Protein 3IC3 (pdb70)

Sequence (360 aa):
NATGPKKKQQPLPPDVEGREEDAIEVLRAFVVLDGGLSIAFRAFEDPEWGLLLLVDIARRHAARSYARRESEYTEDEALERIVEFEAELSSRPTDTTTERTQATGPKKQQPLPPDVEGREEDAIEVLRAFVVLDGGLSIAFRAFEDPEWGLLLVDDIARHAARSSYARESEYTEDEALEERIVEFEAELSRPTATTERTQTGPKQQPLPPDVEGREDAIEVLRAFVLDGGLSSIAFRAFEDPEWGLLLVDIARHAARSYARESEEYTEDEALERIVEFEAELSRPTDGATTTERTQTGPKQQPLPPDVEGREDAIEVLRAFVLDGGLSIAFRAFDDPEWGLLLVDIARRHAARSYARESEEYTEDEALERIVEFEAELSR

Solvent-accessible surface area: 19746 Å² total

B-factor: mean 17.09, std 9.28, range [2.36, 95.78]

Secondary structure (DSSP, 8-state):
-----BPPPPPTTTTT-TT-EEEEEEEEETTEEEEE---------HHHHHHHHHHHHHHHHHTSS--HHHHHHHHH--HHHHTS-----EEEE-/----BPPPPPTTTTT-TT-EEEEEEEEETTEEEEE---------HHHHHHHHHHHHHHHHHTSS--HHHHHHHHH--HHHHTS---------/---BPPPPPGGGTT-TT-EEEEEEEEETTEEEEE---------HHHHHHHHHHHHHHHHHTSSS-HHHHHHHHH--HHHHHS-----EEE---/---BPPPPPTTTTT-TT-EEEEEEEEETTEEEEE--------HHHHHHHHHHHHHHHHHTSSS-HHHHHHHHH--HHHHH-

Nearest PDB structures (foldseek):
  3ic3-assembly3_A  TM=1.011E+00  e=3.505E-15  Rhodopseudomonas palustris
  3ic3-assembly3_B  TM=9.136E-01  e=3.741E-14  Rhodopseudomonas palustris
  3ic3-assembly3_C  TM=8.940E-01  e=3.724E-13  Rhodopseudomonas palustris
  3ic3-assembly3_D  TM=9.258E-01  e=5.252E-12  Rhodopseudomonas palustris
  3ic3-assembly3_C  TM=1.011E+00  e=2.197E-15  Rhodopseudomonas palustris

InterPro domains:
  IPR031796 Protein of unknown function DUF5076 [PF16826] (6-88)

Foldseek 3Di:
DPDDDPDDDDDPVCPPDPPDDDAKDWDDDDNDIDMDGPDDPDPVCVVVVVVVLQVQLVVVVVVDVDDSVRSSVVVVCCVVVVPDDPPDDDDDDD/DDDDDADDDDPVCPPPPPDDDAKDWDDDDNRIDMDGPDDPDPVCVVVVVVVLQVQLCVVVVVDPDDSVRSSVVSVCCVVVVPDDDPDDDDDD/DDDDADDDDPVCVPPPPDDDQKDWDDDPNDIDMDGPDDPDVVCVVVVVVVLQVQLVVDCVVDPDDSVRSSVVSVVCVVCVVPPPDDDDDDDDD/DDDDDDDDDPVCVPPPPDDDQKDWDQDPNDIDMDGPDDPVVCVVVVVVVLLVQLPVVVVVDVDDSVRSSVVSVVCVVVVVD

Organism: Rhodopseudomonas palustris (strain ATCC BAA-98 / CGA009) (NCBI:txid258594)

Radius of gyration: 23.41 Å; Cα contacts (8 Å, |Δi|>4): 614; chains: 4; bounding box: 62×48×69 Å

CATH classification: 3.30.2370.10

Structure (mmCIF, N/CA/C/O backbone):
data_3IC3
#
_entry.id   3IC3
#
_cell.length_a   64.700
_cell.length_b   64.995
_cell.length_c   116.890
_cell.angle_alpha   90.00
_cell.angle_beta   90.00
_cell.angle_gamma   90.00
#
_symmetry.space_group_name_H-M   'P 21 21 21'
#
loop_
_entity.id
_entity.type
_entity.pdbx_description
1 polymer 'putative pyruvate dehydrogenase'
2 non-polymer 1,2-ETHANEDIOL
3 non-polymer beta-D-glucopyranose
4 non-polymer 'POTASSIUM ION'
5 non-polymer 'PHOSPHATE ION'
6 non-polymer 'SODIUM ION'
7 water water
#
loop_
_atom_site.group_PDB
_atom_site.id
_atom_site.type_symbol
_atom_site.label_atom_id
_atom_site.label_alt_id
_atom_site.label_comp_id
_atom_site.label_asym_id
_atom_site.label_entity_id
_atom_site.label_seq_id
_atom_site.pdbx_PDB_ins_code
_atom_site.Cartn_x
_atom_site.Cartn_y
_atom_site.Cartn_z
_atom_site.occupancy
_atom_site.B_iso_or_equiv
_atom_site.auth_seq_id
_atom_site.auth_comp_id
_atom_site.auth_asym_id
_atom_site.auth_atom_id
_atom_site.pdbx_PDB_model_num
ATOM 1 N N . ASN A 1 2 ? 50.898 34.496 30.876 1.00 29.95 -1 ASN A N 1
ATOM 2 C CA . ASN A 1 2 ? 50.260 35.824 30.637 1.00 29.37 -1 ASN A CA 1
ATOM 3 C C . ASN A 1 2 ? 49.863 36.490 31.966 1.00 28.41 -1 ASN A C 1
ATOM 4 O O . ASN A 1 2 ? 50.146 35.952 33.040 1.00 28.33 -1 ASN A O 1
ATOM 9 N N . ALA A 1 3 ? 49.206 37.645 31.896 1.00 26.80 0 ALA A N 1
ATOM 10 C CA . ALA A 1 3 ? 48.920 38.436 33.097 1.00 26.17 0 ALA A CA 1
ATOM 11 C C . ALA A 1 3 ? 47.578 38.082 33.755 1.00 25.30 0 ALA A C 1
ATOM 12 O O . ALA A 1 3 ? 47.279 38.600 34.834 1.00 25.05 0 ALA A O 1
ATOM 22 N N . THR A 1 5 ? 44.815 36.371 35.952 1.00 21.56 2 THR A N 1
ATOM 23 C CA . THR A 1 5 ? 44.817 35.679 37.245 1.00 20.61 2 THR A CA 1
ATOM 24 C C . THR A 1 5 ? 43.647 34.713 37.418 1.00 19.67 2 THR A C 1
ATOM 25 O O . THR A 1 5 ? 43.602 33.976 38.401 1.00 19.66 2 THR A O 1
ATOM 29 N N . GLY A 1 6 ? 42.716 34.719 36.472 1.00 17.89 3 GLY A N 1
ATOM 30 C CA . GLY A 1 6 ? 41.557 33.843 36.504 1.00 16.71 3 GLY A CA 1
ATOM 31 C C . GLY A 1 6 ? 41.671 32.713 35.508 1.00 15.61 3 GLY A C 1
ATOM 32 O O . GLY A 1 6 ? 42.715 32.546 34.845 1.00 15.56 3 GLY A O 1
ATOM 33 N N . PRO A 1 7 ? 40.595 31.926 35.380 1.00 15.33 4 PRO A N 1
ATOM 34 C CA . PRO A 1 7 ? 40.527 30.853 34.394 1.00 14.16 4 PRO A CA 1
ATOM 35 C C . PRO A 1 7 ? 40.539 31.378 32.959 1.00 13.90 4 PRO A C 1
ATOM 36 O O . PRO A 1 7 ? 40.363 32.592 32.733 1.00 14.07 4 PRO A O 1
ATOM 40 N N A LYS A 1 8 ? 40.718 30.471 32.010 0.35 13.38 5 LYS A N 1
ATOM 41 N N B LYS A 1 8 ? 40.780 30.510 31.978 0.15 13.33 5 LYS A N 1
ATOM 42 N N C LYS A 1 8 ? 40.767 30.480 32.003 0.50 13.81 5 LYS A N 1
ATOM 43 C CA A LYS A 1 8 ? 40.684 30.810 30.604 0.35 13.08 5 LYS A CA 1
ATOM 44 C CA B LYS A 1 8 ? 40.714 30.947 30.579 0.15 12.90 5 LYS A CA 1
ATOM 45 C CA C LYS A 1 8 ? 40.658 30.830 30.597 0.50 13.93 5 LYS A CA 1
ATOM 46 C C A LYS A 1 8 ? 39.221 30.922 30.156 0.35 12.75 5 LYS A C 1
ATOM 47 C C B LYS A 1 8 ? 39.258 30.957 30.134 0.15 12.60 5 LYS A C 1
ATOM 48 C C C LYS A 1 8 ? 39.183 30.903 30.252 0.50 13.21 5 LYS A C 1
ATOM 49 O O A LYS A 1 8 ? 38.648 29.954 29.642 0.35 12.84 5 LYS A O 1
ATOM 50 O O B LYS A 1 8 ? 38.734 29.973 29.605 0.15 12.62 5 LYS A O 1
ATOM 51 O O C LYS A 1 8 ? 38.556 29.887 29.927 0.50 13.21 5 LYS A O 1
ATOM 67 N N . GLN A 1 9 ? 38.624 32.099 30.366 1.00 12.08 6 GLN A N 1
ATOM 68 C CA . GLN A 1 9 ? 37.201 32.313 30.087 1.00 11.52 6 GLN A CA 1
ATOM 69 C C . GLN A 1 9 ? 36.915 32.494 28.618 1.00 11.40 6 GLN A C 1
ATOM 70 O O . GLN A 1 9 ? 37.809 32.857 27.821 1.00 11.98 6 GLN A O 1
ATOM 76 N N . GLN A 1 10 ? 35.657 32.299 28.263 1.00 11.06 7 GLN A N 1
ATOM 77 C CA . GLN A 1 10 ? 35.171 32.632 26.930 1.00 11.40 7 GLN A CA 1
ATOM 78 C C . GLN A 1 10 ? 34.591 34.049 26.994 1.00 11.37 7 GLN A C 1
ATOM 79 O O . GLN A 1 10 ? 33.920 34.407 27.963 1.00 10.60 7 GLN A O 1
ATOM 85 N N . PRO A 1 11 ? 34.854 34.849 25.963 1.00 11.44 8 PRO A N 1
ATOM 86 C CA . PRO A 1 11 ? 34.186 36.151 25.872 1.00 11.70 8 PRO A CA 1
ATOM 87 C C . PRO A 1 11 ? 32.709 36.004 25.501 1.00 11.44 8 PRO A C 1
ATOM 88 O O . PRO A 1 11 ? 32.314 35.005 24.886 1.00 11.77 8 PRO A O 1
ATOM 92 N N . LEU A 1 12 ? 31.904 37.015 25.817 1.00 10.96 9 LEU A N 1
ATOM 93 C CA . LEU A 1 12 ? 30.525 37.043 25.339 1.00 11.14 9 LEU A CA 1
ATOM 94 C C . LEU A 1 12 ? 30.496 36.896 23.811 1.00 11.00 9 LEU A C 1
ATOM 95 O O . LEU A 1 12 ? 31.256 37.575 23.111 1.00 12.07 9 LEU A O 1
ATOM 100 N N . PRO A 1 13 ? 29.573 36.082 23.270 1.00 11.72 10 PRO A N 1
ATOM 101 C CA . PRO A 1 13 ? 29.427 36.124 21.806 1.00 12.35 10 PRO A CA 1
ATOM 102 C C . PRO A 1 13 ? 29.107 37.529 21.304 1.00 12.67 10 PRO A C 1
ATOM 103 O O . PRO A 1 13 ? 28.376 38.258 21.969 1.00 12.34 10 PRO A O 1
ATOM 107 N N . PRO A 1 14 ? 29.664 37.928 20.152 1.00 13.76 11 PRO A N 1
ATOM 108 C CA . PRO A 1 14 ? 29.388 39.277 19.701 1.00 14.17 11 PRO A CA 1
ATOM 109 C C . PRO A 1 14 ? 27.900 39.637 19.577 1.00 14.77 11 PRO A C 1
ATOM 110 O O . PRO A 1 14 ? 27.554 40.775 19.850 1.00 14.57 11 PRO A O 1
ATOM 114 N N . ASP A 1 15 ? 27.031 38.691 19.217 1.00 14.69 12 ASP A N 1
ATOM 115 C CA . ASP A 1 15 ? 25.592 38.996 19.059 1.00 15.19 12 ASP A CA 1
ATOM 116 C C . ASP A 1 15 ? 24.850 39.179 20.387 1.00 14.72 12 ASP A C 1
ATOM 117 O O . ASP A 1 15 ? 23.713 39.661 20.418 1.00 15.62 12 ASP A O 1
ATOM 122 N N . VAL A 1 16 ? 25.500 38.797 21.479 1.00 13.78 13 VAL A N 1
ATOM 123 C CA . VAL A 1 16 ? 24.950 38.938 22.806 1.00 13.74 13 VAL A CA 1
ATOM 124 C C . VAL A 1 16 ? 25.344 40.271 23.440 1.00 14.00 13 VAL A C 1
ATOM 125 O O . VAL A 1 16 ? 24.648 40.772 24.317 1.00 13.39 13 VAL A O 1
ATOM 129 N N . GLU A 1 17 ? 26.468 40.835 23.012 1.00 14.37 14 GLU A N 1
ATOM 130 C CA . GLU A 1 17 ? 26.980 42.074 23.632 1.00 14.76 14 GLU A CA 1
ATOM 131 C C . GLU A 1 17 ? 25.957 43.196 23.558 1.00 14.72 14 GLU A C 1
ATOM 132 O O . GLU A 1 17 ? 25.377 43.433 22.496 1.00 14.50 14 GLU A O 1
ATOM 138 N N . GLY A 1 18 ? 25.712 43.863 24.689 1.00 14.62 15 GLY A N 1
ATOM 139 C CA . GLY A 1 18 ? 24.727 44.950 24.764 1.00 15.09 15 GLY A CA 1
ATOM 140 C C . GLY A 1 18 ? 23.256 44.553 24.745 1.00 15.32 15 GLY A C 1
ATOM 141 O O . GLY A 1 18 ? 22.384 45.418 24.735 1.00 16.10 15 GLY A O 1
ATOM 142 N N . ARG A 1 19 ? 22.957 43.255 24.743 1.00 14.97 16 ARG A N 1
ATOM 143 C CA . ARG A 1 19 ? 21.570 42.806 24.644 1.00 15.30 16 ARG A CA 1
ATOM 144 C C . ARG A 1 19 ? 20.978 42.488 26.014 1.00 15.78 16 ARG A C 1
ATOM 145 O O . ARG A 1 19 ? 21.268 41.446 26.595 1.00 15.58 16 ARG A O 1
ATOM 153 N N A GLU A 1 20 ? 20.153 43.398 26.515 0.60 15.74 17 GLU A N 1
ATOM 154 N N B GLU A 1 20 ? 20.120 43.375 26.507 0.40 15.92 17 GLU A N 1
ATOM 155 C CA A GLU A 1 20 ? 19.435 43.215 27.786 0.60 16.06 17 GLU A CA 1
ATOM 156 C CA B GLU A 1 20 ? 19.461 43.190 27.804 0.40 16.30 17 GLU A CA 1
ATOM 157 C C A GLU A 1 20 ? 18.609 41.925 27.838 0.60 15.91 17 GLU A C 1
ATOM 158 C C B GLU A 1 20 ? 18.536 41.975 27.851 0.40 16.08 17 GLU A C 1
ATOM 159 O O A GLU A 1 20 ? 18.469 41.309 28.893 0.60 16.90 17 GLU A O 1
ATOM 160 O O B GLU A 1 20 ? 18.221 41.482 28.930 0.40 16.78 17 GLU A O 1
ATOM 171 N N . ASP A 1 21 ? 18.096 41.501 26.689 1.00 15.92 18 ASP A N 1
ATOM 172 C CA . ASP A 1 21 ? 17.236 40.328 26.608 1.00 15.92 18 ASP A CA 1
ATOM 173 C C . ASP A 1 21 ? 17.973 38.999 26.485 1.00 15.17 18 ASP A C 1
ATOM 174 O O . ASP A 1 21 ? 17.325 37.954 26.547 1.00 16.46 18 ASP A O 1
ATOM 179 N N . ALA A 1 22 ? 19.298 39.032 26.338 1.00 12.74 19 ALA A N 1
ATOM 180 C CA . ALA A 1 22 ? 20.115 37.820 26.319 1.00 12.56 19 ALA A CA 1
ATOM 181 C C . ALA A 1 22 ? 20.283 37.289 27.746 1.00 12.37 19 ALA A C 1
ATOM 182 O O . ALA A 1 22 ? 20.623 38.036 28.681 1.00 12.57 19 ALA A O 1
ATOM 184 N N . ILE A 1 23 ? 20.011 35.999 27.912 1.00 11.28 20 ILE A N 1
ATOM 185 C CA . ILE A 1 23 ? 20.169 35.331 29.194 1.00 10.79 20 ILE A CA 1
ATOM 186 C C . ILE A 1 23 ? 21.149 34.166 29.093 1.00 10.18 20 ILE A C 1
ATOM 187 O O . ILE A 1 23 ? 21.006 33.294 28.253 1.00 9.25 20 ILE A O 1
ATOM 192 N N . GLU A 1 24 ? 22.151 34.155 29.951 1.00 9.86 21 GLU A N 1
ATOM 193 C CA . GLU A 1 24 ? 23.102 33.052 29.970 1.00 9.86 21 GLU A CA 1
ATOM 194 C C . GLU A 1 24 ? 22.487 31.797 30.586 1.00 10.23 21 GLU A C 1
ATOM 195 O O . GLU A 1 24 ? 22.166 31.795 31.754 1.00 11.49 21 GLU A O 1
ATOM 201 N N . VAL A 1 25 ? 22.374 30.750 29.778 1.00 10.14 22 VAL A N 1
ATOM 202 C CA . VAL A 1 25 ? 21.806 29.466 30.160 1.00 11.17 22 VAL A CA 1
ATOM 203 C C . VAL A 1 25 ? 22.803 28.671 30.979 1.00 10.30 22 VAL A C 1
ATOM 204 O O . VAL A 1 25 ? 22.465 28.067 31.984 1.00 9.96 22 VAL A O 1
ATOM 208 N N . LEU A 1 26 ? 24.049 28.674 30.542 1.00 9.86 23 LEU A N 1
ATOM 209 C CA . LEU A 1 26 ? 25.071 27.883 31.191 1.00 10.66 23 LEU A CA 1
ATOM 210 C C . LEU A 1 26 ? 26.465 28.320 30.851 1.00 10.08 23 LEU A C 1
ATOM 211 O O . LEU A 1 26 ? 26.719 28.853 29.745 1.00 9.63 23 LEU A O 1
ATOM 216 N N . ARG A 1 27 ? 27.351 28.098 31.816 1.00 9.76 24 ARG A N 1
ATOM 217 C CA . ARG A 1 27 ? 28.809 28.209 31.650 1.00 10.14 24 ARG A CA 1
ATOM 218 C C . ARG A 1 27 ? 29.409 26.910 32.151 1.00 9.38 24 ARG A C 1
ATOM 219 O O . ARG A 1 27 ? 29.013 26.442 33.204 1.00 10.94 24 ARG A O 1
ATOM 227 N N . ALA A 1 28 ? 30.319 26.309 31.403 1.00 9.45 25 ALA A N 1
ATOM 228 C CA . ALA A 1 28 ? 30.938 25.065 31.813 1.00 9.54 25 ALA A CA 1
ATOM 229 C C . ALA A 1 28 ? 32.443 25.186 31.733 1.00 9.63 25 ALA A C 1
ATOM 230 O O . ALA A 1 28 ? 32.959 25.683 30.737 1.00 10.03 25 ALA A O 1
ATOM 232 N N . PHE A 1 29 ? 33.124 24.719 32.775 1.00 9.30 26 PHE A N 1
ATOM 233 C CA . PHE A 1 29 ? 34.561 24.734 32.873 1.00 9.87 26 PHE A CA 1
ATOM 234 C C . PHE A 1 29 ? 35.131 23.358 33.105 1.00 11.29 26 PHE A C 1
ATOM 235 O O . PHE A 1 29 ? 34.541 22.568 33.866 1.00 11.10 26 PHE A O 1
ATOM 243 N N A VAL A 1 30 ? 36.279 23.068 32.500 0.50 11.48 27 VAL A N 1
ATOM 244 N N B VAL A 1 30 ? 36.274 23.079 32.476 0.50 11.83 27 VAL A N 1
ATOM 245 C CA A VAL A 1 30 ? 37.011 21.843 32.825 0.50 12.26 27 VAL A CA 1
ATOM 246 C CA B VAL A 1 30 ? 37.091 21.907 32.810 0.50 12.89 27 VAL A CA 1
ATOM 247 C C A VAL A 1 30 ? 38.130 22.180 33.822 0.50 13.27 27 VAL A C 1
ATOM 248 C C B VAL A 1 30 ? 38.043 22.299 33.929 0.50 13.68 27 VAL A C 1
ATOM 249 O O A VAL A 1 30 ? 38.955 23.086 33.589 0.50 12.36 27 VAL A O 1
ATOM 250 O O B VAL A 1 30 ? 38.676 23.371 33.896 0.50 12.83 27 VAL A O 1
ATOM 257 N N . LEU A 1 31 ? 38.126 21.436 34.935 1.00 14.52 28 LEU A N 1
ATOM 258 C CA . LEU A 1 31 ? 38.899 21.719 36.148 1.00 16.26 28 LEU A CA 1
ATOM 259 C C . LEU A 1 31 ? 39.209 20.333 36.753 1.00 16.45 28 LEU A C 1
ATOM 260 O O . LEU A 1 31 ? 38.310 19.543 36.881 1.00 16.24 28 LEU A O 1
ATOM 265 N N . ASP A 1 32 ? 40.462 20.052 37.087 1.00 17.00 29 ASP A N 1
ATOM 266 C CA . ASP A 1 32 ? 40.812 18.862 37.900 1.00 18.05 29 ASP A CA 1
ATOM 267 C C . ASP A 1 32 ? 40.223 17.546 37.391 1.00 17.91 29 ASP A C 1
ATOM 268 O O . ASP A 1 32 ? 39.696 16.756 38.174 1.00 18.15 29 ASP A O 1
ATOM 273 N N . GLY A 1 33 ? 40.277 17.337 36.079 1.00 17.95 30 GLY A N 1
ATOM 274 C CA . GLY A 1 33 ? 39.813 16.081 35.490 1.00 18.32 30 GLY A CA 1
ATOM 275 C C . GLY A 1 33 ? 38.294 15.929 35.479 1.00 17.87 30 GLY A C 1
ATOM 276 O O . GLY A 1 33 ? 37.784 14.807 35.352 1.00 19.19 30 GLY A O 1
ATOM 277 N N . GLY A 1 34 ? 37.578 17.037 35.653 1.00 15.82 31 GLY A N 1
ATOM 278 C CA . GLY A 1 34 ? 36.110 17.018 35.708 1.00 14.76 31 GLY A CA 1
ATOM 279 C C . GLY A 1 34 ? 35.518 18.305 35.187 1.00 13.72 31 GLY A C 1
ATOM 280 O O . GLY A 1 34 ? 36.224 19.084 34.519 1.00 13.97 31 GLY A O 1
ATOM 281 N N . LEU A 1 35 ? 34.240 18.537 35.489 1.00 11.80 32 LEU A N 1
ATOM 282 C CA . LEU A 1 35 ? 33.530 19.719 35.009 1.00 11.30 32 LEU A CA 1
ATOM 283 C C . LEU A 1 35 ? 32.883 20.469 36.180 1.00 10.82 32 LEU A C 1
ATOM 284 O O . LEU A 1 35 ? 32.418 19.854 37.170 1.00 10.81 32 LEU A O 1
ATOM 289 N N . SER A 1 36 ? 32.871 21.791 36.071 1.00 10.21 33 SER A N 1
ATOM 290 C CA . SER A 1 36 ? 32.152 22.650 36.974 1.00 10.45 33 SER A CA 1
ATOM 291 C C . SER A 1 36 ? 31.239 23.482 36.115 1.00 11.13 33 SER A C 1
ATOM 292 O O . SER A 1 36 ? 31.704 24.159 35.189 1.00 10.44 33 SER A O 1
ATOM 295 N N . ILE A 1 37 ? 29.945 23.390 36.376 1.00 10.22 34 ILE A N 1
ATOM 296 C CA . ILE A 1 37 ? 28.948 24.045 35.509 1.00 10.97 34 ILE A CA 1
ATOM 297 C C . ILE A 1 37 ? 28.062 25.016 36.289 1.00 11.32 34 ILE A C 1
ATOM 298 O O . ILE A 1 37 ? 27.713 24.742 37.443 1.00 12.58 34 ILE A O 1
ATOM 303 N N . ALA A 1 38 ? 27.734 26.161 35.683 1.00 12.04 35 ALA A N 1
ATOM 304 C CA . ALA A 1 38 ? 26.810 27.152 36.260 1.00 11.82 35 ALA A CA 1
ATOM 305 C C . ALA A 1 38 ? 25.564 27.148 35.367 1.00 12.53 35 ALA A C 1
ATOM 306 O O . ALA A 1 38 ? 25.685 27.408 34.174 1.00 11.46 35 ALA A O 1
ATOM 308 N N . PHE A 1 39 ? 24.388 26.872 35.932 1.00 11.09 36 PHE A N 1
ATOM 309 C CA . PHE A 1 39 ? 23.131 26.965 35.197 1.00 10.86 36 PHE A CA 1
ATOM 310 C C . PHE A 1 39 ? 22.255 28.119 35.661 1.00 11.09 36 PHE A C 1
ATOM 311 O O . PHE A 1 39 ? 22.195 28.424 36.857 1.00 10.30 36 PHE A O 1
ATOM 327 N N . ARG A 1 41 ? 18.556 29.689 36.495 1.00 16.05 38 ARG A N 1
ATOM 328 C CA . ARG A 1 41 ? 17.385 29.199 37.234 1.00 18.00 38 ARG A CA 1
ATOM 329 C C . ARG A 1 41 ? 16.241 28.753 36.313 1.00 19.34 38 ARG A C 1
ATOM 330 O O . ARG A 1 41 ? 15.676 27.686 36.531 1.00 19.49 38 ARG A O 1
ATOM 332 N N . ALA A 1 42 ? 15.957 29.519 35.248 1.00 20.79 39 ALA A N 1
ATOM 333 C CA . ALA A 1 42 ? 14.808 29.245 34.357 1.00 21.48 39 ALA A CA 1
ATOM 334 C C . ALA A 1 42 ? 14.937 27.985 33.485 1.00 21.92 39 ALA A C 1
ATOM 335 O O . ALA A 1 42 ? 16.031 27.576 33.069 1.00 22.61 39 ALA A O 1
ATOM 337 N N . PHE A 1 43 ? 13.794 27.354 33.223 1.00 22.41 40 PHE A N 1
ATOM 338 C CA . PHE A 1 43 ? 13.718 26.174 32.324 1.00 21.99 40 PHE A CA 1
ATOM 339 C C . PHE A 1 43 ? 13.443 26.588 30.869 1.00 22.14 40 PHE A C 1
ATOM 340 O O . PHE A 1 43 ? 13.957 25.981 29.904 1.00 22.20 40 PHE A O 1
ATOM 348 N N . GLU A 1 44 ? 12.580 27.589 30.722 1.00 22.40 41 GLU A N 1
ATOM 349 C CA . GLU A 1 44 ? 12.044 27.990 29.424 1.00 23.48 41 GLU A CA 1
ATOM 350 C C . GLU A 1 44 ? 11.180 26.886 28.789 1.00 23.45 41 GLU A C 1
ATOM 351 O O . GLU A 1 44 ? 9.964 26.867 29.024 1.00 24.67 41 GLU A O 1
ATOM 357 N N . ASP A 1 45 ? 11.775 25.979 28.014 1.00 22.54 42 ASP A N 1
ATOM 358 C CA . ASP A 1 45 ? 11.013 24.918 27.349 1.00 22.11 42 ASP A CA 1
ATOM 359 C C . ASP A 1 45 ? 11.935 23.763 26.971 1.00 21.13 42 ASP A C 1
ATOM 360 O O . ASP A 1 45 ? 13.148 23.951 26.816 1.00 20.54 42 ASP A O 1
ATOM 365 N N . PRO A 1 46 ? 11.364 22.557 26.817 1.00 20.40 43 PRO A N 1
ATOM 366 C CA . PRO A 1 46 ? 12.201 21.397 26.566 1.00 19.89 43 PRO A CA 1
ATOM 367 C C . PRO A 1 46 ? 12.917 21.491 25.247 1.00 19.06 43 PRO A C 1
ATOM 368 O O . PRO A 1 46 ? 14.020 20.965 25.113 1.00 18.60 43 PRO A O 1
ATOM 372 N N . GLU A 1 47 ? 12.315 22.169 24.270 1.00 18.79 44 GLU A N 1
ATOM 373 C CA . GLU A 1 47 ? 12.948 22.254 22.948 1.00 18.69 44 GLU A CA 1
ATOM 374 C C . GLU A 1 47 ? 14.269 23.005 22.988 1.00 17.00 44 GLU A C 1
ATOM 375 O O . GLU A 1 47 ? 15.187 22.665 22.259 1.00 17.53 44 GLU A O 1
ATOM 397 N N . TRP A 1 49 ? 16.455 23.039 25.407 1.00 13.99 46 TRP A N 1
ATOM 398 C CA . TRP A 1 49 ? 17.485 22.126 25.935 1.00 14.18 46 TRP A CA 1
ATOM 399 C C . TRP A 1 49 ? 17.880 21.116 24.862 1.00 13.34 46 TRP A C 1
ATOM 400 O O . TRP A 1 49 ? 19.047 20.755 24.739 1.00 12.62 46 TRP A O 1
ATOM 411 N N . GLY A 1 50 ? 16.908 20.688 24.064 1.00 13.27 47 GLY A N 1
ATOM 412 C CA . GLY A 1 50 ? 17.153 19.792 22.936 1.00 13.99 47 GLY A CA 1
ATOM 413 C C . GLY A 1 50 ? 18.070 20.413 21.911 1.00 13.65 47 GLY 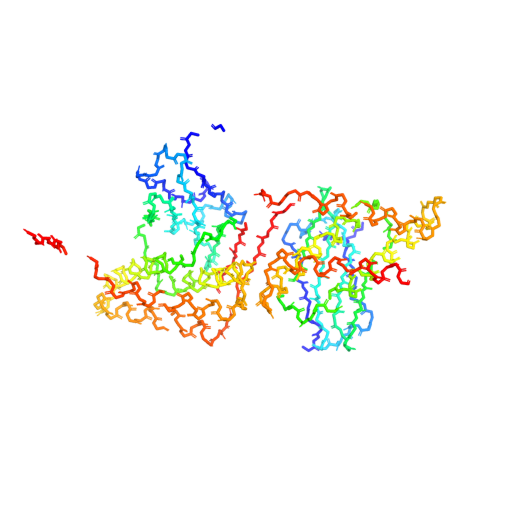A C 1
ATOM 414 O O . GLY A 1 50 ? 19.017 19.770 21.431 1.00 14.06 47 GLY A O 1
ATOM 415 N N A LEU A 1 51 ? 17.803 21.681 21.590 0.50 13.60 48 LEU A N 1
ATOM 416 N N B LEU A 1 51 ? 17.812 21.679 21.599 0.50 14.04 48 LEU A N 1
ATOM 417 C CA A LEU A 1 51 ? 18.659 22.459 20.687 0.50 12.79 48 LEU A CA 1
ATOM 418 C CA B LEU A 1 51 ? 18.646 22.428 20.666 0.50 13.63 48 LEU A CA 1
ATOM 419 C C A LEU A 1 51 ? 20.080 22.578 21.223 0.50 12.24 48 LEU A C 1
ATOM 420 C C B LEU A 1 51 ? 20.073 22.620 21.210 0.50 12.70 48 LEU A C 1
ATOM 421 O O A LEU A 1 51 ? 21.040 22.371 20.487 0.50 12.84 48 LEU A O 1
ATOM 422 O O B LEU A 1 51 ? 21.036 22.475 20.463 0.50 13.27 48 LEU A O 1
ATOM 431 N N . LEU A 1 52 ? 20.209 22.897 22.508 1.00 12.22 49 LEU A N 1
ATOM 432 C CA . LEU A 1 52 ? 21.504 23.040 23.139 1.00 11.45 49 LEU A CA 1
ATOM 433 C C . LEU A 1 52 ? 22.326 21.743 23.054 1.00 11.78 49 LEU A C 1
ATOM 434 O O . LEU A 1 52 ? 23.491 21.770 22.710 1.00 11.72 49 LEU A O 1
ATOM 439 N N . LEU A 1 53 ? 21.680 20.627 23.363 1.00 11.61 50 LEU A N 1
ATOM 440 C CA . LEU A 1 53 ? 22.348 19.307 23.292 1.00 11.65 50 LEU A CA 1
ATOM 441 C C . LEU A 1 53 ? 22.822 19.003 21.867 1.00 11.75 50 LEU A C 1
ATOM 442 O O . LEU A 1 53 ? 23.957 18.565 21.657 1.00 11.45 50 LEU A O 1
ATOM 447 N N . VAL A 1 54 ? 21.937 19.208 20.902 1.00 12.16 51 VAL A N 1
ATOM 448 C CA . VAL A 1 54 ? 22.248 18.949 19.501 1.00 12.32 51 VAL A CA 1
ATOM 449 C C . VAL A 1 54 ? 23.401 19.824 19.017 1.00 12.19 51 VAL A C 1
ATOM 450 O O . VAL A 1 54 ? 24.371 19.338 18.399 1.00 12.21 51 VAL A O 1
ATOM 454 N N . ASP A 1 55 ? 23.349 21.103 19.371 1.00 12.63 52 ASP A N 1
ATOM 455 C CA . ASP A 1 55 ? 24.390 22.039 18.972 1.00 12.97 52 ASP A CA 1
ATOM 456 C C . ASP A 1 55 ? 25.738 21.662 19.522 1.00 12.14 52 ASP A C 1
ATOM 457 O O . ASP A 1 55 ? 26.725 21.709 18.800 1.00 12.13 52 ASP A O 1
ATOM 462 N N . ILE A 1 56 ? 25.791 21.324 20.812 1.00 11.72 53 ILE A N 1
ATOM 463 C CA . ILE A 1 56 ? 27.021 20.905 21.457 1.00 11.98 53 ILE A CA 1
ATOM 464 C C . ILE A 1 56 ? 27.537 19.583 20.838 1.00 11.47 53 ILE A C 1
ATOM 465 O O . ILE A 1 56 ? 28.710 19.474 20.519 1.00 11.73 53 ILE A O 1
ATOM 470 N N . ALA A 1 57 ? 26.657 18.606 20.653 1.00 11.84 54 ALA A N 1
ATOM 471 C CA . ALA A 1 57 ? 27.075 17.318 20.103 1.00 12.08 54 ALA A CA 1
ATOM 472 C C . ALA A 1 57 ? 27.641 17.473 18.705 1.00 12.07 54 ALA A C 1
ATOM 473 O O . ALA A 1 57 ? 28.680 16.874 18.371 1.00 11.86 54 ALA A O 1
ATOM 475 N N A ARG A 1 58 ? 26.966 18.261 17.876 0.50 12.12 55 ARG A N 1
ATOM 476 N N B ARG A 1 58 ? 26.966 18.276 17.883 0.50 11.89 55 ARG A N 1
ATOM 477 C CA A ARG A 1 58 ? 27.396 18.420 16.495 0.50 12.34 55 ARG A CA 1
ATOM 478 C CA B ARG A 1 58 ? 27.356 18.457 16.483 0.50 11.91 55 ARG A CA 1
ATOM 479 C C A ARG A 1 58 ? 28.697 19.205 16.448 0.50 12.52 55 ARG A C 1
ATOM 480 C C B ARG A 1 58 ? 28.640 19.270 16.375 0.50 12.33 55 ARG A C 1
ATOM 481 O O A ARG A 1 58 ? 29.624 18.837 15.728 0.50 12.48 55 ARG A O 1
ATOM 482 O O B ARG A 1 58 ? 29.476 19.015 15.502 0.50 12.35 55 ARG A O 1
ATOM 497 N N . HIS A 1 59 ? 28.786 20.264 17.246 1.00 12.42 56 HIS A N 1
ATOM 498 C CA . HIS A 1 59 ? 30.015 21.021 17.336 1.00 12.95 56 HIS A CA 1
ATOM 499 C C . HIS A 1 59 ? 31.172 20.119 17.768 1.00 12.94 56 HIS A C 1
ATOM 500 O O . HIS A 1 59 ? 32.240 20.147 17.147 1.00 13.28 56 HIS A O 1
ATOM 507 N N . ALA A 1 60 ? 30.958 19.300 18.800 1.00 12.62 57 ALA A N 1
ATOM 508 C CA . ALA A 1 60 ? 31.982 18.382 19.274 1.00 12.52 57 ALA A CA 1
ATOM 509 C C . ALA A 1 60 ? 32.415 17.391 18.199 1.00 12.08 57 ALA A C 1
ATOM 510 O O . ALA A 1 60 ? 33.599 17.087 18.066 1.00 12.75 57 ALA A O 1
ATOM 512 N N . ALA A 1 61 ? 31.450 16.864 17.466 1.00 12.28 58 ALA A N 1
ATOM 513 C CA . ALA A 1 61 ? 31.734 15.880 16.407 1.00 13.24 58 ALA A CA 1
ATOM 514 C C . ALA A 1 61 ? 32.600 16.502 15.313 1.00 14.25 58 ALA A C 1
ATOM 515 O O . ALA A 1 61 ? 33.562 15.879 14.828 1.00 14.37 58 ALA A O 1
ATOM 517 N N . ARG A 1 62 ? 32.265 17.731 14.931 1.00 15.19 59 ARG A N 1
ATOM 518 C CA . ARG A 1 62 ? 33.036 18.458 13.915 1.00 17.08 59 ARG A CA 1
ATOM 519 C C . ARG A 1 62 ? 34.486 18.629 14.355 1.00 17.04 59 ARG A C 1
ATOM 520 O O . ARG A 1 62 ? 35.426 18.365 13.585 1.00 16.35 59 ARG A O 1
ATOM 528 N N . SER A 1 63 ? 34.663 19.079 15.590 1.00 16.51 60 SER A N 1
ATOM 529 C CA . SER A 1 63 ? 35.993 19.265 16.151 1.00 17.52 60 SER A CA 1
ATOM 530 C C . SER A 1 63 ? 36.748 17.965 16.327 1.00 17.43 60 SER A C 1
ATOM 531 O O . SER A 1 63 ? 37.953 17.916 16.109 1.00 18.24 60 SER A O 1
ATOM 534 N N . TYR A 1 64 ? 36.046 16.912 16.723 1.00 17.43 61 TYR A N 1
ATOM 535 C CA . TYR A 1 64 ? 36.658 15.599 16.888 1.00 17.79 61 TYR A CA 1
ATOM 536 C C . TYR A 1 64 ? 37.146 15.065 15.537 1.00 18.49 61 TYR A C 1
ATOM 537 O O . TYR A 1 64 ? 38.235 14.482 15.440 1.00 17.59 61 TYR A O 1
ATOM 546 N N . ALA A 1 65 ? 36.319 15.245 14.511 1.00 18.90 62 ALA A N 1
ATOM 547 C CA . ALA A 1 65 ? 36.663 14.780 13.160 1.00 20.49 62 ALA A CA 1
ATOM 548 C C . ALA A 1 65 ? 37.891 15.525 12.613 1.00 21.89 62 ALA A C 1
ATOM 549 O O . ALA A 1 65 ? 38.692 14.941 11.884 1.00 22.81 62 ALA A O 1
ATOM 551 N N A ARG A 1 66 ? 38.006 16.812 12.941 0.50 22.77 63 ARG A N 1
ATOM 552 N N B ARG A 1 66 ? 38.048 16.795 12.970 0.50 22.83 63 ARG A N 1
ATOM 553 C CA A ARG A 1 66 ? 39.202 17.597 12.628 0.50 23.62 63 ARG A CA 1
ATOM 554 C CA B ARG A 1 66 ? 39.225 17.558 12.551 0.50 23.74 63 ARG A CA 1
ATOM 555 C C A ARG A 1 66 ? 40.444 16.936 13.198 0.50 24.19 63 ARG A C 1
ATOM 556 C C B ARG A 1 66 ? 40.506 17.126 13.261 0.50 24.24 63 ARG A C 1
ATOM 557 O O A ARG A 1 66 ? 41.412 16.678 12.484 0.50 24.34 63 ARG A O 1
ATOM 558 O O B ARG A 1 66 ? 41.594 17.267 12.705 0.50 24.45 63 ARG A O 1
ATOM 573 N N . GLU A 1 67 ? 40.384 16.631 14.488 1.00 24.79 64 GLU A N 1
ATOM 574 C CA . GLU A 1 67 ? 41.546 16.194 15.261 1.00 25.62 64 GLU A CA 1
ATOM 575 C C . GLU A 1 67 ? 41.736 14.672 15.272 1.00 25.45 64 GLU A C 1
ATOM 576 O O . GLU A 1 67 ? 42.398 14.143 16.161 1.00 26.50 64 GLU A O 1
ATOM 582 N N . SER A 1 68 ? 41.172 13.961 14.299 1.00 24.96 65 SER A N 1
ATOM 583 C CA . SER A 1 68 ? 41.226 12.503 14.314 1.00 23.97 65 SER A CA 1
ATOM 584 C C . SER A 1 68 ? 41.007 11.888 12.938 1.00 23.70 65 SER A C 1
ATOM 585 O O . SER A 1 68 ? 40.789 12.583 11.944 1.00 23.24 65 SER A O 1
ATOM 588 N N . GLU A 1 69 ? 41.046 10.564 12.909 1.00 23.64 66 GLU A N 1
ATOM 589 C CA . GLU A 1 69 ? 40.855 9.811 11.684 1.00 23.73 66 GLU A CA 1
ATOM 590 C C . GLU A 1 69 ? 39.379 9.607 11.336 1.00 22.66 66 GLU A C 1
ATOM 591 O O . GLU A 1 69 ? 39.061 9.110 10.256 1.00 21.66 66 GLU A O 1
ATOM 597 N N . TYR A 1 70 ? 38.474 9.977 12.248 1.00 21.37 67 TYR A N 1
ATOM 598 C CA . TYR A 1 70 ? 37.047 9.814 12.012 1.00 20.80 67 TYR A CA 1
ATOM 599 C C . TYR A 1 70 ? 36.446 10.827 11.054 1.00 19.91 67 TYR A C 1
ATOM 600 O O . TYR A 1 70 ? 36.846 11.983 11.028 1.00 19.80 67 TYR A O 1
ATOM 609 N N . THR A 1 71 ? 35.425 10.400 10.325 1.00 19.47 68 THR A N 1
ATOM 610 C CA . THR A 1 71 ? 34.529 11.330 9.648 1.00 19.17 68 THR A CA 1
ATOM 611 C C . THR A 1 71 ? 33.661 12.013 10.703 1.00 19.48 68 THR A C 1
ATOM 612 O O . THR A 1 71 ? 33.623 11.581 11.865 1.00 17.76 68 THR A O 1
ATOM 616 N N . GLU A 1 72 ? 32.979 13.086 10.318 1.00 19.30 69 GLU A N 1
ATOM 617 C CA . GLU A 1 72 ? 32.050 13.732 11.224 1.00 19.72 69 GLU A CA 1
ATOM 618 C C . GLU A 1 72 ? 30.937 12.793 11.700 1.00 18.94 69 GLU A C 1
ATOM 619 O O . GLU A 1 72 ? 30.587 12.805 12.888 1.00 17.00 69 GLU A O 1
ATOM 625 N N . ASP A 1 73 ? 30.425 11.954 10.800 1.00 18.71 70 ASP A N 1
ATOM 626 C CA . ASP A 1 73 ? 29.413 10.951 11.171 1.00 18.75 70 ASP A CA 1
ATOM 627 C C . ASP A 1 73 ? 29.930 9.959 12.195 1.00 17.62 70 ASP A C 1
ATOM 628 O O . ASP A 1 73 ? 29.220 9.638 13.149 1.00 17.19 70 ASP A O 1
ATOM 633 N N . GLU A 1 74 ? 31.124 9.418 11.945 1.00 15.90 71 GLU A N 1
ATOM 634 C CA . GLU A 1 74 ? 31.768 8.478 12.866 1.00 15.36 71 GLU A CA 1
ATOM 635 C C . GLU A 1 74 ? 32.073 9.153 14.207 1.00 14.07 71 GLU A C 1
ATOM 636 O O . GLU A 1 74 ? 31.891 8.556 15.276 1.00 13.45 71 GLU A O 1
ATOM 642 N N . ALA A 1 75 ? 32.575 10.381 14.159 1.00 12.96 72 ALA A N 1
ATOM 643 C CA . ALA A 1 75 ? 32.847 11.128 15.397 1.00 12.81 72 ALA A CA 1
ATOM 644 C C . ALA A 1 75 ? 31.568 11.331 16.219 1.00 12.47 72 ALA A C 1
ATOM 645 O O . ALA A 1 75 ? 31.575 11.170 17.445 1.00 11.94 72 ALA A O 1
ATOM 647 N N . LEU A 1 76 ? 30.476 11.680 15.549 1.00 12.19 73 LEU A N 1
ATOM 648 C CA . LEU A 1 76 ? 29.228 11.878 16.260 1.00 12.32 73 LEU A CA 1
ATOM 649 C C . LEU A 1 76 ? 28.757 10.561 16.878 1.00 12.05 73 LEU A C 1
ATOM 650 O O . LEU A 1 76 ? 28.344 10.548 18.021 1.00 10.02 73 LEU A O 1
ATOM 655 N N . GLU A 1 77 ? 28.845 9.461 16.130 1.00 11.93 74 GLU A N 1
ATOM 656 C CA . GLU A 1 77 ? 28.491 8.151 16.704 1.00 13.08 74 GLU A CA 1
ATOM 657 C C . GLU A 1 77 ? 29.282 7.832 17.979 1.00 12.32 74 GLU A C 1
ATOM 658 O O . GLU A 1 77 ? 28.715 7.365 18.977 1.00 12.54 74 GLU A O 1
ATOM 664 N N . ARG A 1 78 ? 30.585 8.077 17.939 1.00 11.88 75 ARG A N 1
ATOM 665 C CA . ARG A 1 78 ? 31.465 7.842 19.065 1.00 12.29 75 ARG A CA 1
ATOM 666 C C . ARG A 1 78 ? 31.079 8.687 20.280 1.00 11.37 75 ARG A C 1
ATOM 667 O O . ARG A 1 78 ? 31.018 8.190 21.412 1.00 11.25 75 ARG A O 1
ATOM 675 N N . ILE A 1 79 ? 30.821 9.962 20.040 1.00 11.28 76 ILE A N 1
ATOM 676 C CA . ILE A 1 79 ? 30.372 10.861 21.111 1.00 10.71 76 ILE A CA 1
ATOM 677 C C . ILE A 1 79 ? 29.048 10.386 21.736 1.00 10.36 76 ILE A C 1
ATOM 678 O O . ILE A 1 79 ? 28.941 10.333 22.976 1.00 10.76 76 ILE A O 1
ATOM 683 N N . VAL A 1 80 ? 28.091 9.990 20.906 1.00 10.37 77 VAL A N 1
ATOM 684 C CA . VAL A 1 80 ? 26.822 9.458 21.396 1.00 10.62 77 VAL A CA 1
ATOM 685 C C . VAL A 1 80 ? 27.034 8.174 22.214 1.00 10.29 77 VAL A C 1
ATOM 686 O O . VAL A 1 80 ? 26.395 7.994 23.242 1.00 9.78 77 VAL A O 1
ATOM 690 N N . GLU A 1 81 ? 27.933 7.281 21.762 1.00 11.21 78 GLU A N 1
ATOM 691 C CA . GLU A 1 81 ? 28.289 6.089 22.548 1.00 11.08 78 GLU A CA 1
ATOM 692 C C . GLU A 1 81 ? 28.845 6.440 23.926 1.00 10.73 78 GLU A C 1
ATOM 693 O O . GLU A 1 81 ? 28.466 5.845 24.944 1.00 10.64 78 GLU A O 1
ATOM 707 N N . PHE A 1 83 ? 28.396 9.320 25.566 1.00 11.06 80 PHE A N 1
ATOM 708 C CA . PHE A 1 83 ? 27.219 9.912 26.243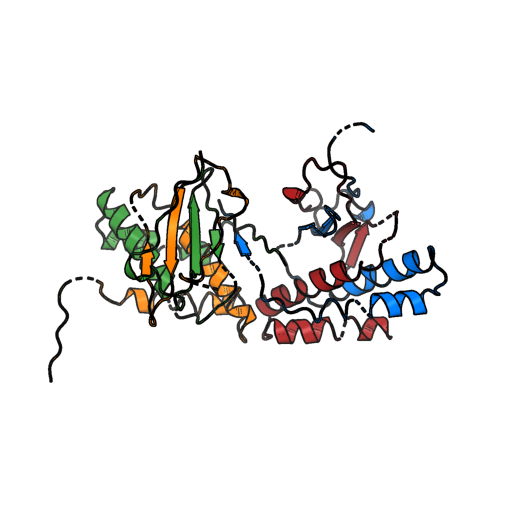 1.00 10.04 80 PHE A CA 1
ATOM 709 C C . PHE A 1 83 ? 26.349 8.823 26.862 1.00 10.50 80 PHE A C 1
ATOM 710 O O . PHE A 1 83 ? 25.980 8.900 28.038 1.00 9.63 80 PHE A O 1
ATOM 718 N N . GLU A 1 84 ? 26.033 7.792 26.075 1.00 10.38 81 GLU A N 1
ATOM 719 C CA . GLU A 1 84 ? 25.167 6.730 26.574 1.00 10.67 81 GLU A CA 1
ATOM 720 C C . GLU A 1 84 ? 25.809 5.929 27.710 1.00 10.43 81 GLU A C 1
ATOM 721 O O . GLU A 1 84 ? 25.136 5.594 28.701 1.00 10.35 81 GLU A O 1
ATOM 727 N N . ALA A 1 85 ? 27.100 5.626 2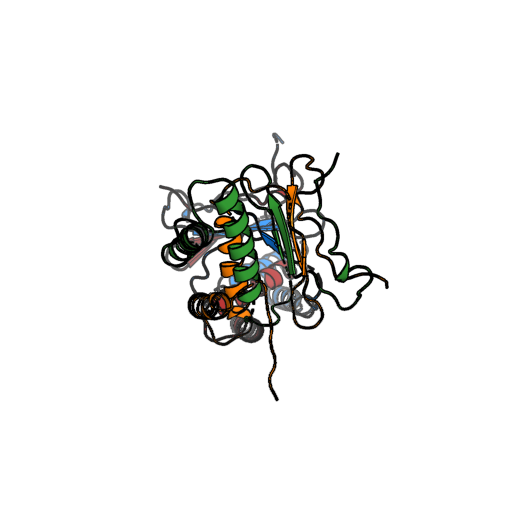7.582 1.00 10.30 82 ALA A N 1
ATOM 728 C CA . ALA A 1 85 ? 27.816 4.907 28.634 1.00 9.77 82 ALA A CA 1
ATOM 729 C C . ALA A 1 85 ? 27.764 5.703 29.936 1.00 9.33 82 ALA A C 1
ATOM 730 O O . ALA A 1 85 ? 27.478 5.164 30.996 1.00 9.82 82 ALA A O 1
ATOM 732 N N . GLU A 1 86 ? 28.020 7.000 29.845 1.00 9.82 83 GLU A N 1
ATOM 733 C CA . GLU A 1 86 ? 27.993 7.849 31.035 1.00 9.43 83 GLU A CA 1
ATOM 734 C C . GLU A 1 86 ? 26.584 8.048 31.609 1.00 9.76 83 GLU A C 1
ATOM 735 O O . GLU A 1 86 ? 26.387 8.041 32.832 1.00 9.26 83 GLU A O 1
ATOM 741 N N . LEU A 1 87 ? 25.590 8.163 30.728 1.00 9.76 84 LEU A N 1
ATOM 742 C CA . LEU A 1 87 ? 24.206 8.325 31.159 1.00 10.37 84 LEU A CA 1
ATOM 743 C C . LEU A 1 87 ? 23.746 7.129 31.996 1.00 10.97 84 LEU A C 1
ATOM 744 O O . LEU A 1 87 ? 22.919 7.273 32.896 1.00 9.88 84 LEU A O 1
ATOM 749 N N A SER A 1 88 ? 24.276 5.952 31.675 0.50 11.58 85 SER A N 1
ATOM 750 N N B SER A 1 88 ? 24.284 5.951 31.685 0.50 11.38 85 SER A N 1
ATOM 751 C CA A SER A 1 88 ? 23.957 4.717 32.385 0.50 12.45 85 SER A CA 1
ATOM 752 C CA B SER A 1 88 ? 23.936 4.713 32.381 0.50 12.04 85 SER A CA 1
ATOM 753 C C A SER A 1 88 ? 24.425 4.678 33.843 0.50 12.64 85 SER A C 1
ATOM 754 C C B SER A 1 88 ? 24.552 4.571 33.786 0.50 12.48 85 SER A C 1
ATOM 755 O O A SER A 1 88 ? 23.913 3.880 34.627 0.50 12.41 85 SER A O 1
ATOM 756 O O B SER A 1 88 ? 24.289 3.575 34.461 0.50 12.09 85 SER A O 1
ATOM 761 N N . ARG A 1 89 ? 25.396 5.512 34.208 1.00 12.23 86 ARG A N 1
ATOM 762 C CA . ARG A 1 89 ? 25.941 5.507 35.570 1.00 13.76 86 ARG A CA 1
ATOM 763 C C . ARG A 1 89 ? 24.842 5.797 36.601 1.00 15.91 86 ARG A C 1
ATOM 764 O O . ARG A 1 89 ? 24.124 6.773 36.452 1.00 15.80 86 ARG A O 1
ATOM 772 N N . PRO A 1 90 ? 24.736 4.977 37.647 1.00 19.65 87 PRO A N 1
ATOM 773 C CA . PRO A 1 90 ? 23.769 5.290 38.709 1.00 21.85 87 PRO A CA 1
ATOM 774 C C . PRO A 1 90 ? 24.077 6.630 39.383 1.00 24.70 87 PRO A C 1
ATOM 775 O O . PRO A 1 90 ? 25.248 6.990 39.529 1.00 24.33 87 PRO A O 1
ATOM 779 N N . THR A 1 91 ? 23.038 7.369 39.776 1.00 27.67 88 THR A N 1
ATOM 780 C CA . THR A 1 91 ? 23.222 8.670 40.432 1.00 30.77 88 THR A CA 1
ATOM 781 C C . THR A 1 91 ? 22.878 8.554 41.918 1.00 32.86 88 THR A C 1
ATOM 782 O O . THR A 1 91 ? 22.073 9.325 42.438 1.00 33.74 88 THR A O 1
ATOM 786 N N . ASP A 1 92 ? 23.511 7.596 42.591 1.00 35.30 89 ASP A N 1
ATOM 787 C CA . ASP A 1 92 ? 23.241 7.319 44.012 1.00 37.10 89 ASP A CA 1
ATOM 788 C C . ASP A 1 92 ? 23.966 8.291 44.945 1.00 37.75 89 ASP A C 1
ATOM 789 O O . ASP A 1 92 ? 23.490 8.562 46.045 1.00 38.42 89 ASP A O 1
ATOM 794 N N . THR A 1 93 ? 25.127 8.786 44.511 1.00 38.50 90 THR A N 1
ATOM 795 C CA . THR A 1 93 ? 26.136 9.331 45.430 1.00 38.97 90 THR A CA 1
ATOM 796 C C . THR A 1 93 ? 26.328 10.849 45.334 1.00 39.03 90 THR A C 1
ATOM 797 O O . THR A 1 93 ? 25.638 11.537 44.582 1.00 39.22 90 THR A O 1
ATOM 801 N N . THR A 1 96 ? 23.226 17.299 47.699 1.00 15.15 93 THR A N 1
ATOM 802 C CA . THR A 1 96 ? 23.060 18.719 47.351 1.00 13.19 93 THR A CA 1
ATOM 803 C C . THR A 1 96 ? 23.228 19.657 48.532 1.00 11.59 93 THR A C 1
ATOM 804 O O . THR A 1 96 ? 23.001 19.272 49.681 1.00 9.62 93 THR A O 1
ATOM 808 N N . THR A 1 97 ? 23.663 20.888 48.235 1.00 9.81 94 THR A N 1
ATOM 809 C CA . THR A 1 97 ? 23.745 21.921 49.234 1.00 10.39 94 THR A CA 1
ATOM 810 C C . THR A 1 97 ? 23.090 23.159 48.669 1.00 10.72 94 THR A C 1
ATOM 811 O O . THR A 1 97 ? 22.905 23.295 47.452 1.00 10.87 94 THR A O 1
ATOM 815 N N . GLU A 1 98 ? 22.716 24.045 49.565 1.00 10.24 95 GLU A N 1
ATOM 816 C CA . GLU A 1 98 ? 22.117 25.302 49.183 1.00 11.35 95 GLU A CA 1
ATOM 817 C C . GLU A 1 98 ? 22.712 26.421 49.989 1.00 11.08 95 GLU A C 1
ATOM 818 O O . GLU A 1 98 ? 23.160 26.226 51.129 1.00 11.30 95 GLU A O 1
ATOM 824 N N . ARG A 1 99 ? 22.732 27.596 49.384 1.00 10.77 96 ARG A N 1
ATOM 825 C CA . ARG A 1 99 ? 23.159 28.805 50.082 1.00 11.81 96 ARG A CA 1
ATOM 826 C C . ARG A 1 99 ? 22.088 29.879 49.880 1.00 12.65 96 ARG A C 1
ATOM 827 O O . ARG A 1 99 ? 21.706 30.153 48.727 1.00 12.99 96 ARG A O 1
ATOM 835 N N . THR A 1 100 ? 21.599 30.479 50.970 1.00 13.38 97 THR A N 1
ATOM 836 C CA . THR A 1 100 ? 20.545 31.498 50.882 1.00 15.69 97 THR A CA 1
ATOM 837 C C . THR A 1 100 ? 20.807 32.650 51.847 1.00 16.64 97 THR A C 1
ATOM 838 O O . THR A 1 100 ? 21.325 32.441 52.933 1.00 15.78 97 THR A O 1
ATOM 842 N N . GLN A 1 101 ? 20.458 33.874 51.443 1.00 18.17 98 GLN A N 1
ATOM 843 C CA . GLN A 1 101 ? 20.692 35.072 52.276 1.00 19.54 98 GLN A CA 1
ATOM 844 C C . GLN A 1 101 ? 19.499 36.021 52.187 1.00 20.14 98 GLN A C 1
ATOM 845 O O . GLN A 1 101 ? 18.730 35.948 51.230 1.00 20.70 98 GLN A O 1
ATOM 852 N N . ALA B 1 3 ? 29.346 -0.348 55.820 1.00 29.90 0 ALA B N 1
ATOM 853 C CA . ALA B 1 3 ? 30.277 -0.545 56.988 1.00 29.92 0 ALA B CA 1
ATOM 854 C C . ALA B 1 3 ? 30.049 0.522 58.081 1.00 29.77 0 ALA B C 1
ATOM 855 O O . ALA B 1 3 ? 30.691 0.492 59.129 1.00 30.20 0 ALA B O 1
ATOM 865 N N . THR B 1 5 ? 28.551 2.338 61.273 1.00 24.61 2 THR B N 1
ATOM 866 C CA . THR B 1 5 ? 27.959 1.899 62.537 1.00 22.22 2 THR B CA 1
ATOM 867 C C . THR B 1 5 ? 26.969 2.944 63.109 1.00 20.23 2 THR B C 1
ATOM 868 O O . THR B 1 5 ? 26.389 2.740 64.166 1.00 18.32 2 THR B O 1
ATOM 872 N N . GLY B 1 6 ? 26.805 4.075 62.424 1.00 18.20 3 GLY B N 1
ATOM 873 C CA . GLY B 1 6 ? 25.862 5.094 62.864 1.00 16.39 3 GLY B CA 1
ATOM 874 C C . GLY B 1 6 ? 24.844 5.412 61.780 1.00 14.66 3 GLY B C 1
ATOM 875 O O . GLY B 1 6 ? 24.730 4.683 60.777 1.00 12.53 3 GLY B O 1
ATOM 876 N N . PRO B 1 7 ? 24.110 6.505 61.970 1.00 13.36 4 PRO B N 1
ATOM 877 C CA . PRO B 1 7 ? 23.126 6.937 61.004 1.00 12.24 4 PRO B CA 1
ATOM 878 C C . PRO B 1 7 ? 23.741 7.405 59.683 1.00 12.00 4 PRO B C 1
ATOM 879 O O . PRO B 1 7 ? 24.949 7.660 59.603 1.00 11.68 4 PRO B O 1
ATOM 883 N N A LYS B 1 8 ? 22.904 7.512 58.657 0.50 11.44 5 LYS B N 1
ATOM 884 N N B LYS B 1 8 ? 22.920 7.465 58.640 0.50 11.63 5 LYS B N 1
ATOM 885 C CA A LYS B 1 8 ? 23.320 8.034 57.362 0.50 11.68 5 LYS B CA 1
ATOM 886 C CA B LYS B 1 8 ? 23.349 8.038 57.376 0.50 12.03 5 LYS B CA 1
ATOM 887 C C A LYS B 1 8 ? 23.359 9.565 57.397 0.50 11.07 5 LYS B C 1
ATOM 888 C C B LYS B 1 8 ? 23.339 9.554 57.518 0.50 11.30 5 LYS B C 1
ATOM 889 O O A LYS B 1 8 ? 22.363 10.223 57.082 0.50 11.08 5 LYS B O 1
ATOM 890 O O B LYS B 1 8 ? 22.282 10.186 57.442 0.50 11.38 5 LYS B O 1
ATOM 901 N N . GLN B 1 9 ? 24.513 10.121 57.761 1.00 10.04 6 GLN B N 1
ATOM 902 C CA . GLN B 1 9 ? 24.656 11.555 58.017 1.00 9.72 6 GLN B CA 1
ATOM 903 C C . GLN B 1 9 ? 24.920 12.314 56.733 1.00 10.45 6 GLN B C 1
ATOM 904 O O . GLN B 1 9 ? 25.392 11.730 55.712 1.00 11.02 6 GLN B O 1
ATOM 910 N N . GLN B 1 10 ? 24.634 13.603 56.780 1.00 10.31 7 GLN B N 1
ATOM 911 C CA . GLN B 1 10 ? 25.060 14.521 55.733 1.00 10.96 7 GLN B CA 1
ATOM 912 C C . GLN B 1 10 ? 26.427 15.109 56.082 1.00 11.08 7 GLN B C 1
ATOM 913 O O . GLN B 1 10 ? 26.717 15.333 57.257 1.00 10.90 7 GLN B O 1
ATOM 919 N N . PRO B 1 11 ? 27.257 15.340 55.058 1.00 11.74 8 PRO B N 1
ATOM 920 C CA . PRO B 1 11 ? 28.565 15.960 55.253 1.00 11.89 8 PRO B CA 1
ATOM 921 C C . PRO B 1 11 ? 28.370 17.449 55.439 1.00 12.20 8 PRO B C 1
ATOM 922 O O . PRO B 1 11 ? 27.323 17.984 55.066 1.00 12.26 8 PRO B O 1
ATOM 926 N N . LEU B 1 12 ? 29.368 18.134 55.993 1.00 12.07 9 LEU B N 1
ATOM 927 C CA . LEU B 1 12 ? 29.348 19.598 56.041 1.00 11.76 9 LEU B CA 1
ATOM 928 C C . LEU B 1 12 ? 29.237 20.188 54.640 1.00 11.88 9 LEU B C 1
ATOM 929 O O . LEU B 1 12 ? 29.910 19.725 53.732 1.00 12.09 9 LEU B O 1
ATOM 934 N N . PRO B 1 13 ? 28.416 21.234 54.460 1.00 12.26 10 PRO B N 1
ATOM 935 C CA . PRO B 1 13 ? 28.476 21.967 53.187 1.00 12.93 10 PRO B CA 1
ATOM 936 C C . PRO B 1 13 ? 29.882 22.475 52.910 1.00 14.38 10 PRO B C 1
ATOM 937 O O . PRO B 1 13 ? 30.587 22.844 53.855 1.00 13.32 10 PRO B O 1
ATOM 941 N N . PRO B 1 14 ? 30.311 22.465 51.640 1.00 15.69 11 PRO B N 1
ATOM 942 C CA . PRO B 1 14 ? 31.688 22.864 51.355 1.00 16.59 11 PRO B CA 1
ATOM 943 C C . PRO B 1 14 ? 32.064 24.277 51.819 1.00 16.71 11 PRO B C 1
ATOM 944 O O . PRO B 1 14 ? 33.239 24.521 52.158 1.00 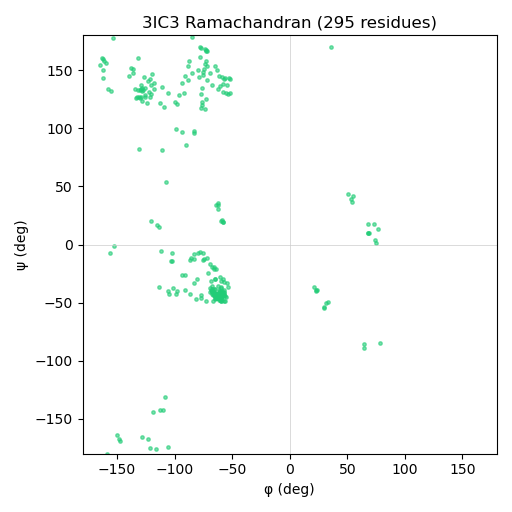16.98 11 PRO B O 1
ATOM 948 N N . ASP B 1 15 ? 31.106 25.191 51.851 1.00 15.93 12 ASP B N 1
ATOM 949 C CA . ASP B 1 15 ? 31.421 26.563 52.242 1.00 16.28 12 ASP B CA 1
ATOM 950 C C . ASP B 1 15 ? 31.527 26.757 53.771 1.00 15.87 12 ASP B C 1
ATOM 951 O O . ASP B 1 15 ? 31.944 27.817 54.238 1.00 16.43 12 ASP B O 1
ATOM 956 N N . VAL B 1 16 ? 31.185 25.719 54.534 1.00 13.99 13 VAL B N 1
ATOM 957 C CA . VAL B 1 16 ? 31.267 25.707 55.969 1.00 14.03 13 VAL B CA 1
ATOM 958 C C . VAL B 1 16 ? 32.600 25.121 56.466 1.00 14.02 13 VAL B C 1
ATOM 959 O O . VAL B 1 16 ? 33.060 25.421 57.569 1.00 12.59 13 VAL B O 1
ATOM 963 N N . GLU B 1 17 ? 33.211 24.265 55.649 1.00 14.26 14 GL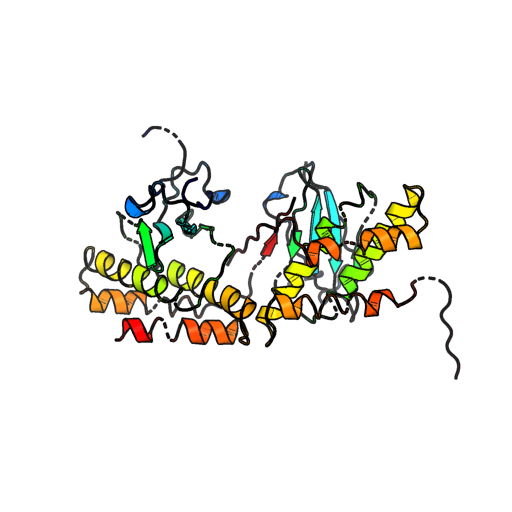U B N 1
ATOM 964 C CA . GLU B 1 17 ? 34.491 23.641 56.000 1.00 15.14 14 GLU B CA 1
ATOM 965 C C . GLU B 1 17 ? 35.550 24.678 56.377 1.00 14.01 14 GLU B C 1
ATOM 966 O O . GLU B 1 17 ? 35.760 25.672 55.674 1.00 13.95 14 GLU B O 1
ATOM 972 N N . GLY B 1 18 ? 36.185 24.463 57.527 1.00 14.28 15 GLY B N 1
ATOM 973 C CA . GLY B 1 18 ? 37.206 25.348 58.038 1.00 14.01 15 GLY B CA 1
ATOM 974 C C . GLY B 1 18 ? 36.768 26.712 58.509 1.00 14.38 15 GLY B C 1
ATOM 975 O O . GLY B 1 18 ? 37.601 27.563 58.742 1.00 14.95 15 GLY B O 1
ATOM 976 N N . ARG B 1 19 ? 35.461 26.948 58.620 1.00 14.26 16 ARG B N 1
ATOM 977 C CA . ARG B 1 19 ? 34.950 28.257 59.022 1.00 14.16 16 ARG B CA 1
ATOM 978 C C . ARG B 1 19 ? 34.587 28.236 60.496 1.00 14.08 16 ARG B C 1
ATOM 979 O O . ARG B 1 19 ? 33.548 27.693 60.892 1.00 13.21 16 ARG B O 1
ATOM 987 N N A GLU B 1 20 ? 35.437 28.857 61.305 0.50 14.01 17 GLU B N 1
ATOM 988 N N B GLU B 1 20 ? 35.436 28.857 61.306 0.50 14.46 17 GLU B N 1
ATOM 989 C CA A GLU B 1 20 ? 35.245 28.898 62.745 0.50 14.45 17 GLU B CA 1
ATOM 990 C CA B GLU B 1 20 ? 35.243 28.903 62.748 0.50 15.28 17 GLU B CA 1
ATOM 991 C C A GLU B 1 20 ? 33.992 29.683 63.138 0.50 15.01 17 GLU B C 1
ATOM 992 C C B GLU B 1 20 ? 33.989 29.683 63.138 0.50 15.45 17 GLU B C 1
ATOM 993 O O A GLU B 1 20 ? 33.426 29.463 64.216 0.50 15.70 17 GLU B O 1
ATOM 994 O O B GLU B 1 20 ? 33.420 29.462 64.215 0.50 16.11 17 GLU B O 1
ATOM 1005 N N . ASP B 1 21 ? 33.563 30.591 62.264 1.00 15.14 18 ASP B N 1
ATOM 1006 C CA . ASP B 1 21 ? 32.389 31.434 62.520 1.00 15.67 18 ASP B CA 1
ATOM 1007 C C . ASP B 1 21 ? 31.064 30.808 62.062 1.00 15.04 18 ASP B C 1
ATOM 1008 O O . ASP B 1 21 ? 29.999 31.365 62.344 1.00 16.76 18 ASP B O 1
ATOM 1013 N N . ALA B 1 22 ? 31.111 29.665 61.387 1.00 13.16 19 ALA B N 1
ATOM 1014 C CA . ALA B 1 22 ? 29.883 28.947 61.017 1.00 12.36 19 ALA B CA 1
ATOM 1015 C C . ALA B 1 22 ? 29.306 28.224 62.244 1.00 12.23 19 ALA B C 1
ATOM 1016 O O . ALA B 1 22 ? 30.050 27.574 63.014 1.00 12.66 19 ALA B O 1
ATOM 1018 N N . ILE B 1 23 ? 27.992 28.339 62.433 1.00 10.56 20 ILE B N 1
ATOM 1019 C CA . ILE B 1 23 ? 27.317 27.735 63.575 1.00 10.98 20 ILE B CA 1
ATOM 1020 C C . ILE B 1 23 ? 26.178 26.855 63.082 1.00 10.42 20 ILE B C 1
ATOM 1021 O O . ILE B 1 23 ? 25.334 27.311 62.312 1.00 9.53 20 ILE B O 1
ATOM 1026 N N . GLU B 1 24 ? 26.150 25.601 63.511 1.00 9.96 21 GLU B N 1
ATOM 1027 C CA . GLU B 1 24 ? 25.100 24.703 63.099 1.00 10.09 21 GLU B CA 1
ATOM 1028 C C . GLU B 1 24 ? 23.817 25.033 63.876 1.00 9.79 21 GLU B C 1
ATOM 1029 O O . GLU B 1 24 ? 23.817 24.994 65.089 1.00 10.73 21 GLU B O 1
ATOM 1035 N N . VAL B 1 25 ? 22.760 25.338 63.132 1.00 8.51 22 VAL B N 1
ATOM 1036 C CA . VAL B 1 25 ? 21.439 25.735 63.640 1.00 9.19 22 VAL B CA 1
ATOM 1037 C C . VAL B 1 25 ? 20.670 24.492 64.019 1.00 8.39 22 VAL B C 1
ATOM 1038 O O . VAL B 1 25 ? 20.030 24.417 65.062 1.00 8.94 22 VAL B O 1
ATOM 1042 N N . LEU B 1 26 ? 20.685 23.506 63.119 1.00 8.08 23 LEU B N 1
ATOM 1043 C CA . LEU B 1 26 ? 19.973 22.269 63.349 1.00 8.98 23 LEU B CA 1
ATOM 1044 C C . LEU B 1 26 ? 20.448 21.114 62.476 1.00 9.23 23 LEU B C 1
ATOM 1045 O O . LEU B 1 26 ? 21.090 21.302 61.425 1.00 10.48 23 LEU B O 1
ATOM 1050 N N . ARG B 1 27 ? 20.152 19.922 62.986 1.00 9.39 24 ARG B N 1
ATOM 1051 C CA . ARG B 1 27 ? 20.357 18.642 62.305 1.00 9.99 24 ARG B CA 1
ATOM 1052 C C . ARG B 1 27 ? 19.087 17.856 62.495 1.00 9.63 24 ARG B C 1
ATOM 1053 O O . ARG B 1 27 ? 18.654 17.661 63.629 1.00 10.85 24 ARG B O 1
ATOM 1061 N N . ALA B 1 28 ? 18.489 17.387 61.400 1.00 8.44 25 ALA B N 1
ATOM 1062 C CA . ALA B 1 28 ? 17.222 16.698 61.481 1.00 8.60 25 ALA B CA 1
ATOM 1063 C C . ALA B 1 28 ? 17.331 15.311 60.902 1.00 9.19 25 ALA B C 1
ATOM 1064 O O . ALA B 1 28 ? 17.880 15.145 59.818 1.00 9.73 25 ALA B O 1
ATOM 1066 N N . PHE B 1 29 ? 16.835 14.325 61.646 1.00 9.30 26 PHE B N 1
ATOM 1067 C CA . PHE B 1 29 ? 16.884 12.938 61.258 1.00 9.54 26 PHE B CA 1
ATOM 1068 C C . PHE B 1 29 ? 15.507 12.294 61.187 1.00 10.55 26 PHE B C 1
ATOM 1069 O O . PHE B 1 29 ? 14.645 12.596 62.020 1.00 11.18 26 PHE B O 1
ATOM 1077 N N A VAL B 1 30 ? 15.325 11.395 60.215 0.50 10.79 27 VAL B N 1
ATOM 1078 N N B VAL B 1 30 ? 15.317 11.389 60.231 0.50 10.81 27 VAL B N 1
ATOM 1079 C CA A VAL B 1 30 ? 14.142 10.521 60.163 0.50 11.72 27 VAL B CA 1
ATOM 1080 C CA B VAL B 1 30 ? 14.106 10.562 60.211 0.50 11.78 27 VAL B CA 1
ATOM 1081 C C A VAL B 1 30 ? 14.520 9.243 60.885 0.50 12.35 27 VAL B C 1
ATOM 1082 C C B VAL B 1 30 ? 14.449 9.200 60.795 0.50 12.38 27 VAL B C 1
ATOM 1083 O O A VAL B 1 30 ? 15.599 8.682 60.650 0.50 11.89 27 VAL B O 1
ATOM 1084 O O B VAL B 1 30 ? 15.411 8.544 60.366 0.50 12.13 27 VAL B O 1
ATOM 1091 N N . LEU B 1 31 ? 13.644 8.792 61.775 1.00 12.72 28 LEU B N 1
ATOM 1092 C CA . LEU B 1 31 ? 13.931 7.674 62.660 1.00 14.93 28 LEU B CA 1
ATOM 1093 C C . LEU B 1 31 ? 12.564 7.109 63.050 1.00 14.76 28 LEU B C 1
ATOM 1094 O O . LEU B 1 31 ? 11.741 7.855 63.526 1.00 14.82 28 LEU B O 1
ATOM 1099 N N . ASP B 1 32 ? 12.333 5.826 62.849 1.00 15.76 29 ASP B N 1
ATOM 1100 C CA . ASP B 1 32 ? 11.107 5.165 63.355 1.00 17.05 29 ASP B CA 1
ATOM 1101 C C . ASP B 1 32 ? 9.794 5.845 62.940 1.00 17.35 29 ASP B C 1
ATOM 1102 O O . ASP B 1 32 ? 8.890 5.960 63.750 1.00 17.65 29 ASP B O 1
ATOM 1107 N N . GLY B 1 33 ? 9.684 6.337 61.715 1.00 17.64 30 GLY B N 1
ATOM 1108 C CA . GLY B 1 33 ? 8.408 6.970 61.320 1.00 17.42 30 GLY B CA 1
ATOM 1109 C C . GLY B 1 33 ? 8.185 8.381 61.879 1.00 16.85 30 GLY B C 1
ATOM 1110 O O . GLY B 1 33 ? 7.069 8.889 61.841 1.00 17.45 30 GLY B O 1
ATOM 1111 N N . GLY B 1 34 ? 9.226 9.014 62.415 1.00 14.82 31 GLY B N 1
ATOM 1112 C CA . GLY B 1 34 ? 9.103 10.376 62.908 1.00 14.05 31 GLY B CA 1
ATOM 1113 C C . GLY B 1 34 ? 10.418 11.101 62.724 1.00 12.99 31 GLY B C 1
ATOM 1114 O O . GLY B 1 34 ? 11.314 10.596 62.043 1.00 13.58 31 GLY B O 1
ATOM 1115 N N . LEU B 1 35 ? 10.545 12.255 63.354 1.00 11.08 32 LEU B N 1
ATOM 1116 C CA . LEU B 1 35 ? 11.746 13.068 63.219 1.00 11.10 32 LEU B CA 1
ATOM 1117 C C . LEU B 1 35 ? 12.409 13.253 64.561 1.00 11.31 32 LEU B C 1
ATOM 1118 O O . LEU B 1 35 ? 11.736 13.380 65.583 1.00 11.07 32 LEU B O 1
ATOM 1123 N N . SER B 1 36 ? 13.719 13.326 64.554 1.00 10.79 33 SER B N 1
ATOM 1124 C CA . SER B 1 36 ? 14.496 13.678 65.737 1.00 11.36 33 SER B CA 1
ATOM 1125 C C . SER B 1 36 ? 15.430 14.805 65.330 1.00 11.45 33 SER B C 1
ATOM 1126 O O . SER B 1 36 ? 16.192 14.646 64.361 1.00 9.52 33 SER B O 1
ATOM 1129 N N . ILE B 1 37 ? 15.351 15.938 66.035 1.00 10.89 34 ILE B N 1
ATOM 1130 C CA . ILE B 1 37 ? 16.058 17.173 65.613 1.00 10.42 34 ILE B CA 1
ATOM 1131 C C . ILE B 1 37 ? 16.891 17.742 66.757 1.00 10.78 34 ILE B C 1
ATOM 1132 O O . ILE B 1 37 ? 16.417 17.805 67.889 1.00 10.53 34 ILE B O 1
ATOM 1137 N N . ALA B 1 38 ? 18.133 18.072 66.474 1.00 9.96 35 ALA B N 1
ATOM 1138 C CA . ALA B 1 38 ? 19.008 18.778 67.377 1.00 11.09 35 ALA B CA 1
ATOM 1139 C C . ALA B 1 38 ? 19.028 20.233 66.973 1.00 10.90 35 ALA B C 1
ATOM 1140 O O . ALA B 1 38 ? 19.361 20.548 65.849 1.00 12.09 35 ALA B O 1
ATOM 1142 N N . PHE B 1 39 ? 18.680 21.121 67.893 1.00 10.19 36 PHE B N 1
ATOM 1143 C CA . PHE B 1 39 ? 18.737 22.564 67.611 1.00 9.88 36 PHE B CA 1
ATOM 1144 C C . PHE B 1 39 ? 19.824 23.212 68.465 1.00 9.69 36 PHE B C 1
ATOM 1145 O O . PHE B 1 39 ? 19.980 22.847 69.642 1.00 9.87 36 PHE B O 1
ATOM 1161 N N . ARG B 1 41 ? 21.407 26.309 70.792 1.00 14.43 38 ARG B N 1
ATOM 1162 C CA . ARG B 1 41 ? 20.842 27.090 71.915 1.00 16.58 38 ARG B CA 1
ATOM 1163 C C . ARG B 1 41 ? 20.327 28.492 71.540 1.00 18.69 38 ARG B C 1
ATOM 1164 O O . ARG B 1 41 ? 19.289 28.929 72.053 1.00 19.34 38 ARG B O 1
ATOM 1166 N N . ALA B 1 42 ? 21.022 29.172 70.625 1.00 20.60 39 ALA B N 1
ATOM 1167 C CA . ALA B 1 42 ? 20.722 30.569 70.234 1.00 22.39 39 ALA B CA 1
ATOM 1168 C C . ALA B 1 42 ? 19.500 30.779 69.354 1.00 23.36 39 ALA B C 1
ATOM 1169 O O . ALA B 1 42 ? 19.121 29.921 68.584 1.00 24.74 39 ALA B O 1
ATOM 1171 N N . PHE B 1 43 ? 18.882 31.952 69.476 1.00 24.07 40 PHE B N 1
ATOM 1172 C CA . PHE B 1 43 ? 17.694 32.284 68.670 1.00 24.68 40 PHE B CA 1
ATOM 1173 C C . PHE B 1 43 ? 18.085 33.124 67.449 1.00 24.92 40 PHE B C 1
ATOM 1174 O O . PHE B 1 43 ? 17.545 32.962 66.356 1.00 25.24 40 PHE B O 1
ATOM 1182 N N . GLU B 1 44 ? 19.010 34.041 67.664 1.00 25.62 41 GLU B N 1
ATOM 1183 C CA . GLU B 1 44 ? 19.405 35.023 66.656 1.00 26.08 41 GLU B CA 1
ATOM 1184 C C . GLU B 1 44 ? 18.262 35.958 66.301 1.00 24.85 41 GLU B C 1
ATOM 1185 O O . GLU B 1 44 ? 18.158 37.039 66.897 1.00 25.25 41 GLU B O 1
ATOM 1191 N N . ASP B 1 45 ? 17.403 35.556 65.366 1.00 22.56 42 ASP B N 1
ATOM 1192 C CA . ASP B 1 45 ? 16.288 36.407 64.980 1.00 21.82 42 ASP B CA 1
ATOM 1193 C C . ASP B 1 45 ? 15.237 35.622 64.198 1.00 20.28 42 ASP B C 1
ATOM 1194 O O . ASP B 1 45 ? 15.565 34.629 63.520 1.00 18.89 42 ASP B O 1
ATOM 1199 N N . PRO B 1 46 ? 13.981 36.093 64.246 1.00 18.92 43 PRO B N 1
ATOM 1200 C CA . PRO B 1 46 ? 12.938 35.400 63.496 1.00 17.88 43 PRO B CA 1
ATOM 1201 C C . PRO B 1 46 ? 13.188 35.335 61.988 1.00 16.11 43 PRO B C 1
ATOM 1202 O O . PRO B 1 46 ? 12.762 34.368 61.339 1.00 15.32 43 PRO B O 1
ATOM 1206 N N . GLU B 1 47 ? 13.858 36.350 61.438 1.00 14.77 44 GLU B N 1
ATOM 1207 C CA . GLU B 1 47 ? 14.092 36.409 60.006 1.00 14.91 44 GLU B CA 1
ATOM 1208 C C . GLU B 1 47 ? 14.945 35.218 59.531 1.00 13.11 44 GLU B C 1
ATOM 1209 O O . GLU B 1 47 ? 14.725 34.700 58.432 1.00 12.69 44 GLU B O 1
ATOM 1231 N N . TRP B 1 49 ? 15.019 32.178 60.852 1.00 11.33 46 TRP B N 1
ATOM 1232 C CA . TRP B 1 49 ? 14.150 30.999 60.854 1.00 11.19 46 TRP B CA 1
ATOM 1233 C C . TRP B 1 49 ? 13.236 31.030 59.661 1.00 11.59 46 TRP B C 1
ATOM 1234 O O . TRP B 1 49 ? 12.998 30.003 59.042 1.00 10.72 46 TRP B O 1
ATOM 1245 N N . GLY B 1 50 ? 12.739 32.217 59.315 1.00 12.05 47 GLY B N 1
ATOM 1246 C CA . GLY B 1 50 ? 11.900 32.401 58.137 1.00 12.46 47 GLY B CA 1
ATOM 1247 C C . GLY B 1 50 ? 12.632 32.008 56.867 1.00 12.66 47 GLY B C 1
ATOM 1248 O O . GLY B 1 50 ? 12.068 31.290 56.029 1.00 14.06 47 GLY B O 1
ATOM 1249 N N . LEU B 1 51 ? 13.892 32.431 56.736 1.00 12.39 48 LEU B N 1
ATOM 1250 C CA . LEU B 1 51 ? 14.737 32.048 55.588 1.00 12.52 48 LEU B CA 1
ATOM 1251 C C . LEU B 1 51 ? 14.868 30.523 55.478 1.00 11.05 48 LEU B C 1
ATOM 1252 O O . LEU B 1 51 ? 14.808 29.967 54.387 1.00 10.31 48 LEU B O 1
ATOM 1257 N N . LEU B 1 52 ? 15.093 29.882 56.616 1.00 9.88 49 LEU B N 1
ATOM 1258 C CA . LEU B 1 52 ? 15.279 28.422 56.670 1.00 9.76 49 LEU B CA 1
ATOM 1259 C C . LEU B 1 52 ? 13.993 27.711 56.254 1.00 9.01 49 LEU B C 1
ATOM 1260 O O . LEU B 1 52 ? 14.029 26.783 55.439 1.00 8.85 49 LEU B O 1
ATOM 1265 N N . LEU B 1 53 ? 12.864 28.160 56.793 1.00 8.32 50 LEU B N 1
ATOM 1266 C CA . LEU B 1 53 ? 11.567 27.571 56.423 1.00 8.36 50 LEU B CA 1
ATOM 1267 C C . LEU B 1 53 ? 11.306 27.690 54.934 1.00 8.67 50 LEU B C 1
ATOM 1268 O O . LEU B 1 53 ? 10.903 26.720 54.264 1.00 8.07 50 LEU B O 1
ATOM 1273 N N . VAL B 1 54 ? 11.524 28.882 54.399 1.00 8.34 51 VAL B N 1
ATOM 1274 C CA . VAL B 1 54 ? 11.298 29.100 52.965 1.00 8.03 51 VAL B CA 1
ATOM 1275 C C . VAL B 1 54 ? 12.192 28.199 52.117 1.00 8.26 51 VAL B C 1
ATOM 1276 O O . VAL B 1 54 ? 11.740 27.573 51.140 1.00 8.62 51 VAL B O 1
ATOM 1280 N N A ASP B 1 55 ? 13.457 28.087 52.498 0.50 8.15 52 ASP B N 1
ATOM 1281 N N B ASP B 1 55 ? 13.470 28.107 52.482 0.50 8.61 52 ASP B N 1
ATOM 1282 C CA A ASP B 1 55 ? 14.382 27.294 51.725 0.50 8.41 52 ASP B CA 1
ATOM 1283 C CA B ASP B 1 55 ? 14.405 27.269 51.744 0.50 9.26 52 ASP B CA 1
ATOM 1284 C C A ASP B 1 55 ? 14.043 25.804 51.749 0.50 8.48 52 ASP B C 1
ATOM 1285 C C B ASP B 1 55 ? 13.966 25.819 51.730 0.50 8.93 52 ASP B C 1
ATOM 1286 O O A ASP B 1 55 ? 14.140 25.114 50.722 0.50 8.52 52 ASP B O 1
ATOM 1287 O O B ASP B 1 55 ? 13.921 25.175 50.665 0.50 8.81 52 ASP B O 1
ATOM 1296 N N . ILE B 1 56 ? 13.634 25.307 52.910 1.00 8.77 53 ILE B N 1
ATOM 1297 C CA . ILE B 1 56 ? 13.198 23.930 53.054 1.00 9.15 53 ILE B CA 1
ATOM 1298 C C . ILE B 1 56 ? 11.935 23.648 52.231 1.00 9.61 53 ILE B C 1
ATOM 1299 O O . ILE B 1 56 ? 11.851 22.618 51.520 1.00 10.11 53 ILE B O 1
ATOM 1304 N N . ALA B 1 57 ? 10.952 24.543 52.323 1.00 8.94 54 ALA B N 1
ATOM 1305 C CA . ALA B 1 57 ? 9.679 24.359 51.631 1.00 9.17 54 ALA B CA 1
ATOM 1306 C C . ALA B 1 57 ? 9.892 24.319 50.125 1.00 8.92 54 ALA B C 1
ATOM 1307 O O . ALA B 1 57 ? 9.336 23.463 49.419 1.00 9.25 54 ALA B O 1
ATOM 1309 N N . ARG B 1 58 ? 10.731 25.205 49.620 1.00 8.68 55 ARG B N 1
ATOM 1310 C CA . ARG B 1 58 ? 10.989 25.254 48.176 1.00 9.63 55 ARG B CA 1
ATOM 1311 C C . ARG B 1 58 ? 11.765 24.033 47.698 1.00 9.55 55 ARG B C 1
ATOM 1312 O O . ARG B 1 58 ? 11.483 23.484 46.607 1.00 10.02 55 ARG B O 1
ATOM 1320 N N . HIS B 1 59 ? 12.746 23.609 48.489 1.00 9.36 56 HIS B N 1
ATOM 1321 C CA . HIS B 1 59 ? 13.473 22.369 48.208 1.00 9.96 56 HIS B CA 1
ATOM 1322 C C . HIS B 1 59 ? 12.519 21.166 48.115 1.00 9.78 56 HIS B C 1
ATOM 1323 O O . HIS B 1 59 ? 12.597 20.339 47.165 1.00 8.57 56 HIS B O 1
ATOM 1330 N N . ALA B 1 60 ? 11.636 21.052 49.117 1.00 9.48 57 ALA B N 1
ATOM 1331 C CA . ALA B 1 60 ? 10.691 19.978 49.192 1.00 9.55 57 ALA B CA 1
ATOM 1332 C C . ALA B 1 60 ? 9.771 19.995 47.971 1.00 8.92 57 ALA B C 1
ATOM 1333 O O . ALA B 1 60 ? 9.471 18.957 47.425 1.00 9.17 57 ALA B O 1
ATOM 1335 N N . ALA B 1 61 ? 9.362 21.173 47.558 1.00 8.79 58 ALA B N 1
ATOM 1336 C CA . ALA B 1 61 ? 8.471 21.326 46.416 1.00 9.04 58 ALA B CA 1
ATOM 1337 C C . ALA B 1 61 ? 9.155 20.885 45.132 1.00 9.36 58 ALA B C 1
ATOM 1338 O O . ALA B 1 61 ? 8.561 20.174 44.321 1.00 9.19 58 ALA B O 1
ATOM 1340 N N . ARG B 1 62 ? 10.406 21.273 44.956 1.00 8.97 59 ARG B N 1
ATOM 1341 C CA . ARG B 1 62 ? 11.139 20.859 43.760 1.00 9.30 59 ARG B CA 1
ATOM 1342 C C . ARG B 1 62 ? 11.333 19.341 43.737 1.00 9.35 59 ARG B C 1
ATOM 1343 O O . ARG B 1 62 ? 11.166 18.704 42.699 1.00 10.05 59 ARG B O 1
ATOM 1351 N N A SER B 1 63 ? 11.690 18.750 44.876 0.50 9.29 60 SER B N 1
ATOM 1352 N N B SER B 1 63 ? 11.686 18.781 44.889 0.50 9.82 60 SER B N 1
ATOM 1353 C CA A SER B 1 63 ? 11.885 17.300 44.940 0.50 9.35 60 SER B CA 1
ATOM 1354 C CA B SER B 1 63 ? 11.877 17.348 45.031 0.50 10.36 60 SER B CA 1
ATOM 1355 C C A SER B 1 63 ? 10.579 16.529 44.698 0.50 9.34 60 SER B C 1
ATOM 1356 C C B SER B 1 63 ? 10.595 16.560 44.709 0.50 9.88 60 SER B C 1
ATOM 1357 O O A SER B 1 63 ? 10.571 15.489 44.030 0.50 9.02 60 SER B O 1
ATOM 1358 O O B SER B 1 63 ? 10.621 15.547 44.001 0.50 9.65 60 SER B O 1
ATOM 1363 N N . TYR B 1 64 ? 9.480 17.049 45.239 1.00 8.90 61 TYR B N 1
ATOM 1364 C CA . TYR B 1 64 ? 8.188 16.402 45.107 1.00 9.54 61 TYR B CA 1
ATOM 1365 C C . TYR B 1 64 ? 7.788 16.441 43.625 1.00 9.17 61 TYR B C 1
ATOM 1366 O O . TYR B 1 64 ? 7.331 15.443 43.065 1.00 9.27 61 TYR B O 1
ATOM 1375 N N . ALA B 1 65 ? 7.983 17.600 42.995 1.00 9.43 62 ALA B N 1
ATOM 1376 C CA . ALA B 1 65 ? 7.709 17.732 41.551 1.00 8.37 62 ALA B CA 1
ATOM 1377 C C . ALA B 1 65 ? 8.501 16.731 40.712 1.00 8.95 62 ALA B C 1
ATOM 1378 O O . ALA B 1 65 ? 7.988 16.199 39.720 1.00 8.97 62 ALA B O 1
ATOM 1380 N N . ARG B 1 66 ? 9.746 16.488 41.078 1.00 8.94 63 ARG B N 1
ATOM 1381 C CA . ARG B 1 66 ? 10.569 15.542 40.348 1.00 9.36 63 ARG B CA 1
ATOM 1382 C C . ARG B 1 66 ? 10.116 14.082 40.513 1.00 10.26 63 ARG B C 1
ATOM 1383 O O . ARG B 1 66 ? 10.487 13.235 39.713 1.00 9.13 63 ARG B O 1
ATOM 1391 N N . GLU B 1 67 ? 9.302 13.805 41.525 1.00 10.68 64 GLU B N 1
ATOM 1392 C CA . GLU B 1 67 ? 8.836 12.434 41.812 1.00 12.84 64 GLU B CA 1
ATOM 1393 C C . GLU B 1 67 ? 7.342 12.247 41.611 1.00 12.60 64 GLU B C 1
ATOM 1394 O O . GLU B 1 67 ? 6.758 11.246 42.079 1.00 13.60 64 GLU B O 1
ATOM 1400 N N . SER B 1 68 ? 6.697 13.175 40.940 1.00 11.57 65 SER B N 1
ATOM 1401 C CA . SER B 1 68 ? 5.238 13.164 40.859 1.00 11.36 65 SER B CA 1
ATOM 1402 C C . SER B 1 68 ? 4.724 13.852 39.605 1.00 11.18 65 SER B C 1
ATOM 1403 O O . SER B 1 68 ? 5.507 14.394 38.817 1.00 9.95 65 SER B O 1
ATOM 1406 N N . GLU B 1 69 ? 3.396 13.840 39.444 1.00 11.18 66 GLU B N 1
ATOM 1407 C CA . GLU B 1 69 ? 2.707 14.566 38.377 1.00 11.75 66 GLU B CA 1
ATOM 1408 C C . GLU B 1 69 ? 2.545 16.061 38.619 1.00 11.17 66 GLU B C 1
ATOM 1409 O O . GLU B 1 69 ? 2.097 16.773 37.733 1.00 11.27 66 GLU B O 1
ATOM 1415 N N . TYR B 1 70 ? 2.909 16.539 39.806 1.00 11.64 67 TYR B N 1
ATOM 1416 C CA . TYR B 1 70 ? 2.824 17.953 40.151 1.00 10.45 67 TYR B CA 1
ATOM 1417 C C . TYR B 1 70 ? 3.961 18.784 39.591 1.00 9.47 67 TYR B C 1
ATOM 1418 O O . TYR B 1 70 ? 5.101 18.333 39.566 1.00 7.96 67 TYR B O 1
ATOM 1427 N N . THR B 1 71 ? 3.649 20.015 39.195 1.00 9.79 68 THR B N 1
ATOM 1428 C CA . THR B 1 71 ? 4.672 21.040 38.976 1.00 9.22 68 THR B CA 1
ATOM 1429 C C . THR B 1 71 ? 5.196 21.482 40.339 1.00 9.55 68 THR B C 1
ATOM 1430 O O . THR B 1 71 ? 4.591 21.182 41.378 1.00 8.46 68 THR B O 1
ATOM 1434 N N . GLU B 1 72 ? 6.308 22.209 40.341 1.00 9.14 69 GLU B N 1
ATOM 1435 C CA . GLU B 1 72 ? 6.845 22.733 41.585 1.00 9.97 69 GLU B CA 1
ATOM 1436 C C . GLU B 1 72 ? 5.826 23.610 42.320 1.00 10.22 69 GLU B C 1
ATOM 1437 O O . GLU B 1 72 ? 5.712 23.538 43.549 1.00 9.72 69 GLU B O 1
ATOM 1443 N N . ASP B 1 73 ? 5.100 24.447 41.579 1.00 10.92 70 ASP B N 1
ATOM 1444 C CA . ASP B 1 73 ? 4.089 25.316 42.195 1.00 11.55 70 ASP B CA 1
ATOM 1445 C C . ASP B 1 73 ? 2.955 24.520 42.856 1.00 11.10 70 ASP B C 1
ATOM 1446 O O . ASP B 1 73 ? 2.505 24.850 43.959 1.00 10.24 70 ASP B O 1
ATOM 1451 N N . GLU B 1 74 ? 2.487 23.485 42.174 1.00 10.39 71 GLU B N 1
ATOM 1452 C CA . GLU B 1 74 ? 1.419 22.630 42.691 1.00 10.49 71 GLU B CA 1
ATOM 1453 C C . GLU B 1 74 ? 1.913 21.838 43.889 1.00 9.47 71 GLU B C 1
ATOM 1454 O O . G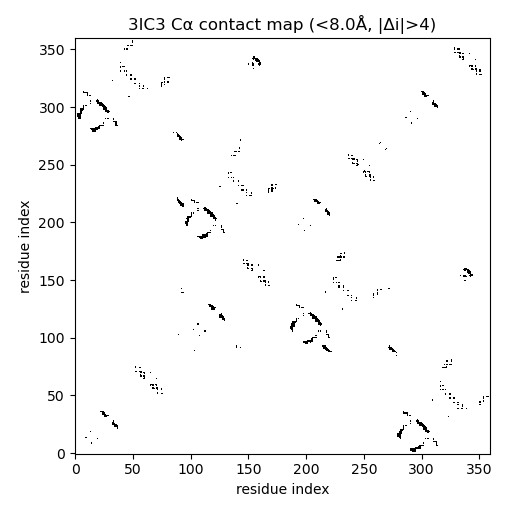LU B 1 74 ? 1.203 21.681 44.893 1.00 9.62 71 GLU B O 1
ATOM 1460 N N . ALA B 1 75 ? 3.146 21.356 43.807 1.00 8.75 72 ALA B N 1
ATOM 1461 C CA . ALA B 1 75 ? 3.782 20.634 44.904 1.00 8.68 72 ALA B CA 1
ATOM 1462 C C . ALA B 1 75 ? 3.926 21.508 46.146 1.00 8.71 72 ALA B C 1
ATOM 1463 O O . ALA B 1 75 ? 3.639 21.038 47.248 1.00 9.50 72 ALA B O 1
ATOM 1465 N N . LEU B 1 76 ? 4.345 22.757 45.961 1.00 8.81 73 LEU B N 1
ATOM 1466 C CA . LEU B 1 76 ? 4.449 23.716 47.055 1.00 8.78 73 LEU B CA 1
ATOM 1467 C C . LEU B 1 76 ? 3.107 23.928 47.742 1.00 9.52 73 LEU B C 1
ATOM 1468 O O . LEU B 1 76 ? 3.032 23.923 48.978 1.00 9.74 73 LEU B O 1
ATOM 1473 N N A GLU B 1 77 ? 2.044 24.101 46.961 0.50 9.77 74 GLU B N 1
ATOM 1474 N N B GLU B 1 77 ? 2.054 24.090 46.950 0.50 9.87 74 GLU B N 1
ATOM 1475 C CA A GLU B 1 77 ? 0.697 24.249 47.531 0.50 10.46 74 GLU B CA 1
ATOM 1476 C CA B GLU B 1 77 ? 0.710 24.250 47.498 0.50 10.66 74 GLU B CA 1
ATOM 1477 C C A GLU B 1 77 ? 0.344 23.051 48.412 0.50 10.39 74 GLU B C 1
ATOM 1478 C C B GLU B 1 77 ? 0.336 23.058 48.391 0.50 10.50 74 GLU B C 1
ATOM 1479 O O A GLU B 1 77 ? -0.170 23.222 49.528 0.50 10.20 74 GLU B O 1
ATOM 1480 O O B GLU B 1 77 ? -0.196 23.243 49.497 0.50 10.32 74 GLU B O 1
ATOM 1491 N N . ARG B 1 78 ? 0.625 21.846 47.926 1.00 10.01 75 ARG B N 1
ATOM 1492 C CA . ARG B 1 78 ? 0.320 20.631 48.673 1.00 10.83 75 ARG B CA 1
ATOM 1493 C C . ARG B 1 78 ? 1.148 20.525 49.972 1.00 10.10 75 ARG B C 1
ATOM 1494 O O . ARG B 1 78 ? 0.611 20.174 51.038 1.00 9.61 75 ARG B O 1
ATOM 1502 N N . ILE B 1 79 ? 2.428 20.868 49.893 1.00 9.70 76 ILE B N 1
ATOM 1503 C CA . ILE B 1 79 ? 3.289 20.894 51.090 1.00 10.01 76 ILE B CA 1
ATOM 1504 C C . ILE B 1 79 ? 2.789 21.901 52.134 1.00 9.62 76 ILE B C 1
ATOM 1505 O O . ILE B 1 79 ? 2.750 21.603 53.331 1.00 9.38 76 ILE B O 1
ATOM 1510 N N . VAL B 1 80 ? 2.383 23.083 51.690 1.00 9.97 77 VAL B N 1
ATOM 1511 C CA . VAL B 1 80 ? 1.836 24.069 52.625 1.00 9.87 77 VAL B CA 1
ATOM 1512 C C . VAL B 1 80 ? 0.530 23.578 53.234 1.00 9.15 77 VAL B C 1
ATOM 1513 O O . VAL B 1 80 ? 0.296 23.787 54.436 1.00 9.61 77 VAL B O 1
ATOM 1517 N N . GLU B 1 81 ? -0.315 22.903 52.436 1.00 8.88 78 GLU B N 1
ATOM 1518 C CA . GLU B 1 81 ? -1.549 22.309 52.981 1.00 8.80 78 GLU B CA 1
ATOM 1519 C C . GLU B 1 81 ? -1.217 21.312 54.109 1.00 8.32 78 GLU B C 1
ATOM 1520 O O . GLU B 1 81 ? -1.851 21.307 55.173 1.00 8.48 78 GLU B O 1
ATOM 1534 N N . PHE B 1 83 ? 1.636 21.156 55.887 1.00 7.97 80 PHE B N 1
ATOM 1535 C CA . PHE B 1 83 ? 2.193 21.971 56.965 1.00 7.62 80 PHE B CA 1
ATOM 1536 C C . PHE B 1 83 ? 1.059 22.552 57.834 1.00 8.18 80 PHE B C 1
ATOM 1537 O O . PHE B 1 83 ? 1.092 22.449 59.058 1.00 8.88 80 PHE B O 1
ATOM 1545 N N . GLU B 1 84 ? 0.073 23.173 57.202 1.00 7.99 81 GLU B N 1
ATOM 1546 C CA . GLU B 1 84 ? -1.041 23.752 57.961 1.00 8.17 81 GLU B CA 1
ATOM 1547 C C . GLU B 1 84 ? -1.829 22.713 58.741 1.00 8.45 81 GLU B C 1
ATOM 1548 O O . GLU B 1 84 ? -2.253 23.002 59.872 1.00 8.46 81 GLU B O 1
ATOM 1554 N N . ALA B 1 85 ? -2.055 21.524 58.167 1.00 7.70 82 ALA B N 1
ATOM 1555 C CA . ALA B 1 85 ? -2.758 20.462 58.910 1.00 8.54 82 ALA B CA 1
ATOM 1556 C C . ALA B 1 85 ? -1.963 20.047 60.155 1.00 9.06 82 ALA B C 1
ATOM 1557 O O . ALA B 1 85 ? -2.540 19.898 61.251 1.00 9.89 82 ALA B O 1
ATOM 1559 N N . GLU B 1 86 ? -0.651 19.868 59.998 1.00 8.47 83 GLU B N 1
ATOM 1560 C CA . GLU B 1 86 ? 0.176 19.434 61.123 1.00 9.12 83 GLU B CA 1
ATOM 1561 C C . GLU B 1 86 ? 0.345 20.536 62.175 1.00 9.69 83 GLU B C 1
ATOM 1562 O O . GLU B 1 86 ? 0.559 20.255 63.365 1.00 9.96 83 GLU B O 1
ATOM 1568 N N . LEU B 1 87 ? 0.209 21.780 61.772 1.00 9.50 84 LEU B N 1
ATOM 1569 C CA . LEU B 1 87 ? 0.314 22.874 62.705 1.00 12.49 84 LEU B CA 1
ATOM 1570 C C . LEU B 1 87 ? -0.830 22.797 63.721 1.00 13.33 84 LEU B C 1
ATOM 1571 O O . LEU B 1 87 ? -0.668 23.242 64.872 1.00 14.35 84 LEU B O 1
ATOM 1576 N N . SER B 1 88 ? -1.976 22.236 63.302 1.00 12.47 85 SER B N 1
ATOM 1577 C CA . SER B 1 88 ? -3.165 22.098 64.165 1.00 13.41 85 SER B CA 1
ATOM 1578 C C . SER B 1 88 ? -2.935 21.189 65.340 1.00 13.44 85 SER B C 1
ATOM 1579 O O . SER B 1 88 ? -3.682 21.272 66.329 1.00 14.46 85 SER B O 1
ATOM 1582 N N . ARG B 1 89 ? -1.936 20.311 65.270 1.00 13.45 86 ARG B N 1
ATOM 1583 C CA . ARG B 1 89 ? -1.751 19.337 66.339 1.00 14.00 86 ARG B CA 1
ATOM 1584 C C . ARG B 1 89 ? -1.197 20.014 67.597 1.00 15.30 86 ARG B C 1
ATOM 1585 O O . ARG B 1 89 ? -0.137 20.643 67.540 1.00 14.24 86 ARG B O 1
ATOM 1593 N N . PRO B 1 90 ? -1.885 19.857 68.751 1.00 17.49 87 PRO B N 1
ATOM 1594 C CA . PRO B 1 90 ? -1.288 20.471 69.945 1.00 18.85 87 PRO B CA 1
ATOM 1595 C C . PRO B 1 90 ? 0.039 19.810 70.309 1.00 20.42 87 PRO B C 1
ATOM 1596 O O . PRO B 1 90 ? 0.269 18.633 69.987 1.00 20.77 87 PRO B O 1
ATOM 1600 N N . THR B 1 91 ? 0.902 20.563 70.975 1.00 22.12 88 THR B N 1
ATOM 1601 C CA . THR B 1 91 ? 2.195 20.040 71.397 1.00 23.90 88 THR B CA 1
ATOM 1602 C C . THR B 1 91 ? 2.055 19.358 72.745 1.00 24.19 88 THR B C 1
ATOM 1603 O O . THR B 1 91 ? 2.591 19.854 73.726 1.00 25.57 88 THR B O 1
ATOM 1607 N N . ALA B 1 95 ? 0.445 18.775 77.547 1.00 12.23 92 ALA B N 1
ATOM 1608 C CA . ALA B 1 95 ? 1.178 18.060 78.585 1.00 11.38 92 ALA B CA 1
ATOM 1609 C C . ALA B 1 95 ? 0.486 16.774 79.012 1.00 10.41 92 ALA B C 1
ATOM 1610 O O . ALA B 1 95 ? 1.006 16.091 79.908 1.00 10.86 92 ALA B O 1
ATOM 1612 N N . THR B 1 96 ? -0.715 16.513 78.498 1.00 8.77 93 THR B N 1
ATOM 1613 C CA . THR B 1 96 ? -1.455 15.293 78.858 1.00 6.81 93 THR B CA 1
ATOM 1614 C C . THR B 1 96 ? -1.984 14.586 77.624 1.00 7.53 93 THR B C 1
ATOM 1615 O O . THR B 1 96 ? -2.571 15.211 76.733 1.00 7.27 93 THR B O 1
ATOM 1619 N N . THR B 1 97 ? -1.775 13.271 77.581 1.00 5.50 94 THR B N 1
ATOM 1620 C CA . THR B 1 97 ? -2.385 12.413 76.610 1.00 6.05 94 THR B CA 1
ATOM 1621 C C . THR B 1 97 ? -3.237 11.451 77.424 1.00 5.86 94 THR B C 1
ATOM 1622 O O . THR B 1 97 ? -2.797 10.996 78.482 1.00 3.85 94 THR B O 1
ATOM 1626 N N . GLU B 1 98 ? -4.468 11.225 77.007 1.00 5.09 95 GLU B N 1
ATOM 1627 C CA . GLU B 1 98 ? -5.299 10.243 77.667 1.00 6.46 95 GLU B CA 1
ATOM 1628 C C . GLU B 1 98 ? -6.045 9.365 76.704 1.00 6.06 95 GLU B C 1
ATOM 1629 O O . GLU B 1 98 ? -6.402 9.790 75.592 1.00 6.49 95 GLU B O 1
ATOM 1635 N N . ARG B 1 99 ? -6.251 8.126 77.118 1.00 4.88 96 ARG B N 1
ATOM 1636 C CA . ARG B 1 99 ? -6.802 7.090 76.248 1.00 5.73 96 ARG B CA 1
ATOM 1637 C C . ARG B 1 99 ? -7.889 6.407 77.016 1.00 6.12 96 ARG B C 1
ATOM 1638 O O . ARG B 1 99 ? -7.656 5.986 78.159 1.00 5.45 96 ARG B O 1
ATOM 1646 N N . THR B 1 100 ? -9.078 6.317 76.424 1.00 5.30 97 THR B N 1
ATOM 1647 C CA . THR B 1 100 ? -10.223 5.703 77.083 1.00 6.36 97 THR B CA 1
ATOM 1648 C C . THR B 1 100 ? -10.693 4.543 76.241 1.00 7.94 97 THR B C 1
ATOM 1649 O O . THR B 1 100 ? -10.778 4.638 75.015 1.00 5.60 97 THR B O 1
ATOM 1653 N N . GLN B 1 101 ? -10.999 3.446 76.925 1.00 10.13 98 GLN B N 1
ATOM 1654 C CA . GLN B 1 101 ? -11.465 2.218 76.307 1.00 12.20 98 GLN B CA 1
ATOM 1655 C C . GLN B 1 101 ? -11.940 1.340 77.454 1.00 13.10 98 GLN B C 1
ATOM 1656 O O . GLN B 1 101 ? -11.423 1.510 78.583 1.00 12.96 98 GLN B O 1
ATOM 1670 N N . THR C 1 5 ? 39.207 25.331 65.749 1.00 23.75 2 THR C N 1
ATOM 1671 C CA . THR C 1 5 ? 39.371 26.066 64.480 1.00 22.90 2 THR C CA 1
ATOM 1672 C C . THR C 1 5 ? 38.280 25.848 63.405 1.00 21.48 2 THR C C 1
ATOM 1673 O O . THR C 1 5 ? 38.322 26.489 62.349 1.00 22.20 2 THR C O 1
ATOM 1677 N N . GLY C 1 6 ? 37.287 24.985 63.663 1.00 19.11 3 GLY C N 1
ATOM 1678 C CA . GLY C 1 6 ? 36.300 24.612 62.663 1.00 17.20 3 GLY C CA 1
ATOM 1679 C C . GLY C 1 6 ? 34.888 25.063 63.058 1.00 15.42 3 GLY C C 1
ATOM 1680 O O . GLY C 1 6 ? 34.718 25.733 64.074 1.00 12.80 3 GLY C O 1
ATOM 1681 N N . PRO C 1 7 ? 33.878 24.713 62.256 1.00 14.84 4 PRO C N 1
ATOM 1682 C CA . PRO C 1 7 ? 32.489 25.100 62.581 1.00 13.80 4 PRO C CA 1
ATOM 1683 C C . PRO C 1 7 ? 31.964 24.496 63.882 1.00 12.90 4 PRO C C 1
ATOM 1684 O O . PRO C 1 7 ? 32.444 23.438 64.306 1.00 11.72 4 PRO C O 1
ATOM 1688 N N . LYS C 1 8 ? 31.050 25.214 64.546 1.00 11.58 5 LYS C N 1
ATOM 1689 C CA . LYS C 1 8 ? 30.405 24.738 65.768 1.00 11.19 5 LYS C CA 1
ATOM 1690 C C . LYS C 1 8 ? 29.248 23.842 65.381 1.00 11.32 5 LYS C C 1
ATOM 1691 O O . LYS C 1 8 ? 28.169 24.329 65.029 1.00 12.85 5 LYS C O 1
ATOM 1693 N N . GLN C 1 9 ? 29.497 22.539 65.411 1.00 10.82 6 GLN C N 1
ATOM 1694 C CA . GLN C 1 9 ? 28.544 21.540 64.949 1.00 11.22 6 GLN C CA 1
ATOM 1695 C C . GLN C 1 9 ? 27.602 21.113 66.065 1.00 11.99 6 GLN C C 1
ATOM 1696 O O . GLN C 1 9 ? 27.940 21.202 67.245 1.00 11.46 6 GLN C O 1
ATOM 1702 N N . GLN C 1 10 ? 26.412 20.670 65.697 1.00 12.18 7 GLN C N 1
ATOM 1703 C CA . GLN C 1 10 ? 25.502 20.055 66.635 1.00 12.45 7 GLN C CA 1
ATOM 1704 C C . GLN C 1 10 ? 25.846 18.580 66.768 1.00 12.91 7 GLN C C 1
ATOM 1705 O O . GLN C 1 10 ? 26.278 17.920 65.799 1.00 11.06 7 GLN C O 1
ATOM 1711 N N . PRO C 1 11 ? 25.638 18.037 67.957 1.00 14.19 8 PRO C N 1
ATOM 1712 C CA . PRO C 1 11 ? 25.782 16.592 68.084 1.00 15.22 8 PRO C CA 1
ATOM 1713 C C . PRO C 1 11 ? 24.623 15.807 67.449 1.00 15.12 8 PRO C C 1
ATOM 1714 O O . PRO C 1 11 ? 23.581 16.371 67.109 1.00 15.89 8 PRO C O 1
ATOM 1718 N N . LEU C 1 12 ? 24.806 14.502 67.312 1.00 15.08 9 LEU C N 1
ATOM 1719 C CA . LEU C 1 12 ? 23.693 13.621 67.013 1.00 15.02 9 LEU C CA 1
ATOM 1720 C C . LEU C 1 12 ? 22.673 13.665 68.157 1.00 15.86 9 LEU C C 1
ATOM 1721 O O . LEU C 1 12 ? 23.039 13.593 69.341 1.00 16.39 9 LEU C O 1
ATOM 1726 N N . PRO C 1 13 ? 21.389 13.787 67.824 1.00 16.21 10 PRO C N 1
ATOM 1727 C CA . PRO C 1 13 ? 20.418 13.542 68.904 1.00 16.76 10 PRO C CA 1
ATOM 1728 C C . PRO C 1 13 ? 20.707 12.185 69.575 1.00 17.37 10 PRO C C 1
ATOM 1729 O O . PRO C 1 13 ? 21.060 11.230 68.894 1.00 16.86 10 PRO C O 1
ATOM 1733 N N . PRO C 1 14 ? 20.546 12.095 70.896 1.00 18.25 11 PRO C N 1
ATOM 1734 C CA . PRO C 1 14 ? 20.837 10.832 71.590 1.00 18.15 11 PRO C CA 1
ATOM 1735 C C . PRO C 1 14 ? 20.116 9.625 71.015 1.00 17.78 11 PRO C C 1
ATOM 1736 O O . PRO C 1 14 ? 20.705 8.537 70.958 1.00 18.31 11 PRO C O 1
ATOM 1740 N N . ASP C 1 15 ? 18.878 9.805 70.560 1.00 16.74 12 ASP C N 1
ATOM 1741 C CA . ASP C 1 15 ? 18.134 8.669 70.024 1.00 16.51 12 ASP C CA 1
ATOM 1742 C C . ASP C 1 15 ? 18.552 8.202 68.630 1.00 15.85 12 ASP C C 1
ATOM 1743 O O . ASP C 1 15 ? 18.060 7.165 68.175 1.00 15.01 12 ASP C O 1
ATOM 1748 N N . VAL C 1 16 ? 19.437 8.929 67.944 1.00 14.50 13 VAL C N 1
ATOM 1749 C CA . VAL C 1 16 ? 19.915 8.440 66.643 1.00 14.19 13 VAL C CA 1
ATOM 1750 C C . VAL C 1 16 ? 21.317 7.834 66.709 1.00 14.39 13 VAL C C 1
ATOM 1751 O O . VAL C 1 16 ? 21.731 7.154 65.782 1.00 13.70 13 VAL C O 1
ATOM 1755 N N . GLU C 1 17 ? 22.036 8.067 67.809 1.00 14.74 14 GLU C N 1
ATOM 1756 C CA . GLU C 1 17 ? 23.354 7.444 67.990 1.00 15.84 14 GLU C CA 1
ATOM 1757 C C . GLU C 1 17 ? 23.277 5.948 67.782 1.00 15.03 14 GLU C C 1
ATOM 1758 O O . GLU C 1 17 ? 22.389 5.282 68.317 1.00 15.25 14 GLU C O 1
ATOM 1764 N N . GLY C 1 18 ? 24.185 5.431 66.964 1.00 14.58 15 GLY C N 1
ATOM 1765 C CA . GLY C 1 18 ? 24.267 4.015 66.670 1.00 14.24 15 GLY C CA 1
ATOM 1766 C C . GLY C 1 18 ? 23.119 3.431 65.880 1.00 14.47 15 GLY C C 1
ATOM 1767 O O . GLY C 1 18 ? 23.005 2.211 65.779 1.00 14.57 15 GLY C O 1
ATOM 1768 N N . ARG C 1 19 ? 22.227 4.271 65.342 1.00 14.18 16 ARG C N 1
ATOM 1769 C CA . ARG C 1 19 ? 21.057 3.765 64.627 1.00 14.45 16 ARG C CA 1
ATOM 1770 C C . ARG C 1 19 ? 21.345 3.805 63.137 1.00 14.22 16 ARG C C 1
ATOM 1771 O O . ARG C 1 19 ? 21.227 4.848 62.512 1.00 12.95 16 ARG C O 1
ATOM 1779 N N . GLU C 1 20 ? 21.718 2.660 62.562 1.00 14.45 17 GLU C N 1
ATOM 1780 C CA . GLU C 1 20 ? 22.123 2.620 61.156 1.00 15.25 17 GLU C CA 1
ATOM 1781 C C . GLU C 1 20 ? 20.961 2.908 60.202 1.00 15.15 17 GLU C C 1
ATOM 1782 O O . GLU C 1 20 ? 21.181 3.297 59.059 1.00 15.20 17 GLU C O 1
ATOM 1788 N N . ASP C 1 21 ? 19.739 2.746 60.699 1.00 14.38 18 ASP C N 1
ATOM 1789 C CA . ASP C 1 21 ? 18.530 2.978 59.917 1.00 15.19 18 ASP C CA 1
ATOM 1790 C C . ASP C 1 21 ? 18.067 4.452 59.926 1.00 14.12 18 ASP C C 1
ATOM 1791 O O . ASP C 1 21 ? 17.204 4.837 59.128 1.00 14.33 18 ASP C O 1
ATOM 1796 N N . ALA C 1 22 ? 18.653 5.276 60.801 1.00 12.17 19 ALA C N 1
ATOM 1797 C CA . ALA C 1 22 ? 18.323 6.691 60.848 1.00 11.63 19 ALA C CA 1
ATOM 1798 C C . ALA C 1 22 ? 18.977 7.417 59.678 1.00 11.53 19 ALA C C 1
ATOM 1799 O O . ALA C 1 22 ? 20.074 7.045 59.232 1.00 11.28 19 ALA C O 1
ATOM 1801 N N . ILE C 1 23 ? 18.293 8.429 59.159 1.00 10.97 20 ILE C N 1
ATOM 1802 C CA . ILE C 1 23 ? 18.773 9.136 57.972 1.00 11.40 20 ILE C CA 1
ATOM 1803 C C . ILE C 1 23 ? 18.707 10.615 58.262 1.00 10.34 20 ILE C C 1
ATOM 1804 O O . ILE C 1 23 ? 17.671 11.124 58.712 1.00 9.98 20 ILE C O 1
ATOM 1809 N N . GLU C 1 24 ? 19.821 11.303 58.056 1.00 9.63 21 GLU C N 1
ATOM 1810 C CA . GLU C 1 24 ? 19.837 12.742 58.187 1.00 9.36 21 GLU C CA 1
ATOM 1811 C C . GLU C 1 24 ? 19.187 13.400 56.974 1.00 9.05 21 GLU C C 1
ATOM 1812 O O . GLU C 1 24 ? 19.616 13.203 55.832 1.00 9.82 21 GLU C O 1
ATOM 1818 N N . VAL C 1 25 ? 18.119 14.151 57.233 1.00 8.90 22 VAL C N 1
ATOM 1819 C CA . VAL C 1 25 ? 17.384 14.873 56.211 1.00 7.46 22 VAL C CA 1
ATOM 1820 C C . VAL C 1 25 ? 18.125 16.153 55.787 1.00 8.56 22 VAL C C 1
ATOM 1821 O O . VAL C 1 25 ? 18.264 16.454 54.594 1.00 8.69 22 VAL C O 1
ATOM 1825 N N . LEU C 1 26 ? 18.606 16.904 56.774 1.00 8.51 23 LEU C N 1
ATOM 1826 C CA . LEU C 1 26 ? 19.348 18.112 56.505 1.00 9.89 23 LEU C CA 1
ATOM 1827 C C . LEU C 1 26 ? 20.139 18.592 57.694 1.00 9.32 23 LEU C C 1
ATOM 1828 O O . LEU C 1 26 ? 19.845 18.223 58.840 1.00 9.77 23 LEU C O 1
ATOM 1833 N N . ARG C 1 27 ? 21.124 19.436 57.396 1.00 9.60 24 ARG C N 1
ATOM 1834 C CA . ARG C 1 27 ? 21.956 20.129 58.380 1.00 10.63 24 ARG C CA 1
ATOM 1835 C C . ARG C 1 27 ? 22.016 21.531 57.891 1.00 10.44 24 ARG C C 1
ATOM 1836 O O . ARG C 1 27 ? 22.343 21.731 56.716 1.00 11.26 24 ARG C O 1
ATOM 1844 N N . ALA C 1 28 ? 21.821 22.506 58.764 1.00 9.49 25 ALA C N 1
ATOM 1845 C CA . ALA C 1 28 ? 21.852 23.895 58.341 1.00 9.51 25 ALA C CA 1
ATOM 1846 C C . ALA C 1 28 ? 22.788 24.682 59.237 1.00 9.74 25 ALA C C 1
ATOM 1847 O O . ALA C 1 28 ? 22.755 24.488 60.444 1.00 9.19 25 ALA C O 1
ATOM 1849 N N . PHE C 1 29 ? 23.590 25.553 58.629 1.00 9.97 26 PHE C N 1
ATOM 1850 C CA . PHE C 1 29 ? 24.540 26.430 59.326 1.00 10.68 26 PHE C CA 1
ATOM 1851 C C . PHE C 1 29 ? 24.249 27.894 59.035 1.00 11.08 26 PHE C C 1
ATOM 1852 O O . PHE C 1 29 ? 23.864 28.244 57.919 1.00 12.44 26 PHE C O 1
ATOM 1860 N N . VAL C 1 30 ? 24.419 28.746 60.039 1.00 11.33 27 VAL C N 1
ATOM 1861 C CA . VAL C 1 30 ? 24.418 30.178 59.831 1.00 12.35 27 VAL C CA 1
ATOM 1862 C C . VAL C 1 30 ? 25.874 30.633 59.704 1.00 12.96 27 VAL C C 1
ATOM 1863 O O . VAL C 1 30 ? 26.721 30.296 60.558 1.00 12.76 27 VAL C O 1
ATOM 1867 N N . LEU C 1 31 ? 26.141 31.382 58.637 1.00 13.57 28 LEU C N 1
ATOM 1868 C CA . LEU C 1 31 ? 27.479 31.872 58.277 1.00 15.58 28 LEU C CA 1
ATOM 1869 C C . LEU C 1 31 ? 27.294 33.120 57.427 1.00 16.25 28 LEU C C 1
ATOM 1870 O O . LEU C 1 31 ? 26.504 33.111 56.486 1.00 14.79 28 LEU C O 1
ATOM 1875 N N . ASP C 1 32 ? 28.016 34.192 57.747 1.00 17.40 29 ASP C N 1
ATOM 1876 C CA . ASP C 1 32 ? 28.033 35.422 56.902 1.00 18.30 29 ASP C CA 1
ATOM 1877 C C . ASP C 1 32 ? 26.651 35.993 56.643 1.00 17.71 29 ASP C C 1
ATOM 1878 O O . ASP C 1 32 ? 26.351 36.389 55.524 1.00 18.56 29 ASP C O 1
ATOM 1883 N N . GLY C 1 33 ? 25.802 36.019 57.666 1.00 17.01 30 GLY C N 1
ATOM 1884 C CA . GLY C 1 33 ? 24.458 36.537 57.54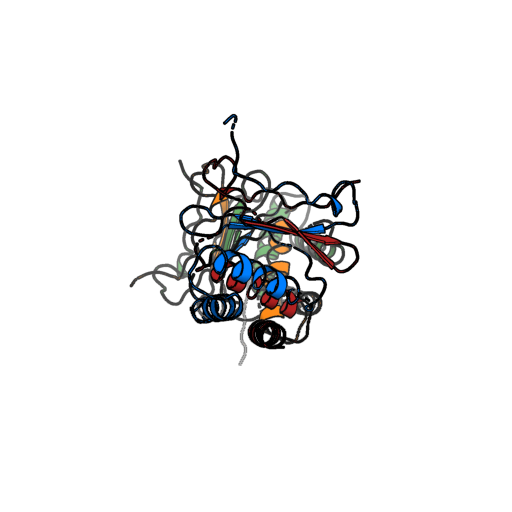3 1.00 16.70 30 GLY C CA 1
ATOM 1885 C C . GLY C 1 33 ? 23.474 35.760 56.676 1.00 16.25 30 GLY C C 1
ATOM 1886 O O . GLY C 1 33 ? 22.454 36.306 56.276 1.00 17.23 30 GLY C O 1
ATOM 1887 N N . GLY C 1 34 ? 23.775 34.499 56.375 1.00 14.10 31 GLY C N 1
ATOM 1888 C CA . GLY C 1 34 ? 22.879 33.669 55.578 1.00 13.30 31 GLY C CA 1
ATOM 1889 C C . GLY C 1 34 ? 22.989 32.237 56.036 1.00 11.79 31 GLY C C 1
ATOM 1890 O O . GLY C 1 34 ? 23.590 31.949 57.085 1.00 11.42 31 GLY C O 1
ATOM 1891 N N . LEU C 1 35 ? 22.405 31.334 55.253 1.00 10.49 32 LEU C N 1
ATOM 1892 C CA . LEU C 1 35 ? 22.334 29.944 55.636 1.00 9.42 32 LEU C CA 1
ATOM 1893 C C . LEU C 1 35 ? 22.985 29.081 54.587 1.00 8.87 32 LEU C C 1
ATOM 1894 O O . LEU C 1 35 ? 22.818 29.327 53.403 1.00 9.08 32 LEU C O 1
ATOM 1899 N N A SER C 1 36 ? 23.726 28.081 55.050 0.50 8.47 33 SER C N 1
ATOM 1900 N N B SER C 1 36 ? 23.713 28.068 55.049 0.50 9.05 33 SER C N 1
ATOM 1901 C CA A SER C 1 36 ? 24.307 27.060 54.198 0.50 8.45 33 SER C CA 1
ATOM 1902 C CA B SER C 1 36 ? 24.300 27.052 54.188 0.50 9.59 33 SER C CA 1
ATOM 1903 C C A SER C 1 36 ? 23.679 25.755 54.680 0.50 8.48 33 SER C C 1
ATOM 1904 C C B SER C 1 36 ? 23.774 25.704 54.658 0.50 9.15 33 SER C C 1
ATOM 1905 O O A SER C 1 36 ? 23.679 25.473 55.887 0.50 8.21 33 SER C O 1
ATOM 1906 O O B SER C 1 36 ? 24.010 25.309 55.812 0.50 9.01 33 SER C O 1
ATOM 1911 N N . ILE C 1 37 ? 23.094 24.995 53.756 1.00 8.40 34 ILE C N 1
ATOM 1912 C CA . ILE C 1 37 ? 22.300 23.821 54.103 1.00 9.21 34 ILE C CA 1
ATOM 1913 C C . ILE C 1 37 ? 22.705 22.615 53.287 1.00 8.97 34 ILE C C 1
ATOM 1914 O O . ILE C 1 37 ? 22.954 22.725 52.101 1.00 9.66 34 ILE C O 1
ATOM 1919 N N . ALA C 1 38 ? 22.845 21.472 53.943 1.00 8.60 35 ALA C N 1
ATOM 1920 C CA . ALA C 1 38 ? 23.051 20.205 53.240 1.00 8.47 35 ALA C CA 1
ATOM 1921 C C . ALA C 1 38 ? 21.759 19.418 53.315 1.00 8.85 35 ALA C C 1
ATOM 1922 O O . ALA C 1 38 ? 21.221 19.259 54.397 1.00 9.96 35 ALA C O 1
ATOM 1924 N N . PHE C 1 39 ? 21.284 18.906 52.179 1.00 8.57 36 PHE C N 1
ATOM 1925 C CA . PHE C 1 39 ? 20.053 18.141 52.102 1.00 8.82 36 PHE C CA 1
ATOM 1926 C C . PHE C 1 39 ? 20.389 16.748 51.595 1.00 9.04 36 PHE C C 1
ATOM 1927 O O . PHE C 1 39 ? 21.179 16.594 50.653 1.00 9.19 36 PHE C O 1
ATOM 1943 N N . ARG C 1 41 ? 19.650 13.365 49.453 1.00 11.76 38 ARG C N 1
ATOM 1944 C CA . ARG C 1 41 ? 19.208 13.164 48.080 1.00 14.63 38 ARG C CA 1
ATOM 1945 C C . ARG C 1 41 ? 17.736 12.714 47.994 1.00 14.60 38 ARG C C 1
ATOM 1946 O O . ARG C 1 41 ? 17.017 13.163 47.129 1.00 16.37 38 ARG C O 1
ATOM 1954 N N . ALA C 1 42 ? 17.309 11.835 48.884 1.00 15.92 39 ALA C N 1
ATOM 1955 C CA . ALA C 1 42 ? 15.974 11.220 48.830 1.00 17.32 39 ALA C CA 1
ATOM 1956 C C . ALA C 1 42 ? 14.853 12.204 49.188 1.00 17.50 39 ALA C C 1
ATOM 1957 O O . ALA C 1 42 ? 15.073 13.201 49.896 1.00 16.83 39 ALA C O 1
ATOM 1959 N N . PHE C 1 43 ? 13.647 11.945 48.665 1.00 17.88 40 PHE C N 1
ATOM 1960 C CA . PHE C 1 43 ? 12.499 12.804 48.962 1.00 17.93 40 PHE C CA 1
ATOM 1961 C C . PHE C 1 43 ? 11.589 12.212 50.077 1.00 19.33 40 PHE C C 1
ATOM 1962 O O . PHE C 1 43 ? 11.115 12.940 50.954 1.00 18.12 40 PHE C O 1
ATOM 1970 N N . GLU C 1 44 ? 11.337 10.902 50.008 1.00 19.73 41 GLU C N 1
ATOM 1971 C CA . GLU C 1 44 ? 10.559 10.157 51.039 1.00 20.56 41 GLU C CA 1
ATOM 1972 C C . GLU C 1 44 ? 9.042 10.389 50.854 1.00 19.45 41 GLU C C 1
ATOM 1973 O O . GLU C 1 44 ? 8.359 9.618 50.188 1.00 20.32 41 GLU C O 1
ATOM 1979 N N . ASP C 1 45 ? 8.521 11.462 51.411 1.00 18.10 42 ASP C N 1
ATOM 1980 C CA . ASP C 1 45 ? 7.082 11.684 51.356 1.00 17.14 42 ASP C CA 1
ATOM 1981 C C . ASP C 1 45 ? 6.905 13.119 51.662 1.00 15.07 42 ASP C C 1
ATOM 1982 O O . ASP C 1 45 ? 7.636 13.658 52.507 1.00 15.31 42 ASP C O 1
ATOM 1987 N N . PRO C 1 46 ? 5.945 13.770 51.001 1.00 13.72 43 PRO C N 1
ATOM 1988 C CA . PRO C 1 46 ? 5.752 15.160 51.356 1.00 13.73 43 PRO C CA 1
ATOM 1989 C C . PRO C 1 46 ? 5.362 15.403 52.794 1.00 11.83 43 PRO C C 1
ATOM 1990 O O . PRO C 1 46 ? 5.658 16.463 53.306 1.00 12.20 43 PRO C O 1
ATOM 1994 N N . GLU C 1 47 ? 4.691 14.451 53.441 1.00 10.23 44 GLU C N 1
ATOM 1995 C CA . GLU C 1 47 ? 4.224 14.669 54.802 1.00 9.51 44 GLU C CA 1
ATOM 1996 C C . GLU C 1 47 ? 5.399 14.902 55.750 1.00 8.69 44 GLU C C 1
ATOM 1997 O O . GLU C 1 47 ? 5.307 15.722 56.655 1.00 8.60 44 GLU C O 1
ATOM 2019 N N . TRP C 1 49 ? 8.208 16.387 55.130 1.00 9.53 46 TRP C N 1
ATOM 2020 C CA . TRP C 1 49 ? 8.624 17.791 54.969 1.00 9.40 46 TRP C CA 1
ATOM 2021 C C . TRP C 1 49 ? 7.658 18.776 55.661 1.00 8.92 46 TRP C C 1
ATOM 2022 O O . TRP C 1 49 ? 8.088 19.747 56.279 1.00 8.75 46 TRP C O 1
ATOM 2033 N N . GLY C 1 50 ? 6.358 18.524 55.574 1.00 9.01 47 GLY C N 1
ATOM 2034 C CA . GLY C 1 50 ? 5.364 19.333 56.279 1.00 8.80 47 GLY C CA 1
ATOM 2035 C C . GLY C 1 50 ? 5.616 19.291 57.784 1.00 9.48 47 GLY C C 1
ATOM 2036 O O . GLY C 1 50 ? 5.589 20.320 58.462 1.00 9.52 47 GLY C O 1
ATOM 2037 N N . LEU C 1 51 ? 5.914 18.096 58.296 1.00 9.17 48 LEU C N 1
ATOM 2038 C CA . LEU C 1 51 ? 6.169 17.921 59.722 1.00 9.69 48 LEU C CA 1
ATOM 2039 C C . LEU C 1 51 ? 7.466 18.624 60.161 1.00 8.88 48 LEU C C 1
ATOM 2040 O O . LEU C 1 51 ? 7.501 19.264 61.198 1.00 8.92 48 LEU C O 1
ATOM 2045 N N . LEU C 1 52 ? 8.515 18.505 59.353 1.00 8.61 49 LEU C N 1
ATOM 2046 C CA . LEU C 1 52 ? 9.764 19.147 59.632 1.00 8.28 49 LEU C CA 1
ATOM 2047 C C . LEU C 1 52 ? 9.551 20.667 59.703 1.00 7.75 49 LEU C C 1
ATOM 2048 O O . LEU C 1 52 ? 10.078 21.344 60.581 1.00 7.90 49 LEU C O 1
ATOM 2053 N N . LEU C 1 53 ? 8.789 21.200 58.748 1.00 7.21 50 LEU C N 1
ATOM 2054 C CA . LEU C 1 53 ? 8.509 22.643 58.730 1.00 7.53 50 LEU C CA 1
ATOM 2055 C C . LEU C 1 53 ? 7.765 23.080 59.989 1.00 7.62 50 LEU C C 1
ATOM 2056 O O . LEU C 1 53 ? 8.060 24.143 60.568 1.00 8.25 50 LEU C O 1
ATOM 2061 N N . VAL C 1 54 ? 6.775 22.296 60.418 1.00 7.43 51 VAL C N 1
ATOM 2062 C CA . VAL C 1 54 ? 6.056 22.611 61.674 1.00 7.94 51 VAL C CA 1
ATOM 2063 C C . VAL C 1 54 ? 7.004 22.570 62.863 1.00 8.37 51 VAL C C 1
ATOM 2064 O O . VAL C 1 54 ? 6.969 23.463 63.712 1.00 7.86 51 VAL C O 1
ATOM 2068 N N . ASP C 1 55 ? 7.850 21.540 62.937 1.00 8.99 52 ASP C N 1
ATOM 2069 C CA . ASP C 1 55 ? 8.757 21.404 64.074 1.00 9.54 52 ASP C CA 1
ATOM 2070 C C . ASP C 1 55 ? 9.694 22.633 64.187 1.00 9.34 52 ASP C C 1
ATOM 2071 O O . ASP C 1 55 ? 9.929 23.169 65.281 1.00 8.94 52 ASP C O 1
ATOM 2076 N N . ILE C 1 56 ? 10.218 23.074 63.048 1.00 8.82 53 ILE C N 1
ATOM 2077 C CA . ILE C 1 56 ? 11.103 24.222 63.000 1.00 8.47 53 ILE C CA 1
ATOM 2078 C C . ILE C 1 56 ? 10.333 25.495 63.380 1.00 8.95 53 ILE C C 1
ATOM 2079 O O . ILE C 1 56 ? 10.817 26.309 64.181 1.00 8.53 53 ILE C O 1
ATOM 2084 N N . ALA C 1 57 ? 9.173 25.686 62.768 1.00 9.38 54 ALA C N 1
ATOM 2085 C CA . ALA C 1 57 ? 8.357 26.883 63.036 1.00 9.56 54 ALA C CA 1
ATOM 2086 C C . ALA C 1 57 ? 7.977 26.968 64.525 1.00 9.51 54 ALA C C 1
ATOM 2087 O O . ALA C 1 57 ? 8.073 28.035 65.138 1.00 8.98 54 ALA C O 1
ATOM 2089 N N . ARG C 1 58 ? 7.577 25.849 65.129 1.00 8.58 55 ARG C N 1
ATOM 2090 C CA . ARG C 1 58 ? 7.208 25.863 66.535 1.00 10.00 55 ARG C CA 1
ATOM 2091 C C . ARG C 1 58 ? 8.408 26.101 67.446 1.00 9.74 55 ARG C C 1
ATOM 2092 O O . ARG C 1 58 ? 8.303 26.836 68.452 1.00 9.07 55 ARG C O 1
ATOM 2100 N N . HIS C 1 59 ? 9.549 25.509 67.102 1.00 8.89 56 HIS C N 1
ATOM 2101 C CA . HIS C 1 59 ? 10.785 25.779 67.855 1.00 9.37 56 HIS C CA 1
ATOM 2102 C C . HIS C 1 59 ? 11.115 27.267 67.796 1.00 8.84 56 HIS C C 1
ATOM 2103 O O . HIS C 1 59 ? 11.436 27.928 68.827 1.00 8.99 56 HIS C O 1
ATOM 2110 N N . ALA C 1 60 ? 11.071 27.801 66.585 1.00 8.92 57 ALA C N 1
ATOM 2111 C CA . ALA C 1 60 ? 11.359 29.218 66.375 1.00 9.62 57 ALA C CA 1
ATOM 2112 C C . ALA C 1 60 ? 10.429 30.115 67.166 1.00 10.21 57 ALA C C 1
ATOM 2113 O O . ALA C 1 60 ? 10.893 31.095 67.804 1.00 9.62 57 ALA C O 1
ATOM 2115 N N . ALA C 1 61 ? 9.142 29.781 67.136 1.00 9.09 58 ALA C N 1
ATOM 2116 C CA . ALA C 1 61 ? 8.094 30.531 67.862 1.00 9.80 58 ALA C CA 1
ATOM 2117 C C . ALA C 1 61 ? 8.318 30.549 69.368 1.00 9.86 58 ALA C C 1
ATOM 2118 O O . ALA C 1 61 ? 8.175 31.618 70.021 1.00 9.40 58 ALA C O 1
ATOM 2120 N N . ARG C 1 62 ? 8.680 29.397 69.927 1.00 9.56 59 ARG C N 1
ATOM 2121 C CA . ARG C 1 62 ? 8.935 29.314 71.348 1.00 11.45 59 ARG C CA 1
ATOM 2122 C C . ARG C 1 62 ? 10.129 30.164 71.738 1.00 11.42 59 ARG C C 1
ATOM 2123 O O . ARG C 1 62 ? 10.079 30.892 72.757 1.00 10.71 59 ARG C O 1
ATOM 2131 N N . SER C 1 63 ? 11.193 30.114 70.929 1.00 11.01 60 SER C N 1
ATOM 2132 C CA . SER C 1 63 ? 12.369 30.945 71.193 1.00 12.13 60 SER C CA 1
ATOM 2133 C C . SER C 1 63 ? 12.078 32.430 71.024 1.00 10.70 60 SER C C 1
ATOM 2134 O O . SER C 1 63 ? 12.508 33.249 71.849 1.00 10.56 60 SER C O 1
ATOM 2137 N N . TYR C 1 64 ? 11.361 32.777 69.963 1.00 10.02 61 TYR C N 1
ATOM 2138 C CA . TYR C 1 64 ? 10.979 34.158 69.690 1.00 10.42 61 TYR C CA 1
ATOM 2139 C C . TYR C 1 64 ? 10.138 34.761 70.832 1.00 10.31 61 TYR C C 1
ATOM 2140 O O . TYR C 1 64 ? 10.415 35.878 71.309 1.00 10.34 61 TYR C O 1
ATOM 2149 N N . ALA C 1 65 ? 9.158 34.005 71.310 1.00 9.86 62 ALA C N 1
ATOM 2150 C CA . ALA C 1 65 ? 8.342 34.442 72.428 1.00 9.92 62 ALA C CA 1
ATOM 2151 C C . ALA C 1 65 ? 9.172 34.704 73.669 1.00 10.24 62 ALA C C 1
ATOM 2152 O O . ALA C 1 65 ? 8.900 35.669 74.394 1.00 10.50 62 ALA C O 1
ATOM 2154 N N . ARG C 1 66 ? 10.202 33.901 73.919 1.00 9.28 63 ARG C N 1
ATOM 2155 C CA . ARG C 1 66 ? 11.018 34.097 75.112 1.00 9.80 63 ARG C CA 1
ATOM 2156 C C . ARG C 1 66 ? 11.962 35.297 74.995 1.00 10.37 63 ARG C C 1
ATOM 2157 O O . ARG C 1 66 ? 12.527 35.767 76.001 1.00 9.05 63 ARG C O 1
ATOM 2165 N N . GLU C 1 67 ? 12.124 35.811 73.785 1.00 10.85 64 GLU C N 1
ATOM 2166 C CA . GLU C 1 67 ? 13.012 36.943 73.578 1.00 13.49 64 GLU C CA 1
ATOM 2167 C C . GLU C 1 67 ? 12.287 38.202 73.107 1.00 13.72 64 GLU C C 1
ATOM 2168 O O . GLU C 1 67 ? 12.915 39.130 72.636 1.00 16.02 64 GLU C O 1
ATOM 2174 N N . SER C 1 68 ? 10.977 38.258 73.253 1.00 13.26 65 SER C N 1
ATOM 2175 C CA . SER C 1 68 ? 10.225 39.359 72.692 1.00 13.03 65 SER C CA 1
ATOM 2176 C C . SER C 1 68 ? 8.983 39.591 73.507 1.00 12.80 65 SER C C 1
ATOM 2177 O O . SER C 1 68 ? 8.688 38.837 74.444 1.00 12.53 65 SER C O 1
ATOM 2180 N N A GLU C 1 69 ? 8.241 40.638 73.128 0.50 13.00 66 GLU C N 1
ATOM 2181 N N B GLU C 1 69 ? 8.239 40.625 73.123 0.50 12.86 66 GLU C N 1
ATOM 2182 C CA A GLU C 1 69 ? 6.949 40.979 73.730 0.50 12.93 66 GLU C CA 1
ATOM 2183 C CA B GLU C 1 69 ? 6.988 40.967 73.770 0.50 12.63 66 GLU C CA 1
ATOM 2184 C C A GLU C 1 69 ? 5.871 39.930 73.513 0.50 12.55 66 GLU C C 1
ATOM 2185 C C B GLU C 1 69 ? 5.810 40.084 73.373 0.50 12.31 66 GLU C C 1
ATOM 2186 O O A GLU C 1 69 ? 4.928 39.845 74.279 0.50 12.24 66 GLU C O 1
ATOM 2187 O O B GLU C 1 69 ? 4.706 40.320 73.842 0.50 11.44 66 GLU C O 1
ATOM 2198 N N . TYR C 1 70 ? 6.021 39.109 72.480 1.00 12.09 67 TYR C N 1
ATOM 2199 C CA . TYR C 1 70 ? 4.934 38.239 72.043 1.00 11.56 67 TYR C CA 1
ATOM 2200 C C . TYR C 1 70 ? 4.788 36.975 72.865 1.00 11.74 67 TYR C C 1
ATOM 2201 O O . TYR C 1 70 ? 5.763 36.449 73.426 1.00 11.72 67 TYR C O 1
ATOM 2210 N N . THR C 1 71 ? 3.568 36.463 72.895 1.00 12.02 68 THR C N 1
ATOM 2211 C CA . THR C 1 71 ? 3.293 35.141 7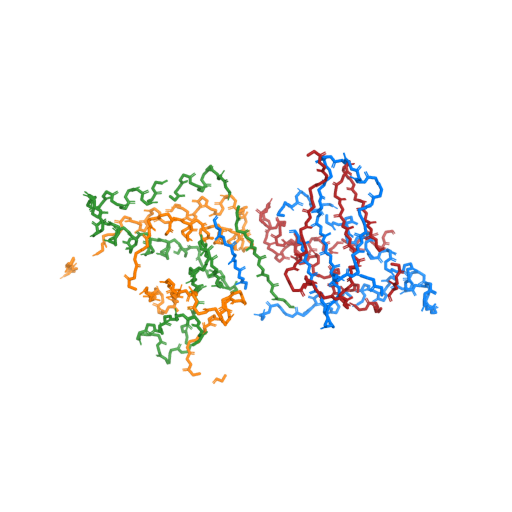3.451 1.00 12.60 68 THR C CA 1
ATOM 2212 C C . THR C 1 71 ? 3.701 34.078 72.421 1.00 12.36 68 THR C C 1
ATOM 2213 O O . THR C 1 71 ? 3.974 34.408 71.285 1.00 11.51 68 THR C O 1
ATOM 2217 N N . GLU C 1 72 ? 3.727 32.812 72.812 1.00 12.79 69 GLU C N 1
ATOM 2218 C CA . GLU C 1 72 ? 4.071 31.754 71.870 1.00 14.28 69 GLU C CA 1
ATOM 2219 C C . GLU C 1 72 ? 3.100 31.721 70.676 1.00 14.21 69 GLU C C 1
ATOM 2220 O O . GLU C 1 72 ? 3.532 31.564 69.540 1.00 12.95 69 GLU C O 1
ATOM 2226 N N . ASP C 1 73 ? 1.806 31.909 70.936 1.00 14.08 70 ASP C N 1
ATOM 2227 C CA . ASP C 1 73 ? 0.803 31.921 69.850 1.00 14.24 70 ASP C CA 1
ATOM 2228 C C . ASP C 1 73 ? 1.019 33.091 68.878 1.00 13.04 70 ASP C C 1
ATOM 2229 O O . ASP C 1 73 ? 0.915 32.929 67.665 1.00 11.89 70 ASP C O 1
ATOM 2234 N N . GLU C 1 74 ? 1.297 34.263 69.426 1.00 12.00 71 GLU C N 1
ATOM 2235 C CA . GLU C 1 74 ? 1.536 35.461 68.633 1.00 12.79 71 GLU C CA 1
ATOM 2236 C C . GLU C 1 74 ? 2.810 35.314 67.822 1.00 11.72 71 GLU C C 1
ATOM 2237 O O . GLU C 1 74 ? 2.852 35.701 66.667 1.00 10.39 71 GLU C O 1
ATOM 2243 N N . ALA C 1 75 ? 3.852 34.773 68.452 1.00 10.79 72 ALA C N 1
ATOM 2244 C CA . ALA C 1 75 ? 5.120 34.556 67.762 1.00 10.25 72 ALA C CA 1
ATOM 2245 C C . ALA C 1 75 ? 4.946 33.563 66.597 1.00 10.20 72 ALA C C 1
ATOM 2246 O O . ALA C 1 75 ? 5.471 33.782 65.503 1.00 10.17 72 ALA C O 1
ATOM 2248 N N . LEU C 1 76 ? 4.220 32.486 66.842 1.00 10.65 73 LEU C N 1
ATOM 2249 C CA . LEU C 1 76 ? 3.949 31.495 65.783 1.00 10.99 73 LEU C CA 1
ATOM 2250 C C . LEU C 1 76 ? 3.156 32.135 64.650 1.00 11.78 73 LEU C C 1
ATOM 2251 O O . LEU C 1 76 ? 3.469 31.909 63.489 1.00 11.54 73 LEU C O 1
ATOM 2256 N N . GLU C 1 77 ? 2.149 32.951 64.966 1.00 11.89 74 GLU C N 1
ATOM 2257 C CA . GLU C 1 77 ? 1.393 33.639 63.915 1.00 13.17 74 GLU C CA 1
ATOM 2258 C C . GLU C 1 77 ? 2.316 34.502 63.020 1.00 12.93 74 GLU C C 1
ATOM 2259 O O . GLU C 1 77 ? 2.219 34.474 61.774 1.00 12.43 74 GLU C O 1
ATOM 2265 N N . ARG C 1 78 ? 3.237 35.226 63.654 1.00 11.72 75 ARG C N 1
ATOM 2266 C CA . ARG C 1 78 ? 4.170 36.073 62.922 1.00 12.43 75 ARG C CA 1
ATOM 2267 C C . ARG C 1 78 ? 5.109 35.271 62.040 1.00 11.32 75 ARG C C 1
ATOM 2268 O O . ARG C 1 78 ? 5.329 35.634 60.884 1.00 11.54 75 ARG C O 1
ATOM 2276 N N . ILE C 1 79 ? 5.653 34.184 62.586 1.00 10.77 76 ILE C N 1
ATOM 2277 C CA . ILE C 1 79 ? 6.562 33.325 61.830 1.00 11.26 76 ILE C CA 1
ATOM 2278 C C . ILE C 1 79 ? 5.832 32.701 60.656 1.00 11.04 76 ILE C C 1
ATOM 2279 O O . ILE C 1 79 ? 6.338 32.720 59.528 1.00 10.66 76 ILE C O 1
ATOM 2284 N N . VAL C 1 80 ? 4.639 32.180 60.902 1.00 11.16 77 VAL C N 1
ATOM 2285 C CA . VAL C 1 80 ? 3.892 31.523 59.818 1.00 12.14 77 VAL C CA 1
ATOM 2286 C C . VAL C 1 80 ? 3.487 32.552 58.744 1.00 13.22 77 VAL C C 1
ATOM 2287 O O . VAL C 1 80 ? 3.580 32.273 57.555 1.00 12.83 77 VAL C O 1
ATOM 2291 N N . GLU C 1 81 ? 3.043 33.734 59.166 1.00 13.74 78 GLU C N 1
ATOM 2292 C CA . GLU C 1 81 ? 2.697 34.803 58.226 1.00 14.69 78 GLU C CA 1
ATOM 2293 C C . GLU C 1 81 ? 3.895 35.163 57.331 1.00 14.77 78 GLU C C 1
ATOM 2294 O O . GLU C 1 81 ? 3.743 35.258 56.106 1.00 14.55 78 GLU C O 1
ATOM 2316 N N . PHE C 1 83 ? 6.597 33.395 56.665 1.00 13.95 80 PHE C N 1
ATOM 2317 C CA . PHE C 1 83 ? 6.888 32.219 55.832 1.00 13.81 80 PHE C CA 1
ATOM 2318 C C . PHE C 1 83 ? 5.961 32.150 54.627 1.00 12.47 80 PHE C C 1
ATOM 2319 O O . PHE C 1 83 ? 6.415 32.136 53.492 1.00 11.48 80 PHE C O 1
ATOM 2327 N N . GLU C 1 84 ? 4.660 32.176 54.865 1.00 12.77 81 GLU C N 1
ATOM 2328 C CA . GLU C 1 84 ? 3.706 32.019 53.760 1.00 12.83 81 GLU C CA 1
ATOM 2329 C C . GLU C 1 84 ? 3.704 33.213 52.801 1.00 13.06 81 GLU C C 1
ATOM 2330 O O . GLU C 1 84 ? 3.517 33.042 51.603 1.00 12.64 81 GLU C O 1
ATOM 2336 N N . ALA C 1 85 ? 3.971 34.405 53.325 1.00 13.08 82 ALA C N 1
ATOM 2337 C CA . ALA C 1 85 ? 4.028 35.612 52.501 1.00 13.51 82 ALA C CA 1
ATOM 2338 C C . ALA C 1 85 ? 5.170 35.521 51.497 1.00 13.81 82 ALA C C 1
ATOM 2339 O O . ALA C 1 85 ? 5.000 35.855 50.324 1.00 13.67 82 ALA C O 1
ATOM 2341 N N . GLU C 1 86 ? 6.323 35.055 51.962 1.00 14.26 83 GLU C N 1
ATOM 2342 C CA . GLU C 1 86 ? 7.497 34.902 51.105 1.00 14.99 83 GLU C CA 1
ATOM 2343 C C . GLU C 1 86 ? 7.307 33.808 50.058 1.00 15.22 83 GLU C C 1
ATOM 2344 O O . GLU C 1 86 ? 7.764 33.953 48.915 1.00 14.78 83 GLU C O 1
ATOM 2350 N N . LEU C 1 87 ? 6.611 32.738 50.423 1.00 14.42 84 LEU C N 1
ATOM 2351 C CA . LEU C 1 87 ? 6.334 31.684 49.463 1.00 15.31 84 LEU C CA 1
ATOM 2352 C C . LEU C 1 87 ? 5.392 32.154 48.357 1.00 16.74 84 LEU C C 1
ATOM 2353 O O . LEU C 1 87 ? 5.556 31.777 47.200 1.00 17.00 84 LEU C O 1
ATOM 2358 N N . SER C 1 88 ? 4.375 32.920 48.720 1.00 18.11 85 SER C N 1
ATOM 2359 C CA . SER C 1 88 ? 3.334 33.266 47.740 1.00 19.85 85 SER C CA 1
ATOM 2360 C C . SER C 1 88 ? 3.746 34.443 46.872 1.00 20.45 85 SER C C 1
ATOM 2361 O O . SER C 1 88 ? 3.377 34.504 45.682 1.00 19.85 85 SER C O 1
ATOM 2364 N N . ARG C 1 89 ? 4.505 35.376 47.449 1.00 20.94 86 ARG C N 1
ATOM 2365 C CA . ARG C 1 89 ? 4.986 36.545 46.703 1.00 21.93 86 ARG C CA 1
ATOM 2366 C C . ARG C 1 89 ? 6.476 36.691 46.958 1.00 21.02 86 ARG C C 1
ATOM 2367 O O . ARG C 1 89 ? 6.889 37.460 47.833 1.00 20.08 86 ARG C O 1
ATOM 2375 N N . PRO C 1 90 ? 7.283 35.927 46.212 1.00 20.62 87 PRO C N 1
ATOM 2376 C CA . PRO C 1 90 ? 8.704 35.907 46.466 1.00 20.91 87 PRO C CA 1
ATOM 2377 C C . PRO C 1 90 ? 9.336 37.270 46.291 1.00 21.51 87 PRO C C 1
ATOM 2378 O O . PRO C 1 90 ? 8.999 37.996 45.355 1.00 21.31 87 PRO C O 1
ATOM 2382 N N . THR C 1 91 ? 10.208 37.616 47.226 1.00 22.04 88 THR C N 1
ATOM 2383 C CA . THR C 1 91 ? 11.029 38.801 47.134 1.00 22.71 88 THR C CA 1
ATOM 2384 C C . THR C 1 91 ? 12.449 38.403 46.719 1.00 23.16 88 THR C C 1
ATOM 2385 O O . THR C 1 91 ? 13.285 39.275 46.450 1.00 23.75 88 THR C O 1
ATOM 2389 N N . ASP C 1 92 ? 12.700 37.089 46.667 1.00 23.75 89 ASP C N 1
ATOM 2390 C CA . ASP C 1 92 ? 14.005 36.504 46.345 1.00 24.10 89 ASP C CA 1
ATOM 2391 C C . ASP C 1 92 ? 15.178 37.319 46.887 1.00 24.22 89 ASP C C 1
ATOM 2392 O O . ASP C 1 92 ? 16.044 36.781 47.575 1.00 24.18 89 ASP C O 1
ATOM 2394 N N . GLY C 1 94 ? 15.760 33.555 45.280 1.00 21.08 91 GLY C N 1
ATOM 2395 C CA . GLY C 1 94 ? 15.899 32.191 45.789 1.00 20.79 91 GLY C CA 1
ATOM 2396 C C . GLY C 1 94 ? 17.313 31.803 46.219 1.00 20.50 91 GLY C C 1
ATOM 2397 O O . GLY C 1 94 ? 18.262 32.593 46.127 1.00 21.46 91 GLY C O 1
ATOM 2398 N N . ALA C 1 95 ? 17.450 30.575 46.712 1.00 19.27 92 ALA C N 1
ATOM 2399 C CA . ALA C 1 95 ? 18.747 30.050 47.098 1.00 18.70 92 ALA C CA 1
ATOM 2400 C C . ALA C 1 95 ? 19.588 29.706 45.862 1.00 18.07 92 ALA C C 1
ATOM 2401 O O . ALA C 1 95 ? 19.032 29.453 44.787 1.00 18.67 92 ALA C O 1
ATOM 2403 N N . THR C 1 96 ? 20.909 29.698 46.023 1.00 15.41 93 THR C N 1
ATOM 2404 C CA . THR C 1 96 ? 21.794 29.023 45.089 1.00 14.46 93 THR C CA 1
ATOM 2405 C C . THR C 1 96 ? 21.927 27.547 45.489 1.00 13.30 93 THR C C 1
ATOM 2406 O O . THR C 1 96 ? 22.136 27.257 46.645 1.00 13.25 93 THR C O 1
ATOM 2410 N N A THR C 1 97 ? 21.826 26.640 44.520 0.50 12.72 94 THR C N 1
ATOM 2411 N N B THR C 1 97 ? 21.767 26.637 44.536 0.50 12.07 94 THR C N 1
ATOM 2412 C CA A THR C 1 97 ? 21.876 25.205 44.791 0.50 13.06 94 THR C CA 1
ATOM 2413 C CA B THR C 1 97 ? 21.911 25.221 44.824 0.50 11.79 94 THR C CA 1
ATOM 2414 C C A THR C 1 97 ? 23.052 24.551 44.054 0.50 12.52 94 THR C C 1
ATOM 2415 C C B THR C 1 97 ? 23.187 24.724 44.156 0.50 11.88 94 THR C C 1
ATOM 2416 O O A THR C 1 97 ? 23.272 24.798 42.861 0.50 11.91 94 THR C O 1
ATOM 2417 O O B THR C 1 97 ? 23.633 25.287 43.140 0.50 11.17 94 THR C O 1
ATOM 2424 N N . GLU C 1 98 ? 23.795 23.717 44.778 1.00 12.10 95 GLU C N 1
ATOM 2425 C CA . GLU C 1 98 ? 24.993 23.078 44.269 1.00 12.32 95 GLU C CA 1
ATOM 2426 C C . GLU C 1 98 ? 24.788 21.579 44.396 1.00 12.75 95 GLU C C 1
ATOM 2427 O O . GLU C 1 98 ? 24.348 21.055 45.441 1.00 11.38 95 GLU C O 1
ATOM 2433 N N . ARG C 1 99 ? 25.129 20.892 43.330 1.00 13.08 96 ARG C N 1
ATOM 2434 C CA . ARG C 1 99 ? 25.017 19.454 43.253 1.00 14.25 96 ARG C CA 1
ATOM 2435 C C . ARG C 1 99 ? 26.357 18.873 42.766 1.00 14.98 96 ARG C C 1
ATOM 2436 O O . ARG C 1 99 ? 26.975 19.406 41.856 1.00 13.14 96 ARG C O 1
ATOM 2444 N N . THR C 1 100 ? 26.850 17.826 43.414 1.00 16.33 97 THR C N 1
ATOM 2445 C CA . THR C 1 100 ? 28.025 17.123 42.896 1.00 18.24 97 THR C CA 1
ATOM 2446 C C . THR C 1 100 ? 27.541 15.764 42.423 1.00 19.50 97 THR C C 1
ATOM 2447 O O . THR C 1 100 ? 26.760 15.117 43.128 1.00 20.38 97 THR C O 1
ATOM 2451 N N . GLN C 1 101 ? 27.999 15.349 41.244 1.00 19.86 98 GLN C N 1
ATOM 2452 C CA . GLN C 1 101 ? 27.535 14.123 40.571 1.00 20.64 98 GLN C CA 1
ATOM 2453 C C . GLN C 1 101 ? 28.720 13.336 40.017 1.00 20.70 98 GLN C C 1
ATOM 2454 O O . GLN C 1 101 ? 29.690 13.927 39.531 1.00 20.81 98 GLN C O 1
ATOM 2464 N N . THR D 1 5 ? 21.238 46.913 32.120 1.00 27.94 2 THR D N 1
ATOM 2465 C CA . THR D 1 5 ? 21.046 47.206 30.680 1.00 25.96 2 THR D CA 1
ATOM 2466 C C . THR D 1 5 ? 21.755 46.237 29.701 1.00 23.92 2 THR D C 1
ATOM 2467 O O . THR D 1 5 ? 21.635 46.391 28.477 1.00 24.33 2 THR D O 1
ATOM 2471 N N . GLY D 1 6 ? 22.471 45.243 30.229 1.00 20.34 3 GLY D N 1
ATOM 2472 C CA . GLY D 1 6 ? 23.235 44.319 29.401 1.00 18.00 3 GLY D CA 1
ATOM 2473 C C . GLY D 1 6 ? 22.768 42.891 29.649 1.00 15.58 3 GLY D C 1
ATOM 2474 O O . GLY D 1 6 ? 21.834 42.683 30.384 1.00 14.28 3 GLY D O 1
ATOM 2475 N N . PRO D 1 7 ? 23.438 41.911 29.034 1.00 13.82 4 PRO D N 1
ATOM 2476 C CA . PRO D 1 7 ? 23.097 40.489 29.100 1.00 13.11 4 PRO D CA 1
ATOM 2477 C C . PRO D 1 7 ? 23.098 39.976 30.523 1.00 12.61 4 PRO D C 1
ATOM 2478 O O . PRO D 1 7 ? 23.908 40.416 31.345 1.00 11.93 4 PRO D O 1
ATOM 2482 N N . LYS D 1 8 ? 22.178 39.066 30.827 1.00 12.07 5 LYS D N 1
ATOM 2483 C CA . LYS D 1 8 ? 22.123 38.482 32.155 1.00 12.85 5 LYS D CA 1
ATOM 2484 C C . LYS D 1 8 ? 23.120 37.322 32.267 1.00 11.72 5 LYS D C 1
ATOM 2485 O O . LYS D 1 8 ? 22.813 36.199 31.901 1.00 12.24 5 LYS D O 1
ATOM 2491 N N . GLN D 1 9 ? 24.304 37.596 32.788 1.00 11.61 6 GLN D N 1
ATOM 2492 C CA . GLN D 1 9 ? 25.385 36.595 32.804 1.00 11.59 6 GLN D CA 1
ATOM 2493 C C . GLN D 1 9 ? 25.331 35.712 34.030 1.00 12.64 6 GLN D C 1
ATOM 2494 O O . GLN D 1 9 ? 24.773 36.102 35.043 1.00 12.51 6 GLN D O 1
ATOM 2500 N N . GLN D 1 10 ? 25.937 34.532 33.918 1.00 13.40 7 GLN D N 1
ATOM 2501 C CA . GLN D 1 10 ? 26.226 33.685 35.052 1.00 13.68 7 GLN D CA 1
ATOM 2502 C C . GLN D 1 10 ? 27.607 34.072 35.616 1.00 14.46 7 GLN D C 1
ATOM 2503 O O . GLN D 1 10 ? 28.529 34.382 34.869 1.00 14.93 7 GLN D O 1
ATOM 2509 N N . PRO D 1 11 ? 27.744 34.062 36.939 1.00 15.21 8 PRO D N 1
ATOM 2510 C CA . PRO D 1 11 ? 29.072 34.245 37.509 1.00 15.65 8 PRO D CA 1
ATOM 2511 C C . PRO D 1 11 ? 29.889 32.966 37.391 1.00 16.24 8 PRO D C 1
ATOM 2512 O O . PRO D 1 11 ? 29.349 31.908 37.061 1.00 16.33 8 PRO D O 1
ATOM 2516 N N . LEU D 1 12 ? 31.181 33.073 37.668 1.00 16.79 9 LEU D N 1
ATOM 2517 C CA . LEU D 1 12 ? 32.035 31.906 37.728 1.00 17.06 9 LEU D CA 1
ATOM 2518 C C . LEU D 1 12 ? 31.611 31.097 38.911 1.00 18.46 9 LEU D C 1
ATOM 2519 O O . LEU D 1 12 ? 31.341 31.654 39.976 1.00 20.03 9 LEU D O 1
ATOM 2524 N N . PRO D 1 13 ? 31.540 29.789 38.749 1.00 18.55 10 PRO D N 1
ATOM 2525 C CA . PRO D 1 13 ? 31.525 28.966 39.969 1.00 19.49 10 PRO D CA 1
ATOM 2526 C C . PRO D 1 13 ? 32.693 29.285 40.913 1.00 20.42 10 PRO D C 1
ATOM 2527 O O . PRO D 1 13 ? 33.794 29.586 40.451 1.00 21.60 10 PRO D O 1
ATOM 2531 N N . PRO D 1 14 ? 32.458 29.239 42.237 1.00 21.44 11 PRO D N 1
ATOM 2532 C CA . PRO D 1 14 ? 33.556 29.504 43.182 1.00 21.63 11 PRO D CA 1
ATOM 2533 C C . PRO D 1 14 ? 34.790 28.601 43.038 1.00 21.12 11 PRO D C 1
ATOM 2534 O O . PRO D 1 14 ? 35.902 29.080 43.312 1.00 21.98 11 PRO D O 1
ATOM 2538 N N . ASP D 1 15 ? 34.614 27.331 42.626 1.00 19.56 12 ASP D N 1
ATOM 2539 C CA . ASP D 1 15 ? 35.757 26.439 42.459 1.00 17.87 12 ASP D CA 1
ATOM 2540 C C . ASP D 1 15 ? 36.638 26.762 41.240 1.00 16.69 12 ASP D C 1
ATOM 2541 O O . ASP D 1 15 ? 37.749 26.223 41.130 1.00 15.64 12 ASP D O 1
ATOM 2546 N N . VAL D 1 16 ? 36.182 27.630 40.326 1.00 14.43 13 VAL D N 1
ATOM 2547 C CA . VAL D 1 16 ? 37.074 28.032 39.250 1.00 14.36 13 VAL D CA 1
ATOM 2548 C C . VAL D 1 16 ? 37.684 29.413 39.452 1.00 14.15 13 VAL D C 1
ATOM 2549 O O . VAL D 1 16 ? 38.640 29.743 38.775 1.00 13.86 13 VAL D O 1
ATOM 2553 N N . GLU D 1 17 ? 37.152 30.208 40.372 1.00 14.31 14 GLU D N 1
ATOM 2554 C CA . GLU D 1 17 ? 37.739 31.528 40.644 1.00 16.06 14 GLU D CA 1
ATOM 2555 C C . GLU D 1 17 ? 39.210 31.381 40.986 1.00 15.68 14 GLU D C 1
ATOM 2556 O O . GLU D 1 17 ? 39.580 30.538 41.786 1.00 15.37 14 GLU D O 1
ATOM 2562 N N . GLY D 1 18 ? 40.053 32.168 40.339 1.00 15.11 15 GLY D N 1
ATOM 2563 C CA . GLY D 1 18 ? 41.476 32.152 40.618 1.00 15.29 15 GLY D CA 1
ATOM 2564 C C . GLY D 1 18 ? 42.236 30.960 40.082 1.00 15.15 15 GLY D C 1
ATOM 2565 O O . GLY D 1 18 ? 43.429 30.845 40.328 1.00 15.42 15 GLY D O 1
ATOM 2566 N N . ARG D 1 19 ? 41.559 30.051 39.378 1.00 14.61 16 ARG D N 1
ATOM 2567 C CA . ARG D 1 19 ? 42.210 28.865 38.840 1.00 14.40 16 ARG D CA 1
ATOM 2568 C C . ARG D 1 19 ? 42.662 29.114 37.412 1.00 14.71 16 ARG D C 1
ATOM 2569 O O . ARG D 1 19 ? 41.885 28.940 36.463 1.00 13.99 16 ARG D O 1
ATOM 2577 N N . GLU D 1 20 ? 43.935 29.476 37.252 1.00 14.83 17 GLU D N 1
ATOM 2578 C CA . GLU D 1 20 ? 44.459 29.832 35.935 1.00 15.87 17 GLU D CA 1
ATOM 2579 C C . GLU D 1 20 ? 44.470 28.657 34.991 1.00 16.03 17 GLU D C 1
ATOM 2580 O O . GLU D 1 20 ? 44.451 28.847 33.764 1.00 16.85 17 GLU D O 1
ATOM 2586 N N . ASP D 1 21 ? 44.447 27.450 35.560 1.00 15.88 18 ASP D N 1
ATOM 2587 C CA . ASP D 1 21 ? 44.440 26.225 34.783 1.00 16.13 18 ASP D CA 1
ATOM 2588 C C . ASP D 1 21 ? 43.042 25.763 34.365 1.00 15.93 18 ASP D C 1
ATOM 2589 O O . ASP D 1 21 ? 42.939 24.890 33.499 1.00 16.85 18 ASP D O 1
ATOM 2594 N N . ALA D 1 22 ? 41.986 26.334 34.955 1.00 13.65 19 ALA D N 1
ATOM 2595 C CA . ALA D 1 22 ? 40.612 26.030 34.560 1.00 13.11 19 ALA D CA 1
ATOM 2596 C C . ALA D 1 22 ? 40.317 26.647 33.193 1.00 12.41 19 ALA D C 1
ATOM 2597 O O . ALA D 1 22 ? 40.804 27.752 32.893 1.00 12.47 19 ALA D O 1
ATOM 2599 N N . ILE D 1 23 ? 39.574 25.921 32.360 1.00 11.06 20 ILE D N 1
ATOM 2600 C CA . ILE D 1 23 ? 39.283 26.332 30.998 1.00 11.18 20 ILE D CA 1
ATOM 2601 C C . ILE D 1 23 ? 37.787 26.340 30.776 1.00 10.55 20 ILE D C 1
ATOM 2602 O O . ILE D 1 23 ? 37.102 25.348 31.053 1.00 9.89 20 ILE D O 1
ATOM 2607 N N . GLU D 1 24 ? 37.264 27.458 30.264 1.00 9.42 21 GLU D N 1
ATOM 2608 C CA . GLU D 1 24 ? 35.850 27.518 29.920 1.00 9.12 21 GLU D CA 1
ATOM 2609 C C . GLU D 1 24 ? 35.621 26.790 28.616 1.00 9.49 21 GLU D C 1
ATOM 2610 O O . GLU D 1 24 ? 36.197 27.149 27.586 1.00 9.02 21 GLU D O 1
ATOM 2616 N N . VAL D 1 25 ? 34.830 25.729 28.681 1.00 8.24 22 VAL D N 1
ATOM 2617 C CA . VAL D 1 25 ? 34.484 24.938 27.523 1.00 8.44 22 VAL D CA 1
ATOM 2618 C C . VAL D 1 25 ? 33.515 25.689 26.634 1.00 8.28 22 VAL D C 1
ATOM 2619 O O . VAL D 1 25 ? 33.703 25.760 25.404 1.00 9.54 22 VAL D O 1
ATOM 2623 N N . LEU D 1 26 ? 32.471 26.235 27.251 1.00 8.95 23 LEU D N 1
ATOM 2624 C CA . LEU D 1 26 ? 31.494 27.009 26.526 1.00 10.20 23 LEU D CA 1
ATOM 2625 C C . LEU D 1 26 ? 30.663 27.874 27.443 1.00 9.73 23 LEU D C 1
ATOM 2626 O O . LEU D 1 26 ? 30.579 27.624 28.653 1.00 9.84 23 LEU D O 1
ATOM 2631 N N . ARG D 1 27 ? 30.056 28.900 26.837 1.00 10.86 24 ARG D N 1
ATOM 2632 C CA . ARG D 1 27 ? 29.052 29.748 27.463 1.00 11.66 24 ARG D CA 1
ATOM 2633 C C . ARG D 1 27 ? 27.922 29.778 26.457 1.00 10.66 24 ARG D C 1
ATOM 2634 O O . ARG D 1 27 ? 28.183 30.057 25.272 1.00 11.97 24 ARG D O 1
ATOM 2642 N N . ALA D 1 28 ? 26.690 29.580 26.901 1.00 9.74 25 ALA D N 1
ATOM 2643 C CA . ALA D 1 28 ? 25.542 29.619 25.978 1.00 9.81 25 ALA D CA 1
ATOM 2644 C C . ALA D 1 28 ? 24.492 30.614 26.454 1.00 9.52 25 ALA D C 1
ATOM 2645 O O . ALA D 1 28 ? 24.193 30.652 27.633 1.00 9.47 25 ALA D O 1
ATOM 2647 N N . PHE D 1 29 ? 23.983 31.443 25.530 1.00 9.31 26 PHE D N 1
ATOM 2648 C CA . PHE D 1 29 ? 22.951 32.445 25.798 1.00 8.61 26 PHE D CA 1
ATOM 2649 C C . PHE D 1 29 ? 21.695 32.168 24.991 1.00 8.56 26 PHE D C 1
ATOM 2650 O O . PHE D 1 29 ? 21.777 31.806 23.807 1.00 8.85 26 PHE D O 1
ATOM 2658 N N . VAL D 1 30 ? 20.537 32.340 25.613 1.00 8.00 27 VAL D N 1
ATOM 2659 C CA . VAL D 1 30 ? 19.287 32.301 24.874 1.00 9.16 27 VAL D CA 1
ATOM 2660 C C . VAL D 1 30 ? 18.968 33.742 24.460 1.00 9.70 27 VAL D C 1
ATOM 2661 O O . VAL D 1 30 ? 19.044 34.653 25.286 1.00 9.79 27 VAL D O 1
ATOM 2665 N N . LEU D 1 31 ? 18.655 33.925 23.178 1.00 10.00 28 LEU D N 1
ATOM 2666 C CA . LEU D 1 31 ? 18.458 35.251 22.569 1.00 11.71 28 LEU D CA 1
ATOM 2667 C C . LEU D 1 31 ? 17.610 35.046 21.330 1.00 11.64 28 LEU D C 1
ATOM 2668 O O . LEU D 1 31 ? 17.893 34.147 20.523 1.00 10.36 28 LEU D O 1
ATOM 2673 N N . ASP D 1 32 ? 16.582 35.880 21.154 1.00 12.88 29 ASP D N 1
ATOM 2674 C CA . ASP D 1 32 ? 15.762 35.848 19.924 1.00 13.74 29 ASP D CA 1
ATOM 2675 C C . ASP D 1 32 ? 15.199 34.454 19.621 1.00 13.73 29 ASP D C 1
ATOM 2676 O O . ASP D 1 32 ? 15.137 34.020 18.461 1.00 13.65 29 ASP D O 1
ATOM 2681 N N . GLY D 1 33 ? 14.828 33.733 20.676 1.00 13.87 30 GLY D N 1
ATOM 2682 C CA . GLY D 1 33 ? 14.325 32.362 20.565 1.00 14.03 30 GLY D CA 1
ATOM 2683 C C . GLY D 1 33 ? 15.310 31.284 20.121 1.00 13.90 30 GLY D C 1
ATOM 2684 O O . GLY D 1 33 ? 14.894 30.172 19.785 1.00 15.10 30 GLY D O 1
ATOM 2685 N N . GLY D 1 34 ? 16.601 31.621 20.060 1.00 11.98 31 GLY D N 1
ATOM 2686 C CA . GLY D 1 34 ? 17.659 30.697 19.678 1.00 11.25 31 GLY D CA 1
ATOM 2687 C C . GLY D 1 34 ? 18.765 30.704 20.708 1.00 10.00 31 GLY D C 1
ATOM 2688 O O . GLY D 1 34 ? 18.580 31.241 21.798 1.00 10.19 31 GLY D O 1
ATOM 2689 N N . LEU D 1 35 ? 19.912 30.138 20.336 1.00 9.56 32 LEU D N 1
ATOM 2690 C CA . LEU D 1 35 ? 21.053 29.967 21.219 1.00 9.92 32 LEU D CA 1
ATOM 2691 C C . LEU D 1 35 ? 22.325 30.463 20.580 1.00 9.27 32 LEU D C 1
ATOM 2692 O O . LEU D 1 35 ? 22.687 30.031 19.490 1.00 10.03 32 LEU D O 1
ATOM 2697 N N . SER D 1 36 ? 23.014 31.354 21.273 1.00 9.27 33 SER D N 1
ATOM 2698 C CA . SER D 1 36 ? 24.290 31.845 20.830 1.00 9.89 33 SER D CA 1
ATOM 2699 C C . SER D 1 36 ? 25.337 31.265 21.766 1.00 9.71 33 SER D C 1
ATOM 2700 O O . SER D 1 36 ? 25.317 31.555 22.966 1.00 9.62 33 SER D O 1
ATOM 2703 N N . ILE D 1 37 ? 26.247 30.470 21.219 1.00 10.04 34 ILE D N 1
ATOM 2704 C CA . ILE D 1 37 ? 27.222 29.730 22.047 1.00 10.79 34 ILE D CA 1
ATOM 2705 C C . ILE D 1 37 ? 28.646 30.097 21.697 1.00 10.93 34 ILE D C 1
ATOM 2706 O O . ILE D 1 37 ? 29.003 30.095 20.496 1.00 11.59 34 ILE D O 1
ATOM 2711 N N . ALA D 1 38 ? 29.454 30.431 22.710 1.00 9.88 35 ALA D N 1
ATOM 2712 C CA . ALA D 1 38 ? 30.892 30.600 22.556 1.00 10.54 35 ALA D CA 1
ATOM 2713 C C . ALA D 1 38 ? 31.569 29.320 22.990 1.00 10.74 35 ALA D C 1
ATOM 2714 O O . ALA D 1 38 ? 31.398 28.914 24.130 1.00 11.85 35 ALA D O 1
ATOM 2716 N N . PHE D 1 39 ? 32.327 28.695 22.091 1.00 9.85 36 PHE D N 1
ATOM 2717 C CA . PHE D 1 39 ? 33.064 27.484 22.412 1.00 9.73 36 PHE D CA 1
ATOM 2718 C C . PHE D 1 39 ? 34.560 27.753 22.496 1.00 9.79 36 PHE D C 1
ATOM 2719 O O . PHE D 1 39 ? 35.112 28.551 21.715 1.00 9.78 36 PHE D O 1
ATOM 2735 N N . ARG D 1 41 ? 38.430 27.033 21.664 1.00 13.09 38 ARG D N 1
ATOM 2736 C CA . ARG D 1 41 ? 39.034 26.682 20.382 1.00 14.61 38 ARG D CA 1
ATOM 2737 C C . ARG D 1 41 ? 39.591 25.266 20.398 1.00 15.82 38 ARG D C 1
ATOM 2738 O O . ARG D 1 41 ? 39.470 24.561 19.405 1.00 17.42 38 ARG D O 1
ATOM 2740 N N . ALA D 1 42 ? 40.156 24.828 21.517 1.00 17.15 39 ALA D N 1
ATOM 2741 C CA . ALA D 1 42 ? 40.834 23.534 21.571 1.00 18.55 39 ALA D CA 1
ATOM 2742 C C . ALA D 1 42 ? 39.821 22.400 21.722 1.00 19.13 39 ALA D C 1
ATOM 2743 O O . ALA D 1 42 ? 38.760 22.570 22.299 1.00 18.23 39 ALA D O 1
ATOM 2745 N N . PHE D 1 43 ? 40.140 21.227 21.198 1.00 20.50 40 PHE D N 1
ATOM 2746 C CA . PHE D 1 43 ? 39.245 20.099 21.441 1.00 21.60 40 PHE D CA 1
ATOM 2747 C C . PHE D 1 43 ? 39.687 19.327 22.690 1.00 21.94 40 PHE D C 1
ATOM 2748 O O . PHE D 1 43 ? 40.579 18.483 22.636 1.00 24.04 40 PHE D O 1
ATOM 2756 N N A ASP D 1 45 ? 39.169 16.214 25.379 0.50 16.06 42 ASP D N 1
ATOM 2757 N N B ASP D 1 45 ? 39.707 16.183 24.433 0.50 15.72 42 ASP D N 1
ATOM 2758 C CA A ASP D 1 45 ? 38.949 14.801 25.128 0.50 15.92 42 ASP D CA 1
ATOM 2759 C CA B ASP D 1 45 ? 39.223 14.801 24.670 0.50 16.35 42 ASP D CA 1
ATOM 2760 C C A ASP D 1 45 ? 37.506 14.635 24.700 0.50 15.62 42 ASP D C 1
ATOM 2761 C C B ASP D 1 45 ? 37.701 14.679 24.560 0.50 15.60 42 ASP D C 1
ATOM 2762 O O A ASP D 1 45 ? 36.633 15.326 25.232 0.50 15.19 42 ASP D O 1
ATOM 2763 O O B ASP D 1 45 ? 36.961 15.425 25.197 0.50 15.62 42 ASP D O 1
ATOM 2772 N N . PRO D 1 46 ? 37.232 13.717 23.749 1.00 15.16 43 PRO D N 1
ATOM 2773 C CA . PRO D 1 46 ? 35.822 13.518 23.452 1.00 14.47 43 PRO D CA 1
ATOM 2774 C C . PRO D 1 46 ? 34.966 13.135 24.669 1.00 13.06 43 PRO D C 1
ATOM 2775 O O . PRO D 1 46 ? 33.793 13.491 24.718 1.00 13.51 43 PRO D O 1
ATOM 2779 N N . GLU D 1 47 ? 35.540 12.436 25.639 1.00 11.99 44 GLU D N 1
ATOM 2780 C CA . GLU D 1 47 ? 34.774 11.982 26.801 1.00 11.50 44 GLU D CA 1
ATOM 2781 C C . GLU D 1 47 ? 34.228 13.150 27.595 1.00 10.93 44 GLU D C 1
ATOM 2782 O O . GLU D 1 47 ? 33.130 13.067 28.156 1.00 10.80 44 GLU D O 1
ATOM 2804 N N . TRP D 1 49 ? 33.182 15.920 26.425 1.00 10.39 46 TRP D N 1
ATOM 2805 C CA . TRP D 1 49 ? 32.000 16.396 25.720 1.00 10.28 46 TRP D CA 1
ATOM 2806 C C . TRP D 1 49 ? 30.797 15.473 25.989 1.00 10.62 46 TRP D C 1
ATOM 2807 O O . TRP D 1 49 ? 29.684 15.940 26.176 1.00 9.63 46 TRP D O 1
ATOM 2818 N N . GLY D 1 50 ? 31.053 14.171 26.035 1.00 10.59 47 GLY D N 1
ATOM 2819 C CA . GLY D 1 50 ? 30.062 13.183 26.438 1.00 10.74 47 GLY D CA 1
ATOM 2820 C C . GLY D 1 50 ? 29.491 13.467 27.815 1.00 10.01 47 GLY D C 1
ATOM 2821 O O . GLY D 1 50 ? 28.265 13.467 28.012 1.00 9.46 47 GLY D O 1
ATOM 2822 N N . LEU D 1 51 ? 30.390 13.714 28.765 1.00 9.62 48 LEU D N 1
ATOM 2823 C CA . LEU D 1 51 ? 29.995 14.008 30.143 1.00 9.63 48 LEU D CA 1
ATOM 2824 C C . LEU D 1 51 ? 29.196 15.305 30.229 1.00 9.33 48 LEU D C 1
ATOM 2825 O O . LEU D 1 51 ? 28.203 15.391 30.948 1.00 8.62 48 LEU D O 1
ATOM 2830 N N . LEU D 1 52 ? 29.658 16.331 29.529 1.00 9.03 49 LEU D N 1
ATOM 2831 C CA . LEU D 1 52 ? 28.940 17.600 29.489 1.00 9.04 49 LEU D CA 1
ATOM 2832 C C . LEU D 1 52 ? 27.505 17.406 28.979 1.00 8.86 49 LEU D C 1
ATOM 2833 O O . LEU D 1 52 ? 26.571 17.945 29.561 1.00 8.50 49 LEU D O 1
ATOM 2838 N N . LEU D 1 53 ? 27.344 16.605 27.926 1.00 8.25 50 LEU D N 1
ATOM 2839 C CA . LEU D 1 53 ? 26.024 16.300 27.386 1.00 8.26 50 LEU D CA 1
ATOM 2840 C C . LEU D 1 53 ? 25.151 15.597 28.409 1.00 8.68 50 LEU D C 1
ATOM 2841 O O . LEU D 1 53 ? 23.973 15.931 28.556 1.00 9.08 50 LEU D O 1
ATOM 2846 N N . VAL D 1 54 ? 25.716 14.642 29.123 1.00 8.77 51 VAL D N 1
ATOM 2847 C CA . VAL D 1 54 ? 24.956 13.958 30.177 1.00 8.53 51 VAL D CA 1
ATOM 2848 C C . VAL D 1 54 ? 24.530 14.926 31.268 1.00 8.69 51 VAL D C 1
ATOM 2849 O O . VAL D 1 54 ? 23.379 14.921 31.690 1.00 8.93 51 VAL D O 1
ATOM 2853 N N . ASP D 1 55 ? 25.452 15.764 31.719 1.00 9.11 52 ASP D N 1
ATOM 2854 C CA . ASP D 1 55 ? 25.163 16.718 32.790 1.00 9.82 52 ASP D CA 1
ATOM 2855 C C . ASP D 1 55 ? 24.027 17.684 32.388 1.00 9.19 52 ASP D C 1
ATOM 2856 O O . ASP D 1 55 ? 23.092 17.942 33.172 1.00 9.53 52 ASP D O 1
ATOM 2861 N N . ILE D 1 56 ? 24.080 18.186 31.155 1.00 8.74 53 ILE D N 1
ATOM 2862 C CA . ILE D 1 56 ? 23.031 19.033 30.634 1.00 8.63 53 ILE D CA 1
ATOM 2863 C C . ILE D 1 56 ? 21.694 18.310 30.536 1.00 9.38 53 ILE D C 1
ATOM 2864 O O . ILE D 1 56 ? 20.665 18.832 30.964 1.00 8.59 53 ILE D O 1
ATOM 2869 N N . ALA D 1 57 ? 21.707 17.089 30.009 1.00 8.81 54 ALA D N 1
ATOM 2870 C CA . ALA D 1 57 ? 20.466 16.310 29.874 1.00 9.38 54 ALA D CA 1
ATOM 2871 C C . ALA D 1 57 ? 19.815 16.036 31.234 1.00 9.17 54 ALA D C 1
ATOM 2872 O O . ALA D 1 57 ? 18.600 16.166 31.358 1.00 9.68 54 ALA D O 1
ATOM 2874 N N A ARG D 1 58 ? 20.638 15.673 32.223 0.50 8.69 55 ARG D N 1
ATOM 2875 N N B ARG D 1 58 ? 20.601 15.689 32.246 0.50 8.94 55 ARG D N 1
ATOM 2876 C CA A ARG D 1 58 ? 20.198 15.405 33.591 0.50 8.88 55 ARG D CA 1
ATOM 2877 C CA B ARG D 1 58 ? 20.036 15.413 33.559 0.50 9.45 55 ARG D CA 1
ATOM 2878 C C A ARG D 1 58 ? 19.570 16.666 34.213 0.50 9.10 55 ARG D C 1
ATOM 2879 C C B ARG D 1 58 ? 19.540 16.688 34.242 0.50 9.36 55 ARG D C 1
ATOM 2880 O O A ARG D 1 58 ? 18.487 16.611 34.818 0.50 9.34 55 ARG D O 1
ATOM 2881 O O B ARG D 1 58 ? 18.501 16.670 34.918 0.50 9.61 55 ARG D O 1
ATOM 2896 N N . HIS D 1 59 ? 20.257 17.793 34.054 1.00 9.30 56 HIS D N 1
ATOM 2897 C CA . HIS D 1 59 ? 19.754 19.087 34.539 1.00 9.56 56 HIS D CA 1
ATOM 2898 C C . HIS D 1 59 ? 18.437 19.460 33.830 1.00 9.49 56 HIS D C 1
ATOM 2899 O O . HIS D 1 59 ? 17.468 19.856 34.487 1.00 9.51 56 HIS D O 1
ATOM 2906 N N . ALA D 1 60 ? 18.397 19.320 32.509 1.00 9.49 57 ALA D N 1
ATOM 2907 C CA . ALA D 1 60 ? 17.181 19.589 31.746 1.00 9.90 57 ALA D CA 1
ATOM 2908 C C . ALA D 1 60 ? 15.997 18.740 32.244 1.00 9.75 57 ALA D C 1
ATOM 2909 O O . ALA D 1 60 ? 14.869 19.254 32.335 1.00 10.55 57 ALA D O 1
ATOM 2911 N N . ALA D 1 61 ? 16.249 17.467 32.557 1.00 9.58 58 ALA D N 1
ATOM 2912 C CA . ALA D 1 61 ? 15.192 16.539 33.009 1.00 9.57 58 ALA D CA 1
ATOM 2913 C C . ALA D 1 61 ? 14.625 17.010 34.336 1.00 9.21 58 ALA D C 1
ATOM 2914 O O . ALA D 1 61 ? 13.406 17.011 34.539 1.00 8.78 58 ALA D O 1
ATOM 2916 N N . ARG D 1 62 ? 15.506 17.399 35.245 1.00 9.29 59 ARG D N 1
ATOM 2917 C CA . ARG D 1 62 ? 15.052 17.885 36.566 1.00 10.53 59 ARG D CA 1
ATOM 2918 C C . ARG D 1 62 ? 14.214 19.168 36.405 1.00 10.43 59 ARG D C 1
ATOM 2919 O O . ARG D 1 62 ? 13.169 19.332 37.022 1.00 10.53 59 ARG D O 1
ATOM 2927 N N . SER D 1 63 ? 14.675 20.068 35.555 1.00 10.01 60 SER D N 1
ATOM 2928 C CA . SER D 1 63 ? 13.970 21.328 35.322 1.00 10.65 60 SER D CA 1
ATOM 2929 C C . SER D 1 63 ? 12.625 21.089 34.626 1.00 9.47 60 SER D C 1
ATOM 2930 O O . SER D 1 63 ? 11.620 21.666 35.005 1.00 8.78 60 SER D O 1
ATOM 2933 N N . TYR D 1 64 ? 12.601 20.160 33.677 1.00 9.35 61 TYR D N 1
ATOM 2934 C CA . TYR D 1 64 ? 11.379 19.829 32.947 1.00 9.55 61 TYR D CA 1
ATOM 2935 C C . TYR D 1 64 ? 10.318 19.232 33.883 1.00 9.16 61 TYR D C 1
ATOM 2936 O O . TYR D 1 64 ? 9.155 19.641 33.864 1.00 7.92 61 TYR D O 1
ATOM 2945 N N . ALA D 1 65 ? 10.742 18.321 34.759 1.00 9.70 62 ALA D N 1
ATOM 2946 C CA . ALA D 1 65 ? 9.851 17.731 35.735 1.00 9.45 62 ALA D CA 1
ATOM 2947 C C . ALA D 1 65 ? 9.229 18.769 36.674 1.00 9.45 62 ALA D C 1
ATOM 2948 O O . ALA D 1 65 ? 8.077 18.651 37.058 1.00 9.09 62 ALA D O 1
ATOM 2950 N N . ARG D 1 66 ? 9.993 19.785 37.042 1.00 9.79 63 ARG D N 1
ATOM 2951 C CA . ARG D 1 66 ? 9.497 20.872 37.876 1.00 10.27 63 ARG D CA 1
ATOM 2952 C C . ARG D 1 66 ? 8.431 21.719 37.211 1.00 10.67 63 ARG D C 1
ATOM 2953 O O . ARG D 1 66 ? 7.648 22.393 37.882 1.00 9.56 63 ARG D O 1
ATOM 2961 N N . GLU D 1 67 ? 8.361 21.656 35.886 1.00 10.84 64 GLU D N 1
ATOM 2962 C CA . GLU D 1 67 ? 7.428 22.499 35.165 1.00 12.40 64 GLU D CA 1
ATOM 2963 C C . GLU D 1 67 ? 6.436 21.708 34.335 1.00 12.23 64 GLU D C 1
ATOM 2964 O O . GLU D 1 67 ? 5.866 22.261 33.396 1.00 11.82 64 GLU D O 1
ATOM 2970 N N . SER D 1 68 ? 6.232 20.430 34.648 1.00 11.10 65 SER D N 1
ATOM 2971 C CA . SER D 1 68 ? 5.367 19.573 33.850 1.00 11.77 65 SER D CA 1
ATOM 2972 C C . SER D 1 68 ? 4.773 18.439 34.662 1.00 12.40 65 SER D C 1
ATOM 2973 O O . SER D 1 68 ? 5.075 18.289 35.851 1.00 11.60 65 SER D O 1
ATOM 2976 N N A GLU D 1 69 ? 3.934 17.657 33.990 0.50 12.24 66 GLU D N 1
ATOM 2977 N N B GLU D 1 69 ? 3.920 17.637 34.025 0.50 12.28 66 GLU D N 1
ATOM 2978 C CA A GLU D 1 69 ? 3.320 16.473 34.541 0.50 12.76 66 GLU D CA 1
ATOM 2979 C CA B GLU D 1 69 ? 3.339 16.459 34.658 0.50 12.89 66 GLU D CA 1
ATOM 2980 C C A GLU D 1 69 ? 4.276 15.274 34.663 0.50 12.60 66 GLU D C 1
ATOM 2981 C C B GLU D 1 69 ? 4.313 15.275 34.738 0.50 12.66 66 GLU D C 1
ATOM 2982 O O A GLU D 1 69 ? 3.917 14.253 35.244 0.50 12.89 66 GLU D O 1
ATOM 2983 O O B GLU D 1 69 ? 4.006 14.264 35.364 0.50 12.86 66 GLU D O 1
ATOM 2994 N N . TYR D 1 70 ? 5.493 15.403 34.136 1.00 12.23 67 TYR D N 1
ATOM 2995 C CA . TYR D 1 70 ? 6.460 14.300 34.105 1.00 11.95 67 TYR D CA 1
ATOM 2996 C C . TYR D 1 70 ? 7.306 14.218 35.360 1.00 11.05 67 TYR D C 1
ATOM 2997 O O . TYR D 1 70 ? 7.673 15.237 35.948 1.00 10.72 67 TYR D O 1
ATOM 3006 N N . THR D 1 71 ? 7.633 13.003 35.752 1.00 10.69 68 THR D N 1
ATOM 3007 C CA . THR D 1 71 ? 8.663 12.788 36.744 1.00 10.52 68 THR D CA 1
ATOM 3008 C C . THR D 1 71 ? 10.016 13.065 36.096 1.00 10.58 68 THR D C 1
ATOM 3009 O O . THR D 1 71 ? 10.133 13.160 34.876 1.00 11.03 68 THR D O 1
ATOM 3013 N N . GLU D 1 72 ? 11.042 13.194 36.915 1.00 10.26 69 GLU D N 1
ATOM 3014 C CA . GLU D 1 72 ? 12.380 13.402 36.381 1.00 10.99 69 GLU D CA 1
ATOM 3015 C C . GLU D 1 72 ? 12.806 12.241 35.456 1.00 11.79 69 GLU D C 1
ATOM 3016 O O . GLU D 1 72 ? 13.438 12.444 34.419 1.00 11.39 69 GLU D O 1
ATOM 3022 N N . ASP D 1 73 ? 12.503 11.013 35.868 1.00 11.96 70 ASP D N 1
ATOM 3023 C CA . ASP D 1 73 ? 12.833 9.836 35.053 1.00 12.90 70 ASP D CA 1
ATOM 3024 C C . ASP D 1 73 ? 12.126 9.871 33.684 1.00 12.53 70 ASP D C 1
ATOM 3025 O O . ASP D 1 73 ? 12.736 9.574 32.644 1.00 12.32 70 ASP D O 1
ATOM 3030 N N . GLU D 1 74 ? 10.839 10.207 33.692 1.00 12.13 71 GLU D N 1
ATOM 3031 C CA . GLU D 1 74 ? 10.075 10.358 32.460 1.00 12.48 71 GLU D CA 1
ATOM 3032 C C . GLU D 1 74 ? 10.612 11.498 31.588 1.00 11.56 71 GLU D C 1
ATOM 3033 O O . GLU D 1 74 ? 10.753 11.350 30.376 1.00 12.09 71 GLU D O 1
ATOM 3039 N N . ALA D 1 75 ? 10.924 12.625 32.220 1.00 10.68 72 ALA D N 1
ATOM 3040 C CA . ALA D 1 75 ? 11.473 13.774 31.535 1.00 10.96 72 ALA D CA 1
ATOM 3041 C C . ALA D 1 75 ? 12.814 13.432 30.872 1.00 10.69 72 ALA D C 1
ATOM 3042 O O . ALA D 1 75 ? 13.052 13.825 29.733 1.00 11.10 72 ALA D O 1
ATOM 3044 N N . LEU D 1 76 ? 13.673 12.730 31.591 1.00 11.24 73 LEU D N 1
ATOM 3045 C CA . LEU D 1 76 ? 14.958 12.336 31.040 1.00 11.69 73 LEU D CA 1
ATOM 3046 C C . LEU D 1 76 ? 14.779 11.464 29.799 1.00 12.21 73 LEU D C 1
ATOM 3047 O O . LEU D 1 76 ? 15.442 11.705 28.802 1.00 12.64 73 LEU D O 1
ATOM 3052 N N . GLU D 1 77 ? 13.882 10.474 29.861 1.00 12.75 74 GLU D N 1
ATOM 3053 C CA . GLU D 1 77 ? 13.599 9.615 28.676 1.00 13.36 74 GLU D CA 1
ATOM 3054 C C . GLU D 1 77 ? 13.163 10.483 27.486 1.00 12.65 74 GLU D C 1
ATOM 3055 O O . GLU D 1 77 ? 13.627 10.298 26.368 1.00 11.03 74 GLU D O 1
ATOM 3061 N N . ARG D 1 78 ? 12.294 11.453 27.732 1.00 12.41 75 ARG D N 1
ATOM 3062 C CA . ARG D 1 78 ? 11.814 12.329 26.668 1.00 13.04 75 ARG D CA 1
ATOM 3063 C C . ARG D 1 78 ? 12.925 13.195 26.057 1.00 12.83 75 ARG D C 1
ATOM 3064 O O . ARG D 1 78 ? 13.005 13.333 24.835 1.00 12.84 75 ARG D O 1
ATOM 3072 N N . ILE D 1 79 ? 13.765 13.775 26.907 1.00 12.86 76 ILE D N 1
ATOM 3073 C CA . ILE D 1 79 ? 14.839 14.631 26.455 1.00 13.25 76 ILE D CA 1
ATOM 3074 C C . ILE D 1 79 ? 15.847 13.810 25.636 1.00 13.09 76 ILE D C 1
ATOM 3075 O O . ILE D 1 79 ? 16.262 14.251 24.557 1.00 11.90 76 ILE D O 1
ATOM 3080 N N . VAL D 1 80 ? 16.232 12.639 26.150 1.00 12.60 77 VAL D N 1
ATOM 3081 C CA . VAL D 1 80 ? 17.230 11.801 25.444 1.00 13.44 77 VAL D CA 1
ATOM 3082 C C . VAL D 1 80 ? 16.662 11.325 24.100 1.00 13.53 77 VAL D C 1
ATOM 3083 O O . VAL D 1 80 ? 17.380 11.310 23.081 1.00 13.24 77 VAL D O 1
ATOM 3087 N N . GLU D 1 81 ? 15.383 10.929 24.086 1.00 13.46 78 GLU D N 1
ATOM 3088 C CA . GLU D 1 81 ? 14.754 10.484 22.843 1.00 15.42 78 GLU D CA 1
ATOM 3089 C C . GLU D 1 81 ? 14.777 11.590 21.798 1.00 14.88 78 GLU D C 1
ATOM 3090 O O . GLU D 1 81 ? 15.125 11.333 20.641 1.00 14.85 78 GLU D O 1
ATOM 3112 N N . PHE D 1 83 ? 16.752 14.274 21.656 1.00 13.57 80 PHE D N 1
ATOM 3113 C CA . PHE D 1 83 ? 18.138 14.508 21.289 1.00 12.59 80 PHE D CA 1
ATOM 3114 C C . PHE D 1 83 ? 18.632 13.501 20.236 1.00 12.76 80 PHE D C 1
ATOM 3115 O O . PHE D 1 83 ? 19.120 13.892 19.164 1.00 12.78 80 PHE D O 1
ATOM 3123 N N . GLU D 1 84 ? 18.480 12.217 20.536 1.00 12.28 81 GLU D N 1
ATOM 3124 C CA . GLU D 1 84 ? 18.980 11.179 19.647 1.00 13.21 81 GLU D CA 1
ATOM 3125 C C . GLU D 1 84 ? 18.216 11.140 18.324 1.00 13.06 81 GLU D C 1
ATOM 3126 O O . GLU D 1 84 ? 18.820 10.956 17.252 1.00 13.35 81 GLU D O 1
ATOM 3132 N N . ALA D 1 85 ? 16.905 11.348 18.382 1.00 13.21 82 ALA D N 1
ATOM 3133 C CA . ALA D 1 85 ? 16.110 11.411 17.156 1.00 14.29 82 ALA D CA 1
ATOM 3134 C C . ALA D 1 85 ? 16.599 12.527 16.247 1.00 14.99 82 ALA D C 1
ATOM 3135 O O . ALA D 1 85 ? 16.710 12.325 15.042 1.00 15.37 82 ALA D O 1
ATOM 3137 N N . GLU D 1 86 ? 16.877 13.703 16.798 1.00 15.54 83 GLU D N 1
ATOM 3138 C CA . GLU D 1 86 ? 17.340 14.811 15.959 1.00 16.78 83 GLU D CA 1
ATOM 3139 C C . GLU D 1 86 ? 18.716 14.516 15.353 1.00 17.12 83 GLU D C 1
ATOM 3140 O O . GLU D 1 86 ? 18.941 14.776 14.160 1.00 18.04 83 GLU D O 1
ATOM 3146 N N . LEU D 1 87 ? 19.615 13.937 16.146 1.00 17.25 84 LEU D N 1
ATOM 3147 C CA . LEU D 1 87 ? 20.939 13.558 15.638 1.00 17.76 84 LEU D CA 1
ATOM 3148 C C . LEU D 1 87 ? 20.871 12.521 14.521 1.00 19.65 84 LEU D C 1
ATOM 3149 O O . LEU D 1 87 ? 21.699 12.545 13.613 1.00 19.08 84 LEU D O 1
ATOM 3154 N N . SER D 1 88 ? 19.917 11.595 14.596 1.00 21.21 85 SER D N 1
ATOM 3155 C CA . SER D 1 88 ? 19.808 10.583 13.544 1.00 23.29 85 SER D CA 1
ATOM 3156 C C . SER D 1 88 ? 19.028 11.087 12.323 1.00 24.04 85 SER D C 1
ATOM 3157 O O . SER D 1 88 ? 19.092 10.457 11.270 1.00 25.67 85 SER D O 1
ATOM 3160 N N . ARG D 1 89 ? 18.338 12.223 12.436 1.00 24.98 86 ARG D N 1
ATOM 3161 C CA . ARG D 1 89 ? 17.539 12.784 11.324 1.00 25.67 86 ARG D CA 1
ATOM 3162 C C . ARG D 1 89 ? 18.414 13.358 10.207 1.00 26.67 86 ARG D C 1
ATOM 3163 O O . ARG D 1 89 ? 19.583 13.694 10.421 1.00 28.13 86 ARG D O 1
#